Protein AF-0000000081321760 (afdb_homodimer)

Structure (mmCIF, N/CA/C/O backbone):
data_AF-0000000081321760-model_v1
#
loop_
_entity.id
_entity.type
_entity.pdbx_description
1 polymer 'Trimethyllysine dioxygenase, mitochondrial'
#
loop_
_atom_site.group_PDB
_atom_site.id
_atom_site.type_symbol
_atom_site.label_atom_id
_atom_site.label_alt_id
_atom_site.label_comp_id
_atom_site.label_asym_id
_atom_site.label_entity_id
_atom_site.label_seq_id
_atom_site.pdbx_PDB_ins_code
_atom_site.Cartn_x
_atom_site.Cartn_y
_atom_site.Cartn_z
_atom_site.occupancy
_atom_site.B_iso_or_equiv
_atom_site.auth_seq_id
_atom_site.auth_comp_id
_atom_site.auth_asym_id
_atom_site.auth_atom_id
_atom_site.pdbx_PDB_model_num
ATOM 1 N N . MET A 1 1 ? -25.984 -15.922 -29.984 1 32.25 1 MET A N 1
ATOM 2 C CA . MET A 1 1 ? -26.625 -14.82 -29.281 1 32.25 1 MET A CA 1
ATOM 3 C C . MET A 1 1 ? -25.766 -14.352 -28.109 1 32.25 1 MET A C 1
ATOM 5 O O . MET A 1 1 ? -25.422 -15.148 -27.234 1 32.25 1 MET A O 1
ATOM 9 N N . GLU A 1 2 ? -24.703 -13.617 -28.266 1 47.94 2 GLU A N 1
ATOM 10 C CA . GLU A 1 2 ? -24.047 -12.883 -27.188 1 47.94 2 GLU A CA 1
ATOM 11 C C . GLU A 1 2 ? -25.078 -12.336 -26.203 1 47.94 2 GLU A C 1
ATOM 13 O O . GLU A 1 2 ? -26.156 -11.898 -26.594 1 47.94 2 GLU A O 1
ATOM 18 N N . VAL A 1 3 ? -25.422 -12.977 -25.25 1 55.53 3 VAL A N 1
ATOM 19 C CA . VAL A 1 3 ? -26.328 -12.25 -24.359 1 55.53 3 VAL A CA 1
ATOM 20 C C . VAL A 1 3 ? -26.062 -10.75 -24.469 1 55.53 3 VAL A C 1
ATOM 22 O O . VAL A 1 3 ? -25.094 -10.242 -23.891 1 55.53 3 VAL A O 1
ATOM 25 N N . ASP A 1 4 ? -26.188 -10.195 -25.641 1 62.81 4 ASP A N 1
ATOM 26 C CA . ASP A 1 4 ? -25.812 -8.828 -26 1 62.81 4 ASP A CA 1
ATOM 27 C C . ASP A 1 4 ? -26.312 -7.828 -24.969 1 62.81 4 ASP A C 1
ATOM 29 O O . ASP A 1 4 ? -25.547 -6.988 -24.484 1 62.81 4 ASP A O 1
ATOM 33 N N . GLN A 1 5 ? -27.531 -7.879 -24.766 1 80.25 5 GLN A N 1
ATOM 34 C CA . GLN A 1 5 ? -28.062 -6.93 -23.797 1 80.25 5 GLN A CA 1
ATOM 35 C C . GLN A 1 5 ? -29.172 -7.57 -22.969 1 80.25 5 GLN A C 1
ATOM 37 O O . GLN A 1 5 ? -30.031 -8.273 -23.5 1 80.25 5 GLN A O 1
ATOM 42 N N . LEU A 1 6 ? -28.984 -7.711 -21.672 1 82.56 6 LEU A N 1
ATOM 43 C CA . LEU A 1 6 ? -29.984 -8.211 -20.719 1 82.56 6 LEU A CA 1
ATOM 44 C C . LEU A 1 6 ? -30.594 -7.062 -19.922 1 82.56 6 LEU A C 1
ATOM 46 O O . LEU A 1 6 ? -29.875 -6.223 -19.375 1 82.56 6 LEU A O 1
ATOM 50 N N . GLN A 1 7 ? -31.859 -6.984 -20 1 81.25 7 GLN A N 1
ATOM 51 C CA . GLN A 1 7 ? -32.531 -5.957 -19.203 1 81.25 7 GLN A CA 1
ATOM 52 C C . GLN A 1 7 ? -33.188 -6.559 -17.969 1 81.25 7 GLN A C 1
ATOM 54 O O . GLN A 1 7 ? -33.938 -7.547 -18.062 1 81.25 7 GLN A O 1
ATOM 59 N N . TYR A 1 8 ? -32.812 -6.059 -16.891 1 82.06 8 TYR A N 1
ATOM 60 C CA . TYR A 1 8 ? -33.406 -6.473 -15.617 1 82.06 8 TYR A CA 1
ATOM 61 C C . TYR A 1 8 ? -33.406 -5.328 -14.609 1 82.06 8 TYR A C 1
ATOM 63 O O . TYR A 1 8 ? -32.406 -4.645 -14.445 1 82.06 8 TYR A O 1
ATOM 71 N N . ALA A 1 9 ? -34.5 -5.078 -13.758 1 77.31 9 ALA A N 1
ATOM 72 C CA . ALA A 1 9 ? -34.625 -4.055 -12.727 1 77.31 9 ALA A CA 1
ATOM 73 C C . ALA A 1 9 ? -34.094 -2.707 -13.227 1 77.31 9 ALA A C 1
ATOM 75 O O . ALA A 1 9 ? -33.312 -2.055 -12.547 1 77.31 9 ALA A O 1
ATOM 76 N N . ASN A 1 10 ? -34.344 -2.314 -14.438 1 80.62 10 ASN A N 1
ATOM 77 C CA . ASN A 1 10 ? -34.031 -1.019 -15.039 1 80.62 10 ASN A CA 1
ATOM 78 C C . ASN A 1 10 ? -32.562 -0.912 -15.422 1 80.62 10 ASN A C 1
ATOM 80 O O . ASN A 1 10 ? -32.031 0.191 -15.547 1 80.62 10 ASN A O 1
ATOM 84 N N . THR A 1 11 ? -31.906 -2.076 -15.383 1 81.81 11 THR A N 1
ATOM 85 C CA . THR A 1 11 ? -30.5 -2.086 -15.766 1 81.81 11 THR A CA 1
ATOM 86 C C . THR A 1 11 ? -30.297 -2.91 -17.031 1 81.81 11 THR A C 1
ATOM 88 O O . THR A 1 11 ? -30.844 -4.004 -17.172 1 81.81 11 THR A O 1
ATOM 91 N N . VAL A 1 12 ? -29.656 -2.309 -17.906 1 84.88 12 VAL A N 1
ATOM 92 C CA . VAL A 1 12 ? -29.234 -3.029 -19.094 1 84.88 12 VAL A CA 1
ATOM 93 C C . VAL A 1 12 ? -27.797 -3.535 -18.906 1 84.88 12 VAL A C 1
ATOM 95 O O . VAL A 1 12 ? -26.891 -2.75 -18.656 1 84.88 12 VAL A O 1
ATOM 98 N N . MET A 1 13 ? -27.766 -4.812 -18.906 1 86.5 13 MET A N 1
ATOM 99 C CA . MET A 1 13 ? -26.469 -5.43 -18.625 1 86.5 13 MET A CA 1
ATOM 100 C C . MET A 1 13 ? -25.906 -6.102 -19.875 1 86.5 13 MET A C 1
ATOM 102 O O . MET A 1 13 ? -26.672 -6.602 -20.719 1 86.5 13 MET A O 1
ATOM 106 N N . ARG A 1 14 ? -24.656 -5.992 -20.094 1 88.94 14 ARG A N 1
ATOM 107 C CA . ARG A 1 14 ? -23.922 -6.727 -21.125 1 88.94 14 ARG A CA 1
ATOM 108 C C . ARG A 1 14 ? -22.781 -7.523 -20.516 1 88.94 14 ARG A C 1
ATOM 110 O O . ARG A 1 14 ? -21.969 -6.98 -19.75 1 88.94 14 ARG A O 1
ATOM 117 N N . PHE A 1 15 ? -22.734 -8.812 -20.797 1 93.06 15 PHE A N 1
ATOM 118 C CA . PHE A 1 15 ? -21.688 -9.648 -20.234 1 93.06 15 PHE A CA 1
ATOM 119 C C . PHE A 1 15 ? -20.938 -10.398 -21.344 1 93.06 15 PHE A C 1
ATOM 121 O O . PHE A 1 15 ? -21.562 -10.836 -22.328 1 93.06 15 PHE A O 1
ATOM 128 N N . ASP A 1 16 ? -19.703 -10.516 -21.219 1 95.19 16 ASP A N 1
ATOM 129 C CA . ASP A 1 16 ? -18.828 -11.328 -22.062 1 95.19 16 ASP A CA 1
ATOM 130 C C . ASP A 1 16 ? -18.969 -12.812 -21.734 1 95.19 16 ASP A C 1
ATOM 132 O O . ASP A 1 16 ? -19.047 -13.18 -20.562 1 95.19 16 ASP A O 1
ATOM 136 N N . TYR A 1 17 ? -19.016 -13.672 -22.75 1 96.44 17 TYR A N 1
ATOM 137 C CA . TYR A 1 17 ? -19.234 -15.094 -22.5 1 96.44 17 TYR A CA 1
ATOM 138 C C . TYR A 1 17 ? -18.062 -15.695 -21.75 1 96.44 17 TYR A C 1
ATOM 140 O O . TYR A 1 17 ? -18.25 -16.609 -20.922 1 96.44 17 TYR A O 1
ATOM 148 N N . VAL A 1 18 ? -16.859 -15.219 -22 1 97.56 18 VAL A N 1
ATOM 149 C CA . VAL A 1 18 ? -15.703 -15.688 -21.25 1 97.56 18 VAL A CA 1
ATOM 150 C C . VAL A 1 18 ? -15.875 -15.328 -19.781 1 97.56 18 VAL A C 1
ATOM 152 O O . VAL A 1 18 ? -15.602 -16.141 -18.891 1 97.56 18 VAL A O 1
ATOM 155 N N . TRP A 1 19 ? -16.375 -14.125 -19.562 1 97.75 19 TRP A N 1
ATOM 156 C CA . TRP A 1 19 ? -16.641 -13.648 -18.219 1 97.75 19 TRP A CA 1
ATOM 157 C C . TRP A 1 19 ? -17.656 -14.539 -17.516 1 97.75 19 TRP A C 1
ATOM 159 O O . TRP A 1 19 ? -17.453 -14.945 -16.359 1 97.75 19 TRP A O 1
ATOM 169 N N . LEU A 1 20 ? -18.703 -14.859 -18.234 1 97.25 20 LEU A N 1
ATOM 170 C CA . LEU A 1 20 ? -19.75 -15.68 -17.656 1 97.25 20 LEU A CA 1
ATOM 171 C C . LEU A 1 20 ? -19.234 -17.078 -17.328 1 97.25 20 LEU A C 1
ATOM 173 O O . LEU A 1 20 ? -19.609 -17.656 -16.297 1 97.25 20 LEU A O 1
ATOM 177 N N . ARG A 1 21 ? -18.406 -17.594 -18.156 1 97.69 21 ARG A N 1
ATOM 178 C CA . ARG A 1 21 ? -17.828 -18.906 -17.891 1 97.69 21 ARG A CA 1
ATOM 179 C C . ARG A 1 21 ? -16.828 -18.844 -16.734 1 97.69 21 ARG A C 1
ATOM 181 O O . ARG A 1 21 ? -16.844 -19.719 -15.852 1 97.69 21 ARG A O 1
ATOM 188 N N . ASP A 1 22 ? -16.047 -17.875 -16.719 1 97.75 22 ASP A N 1
ATOM 189 C CA . ASP A 1 22 ? -14.969 -17.719 -15.75 1 97.75 22 ASP A CA 1
ATOM 190 C C . ASP A 1 22 ? -15.523 -17.5 -14.344 1 97.75 22 ASP A C 1
ATOM 192 O O . ASP A 1 22 ? -14.883 -17.875 -13.359 1 97.75 22 ASP A O 1
ATOM 196 N N . HIS A 1 23 ? -16.719 -16.953 -14.219 1 97.62 23 HIS A N 1
ATOM 197 C CA . HIS A 1 23 ? -17.266 -16.609 -12.906 1 97.62 23 HIS A CA 1
ATOM 198 C C . HIS A 1 23 ? -18.297 -17.625 -12.453 1 97.62 23 HIS A C 1
ATOM 200 O O . HIS A 1 23 ? -19.094 -17.359 -11.555 1 97.62 23 HIS A O 1
ATOM 206 N N . CYS A 1 24 ? -18.266 -18.75 -13.141 1 97.5 24 CYS A N 1
ATOM 207 C CA . CYS A 1 24 ? -19.141 -19.844 -12.719 1 97.5 24 CYS A CA 1
ATOM 208 C C . CYS A 1 24 ? -18.844 -20.25 -11.273 1 97.5 24 CYS A C 1
ATOM 210 O O . CYS A 1 24 ? -17.688 -20.406 -10.891 1 97.5 24 CYS A O 1
ATOM 212 N N . HIS A 1 25 ? -19.844 -20.469 -10.5 1 95.5 25 HIS A N 1
ATOM 213 C CA . HIS A 1 25 ? -19.672 -20.828 -9.094 1 95.5 25 HIS A CA 1
ATOM 214 C C . HIS A 1 25 ? -20.141 -22.25 -8.836 1 95.5 25 HIS A C 1
ATOM 216 O O . HIS A 1 25 ? -20.484 -22.594 -7.695 1 95.5 25 HIS A O 1
ATOM 222 N N . SER A 1 26 ? -20.266 -23 -9.875 1 96.44 26 SER A N 1
ATOM 223 C CA . SER A 1 26 ? -20.547 -24.406 -9.648 1 96.44 26 SER A CA 1
ATOM 224 C C . SER A 1 26 ? -19.453 -25.047 -8.789 1 96.44 26 SER A C 1
ATOM 226 O O . SER A 1 26 ? -18.375 -24.484 -8.617 1 96.44 26 SER A O 1
ATOM 228 N N . ALA A 1 27 ? -19.625 -26.203 -8.289 1 95.06 27 ALA A N 1
ATOM 229 C CA . ALA A 1 27 ? -18.719 -26.891 -7.355 1 95.06 27 ALA A CA 1
ATOM 230 C C . ALA A 1 27 ? -17.359 -27.172 -8.008 1 95.06 27 ALA A C 1
ATOM 232 O O . ALA A 1 27 ? -16.328 -27.188 -7.332 1 95.06 27 ALA A O 1
ATOM 233 N N . SER A 1 28 ? -17.359 -27.312 -9.289 1 95.31 28 SER A N 1
ATOM 234 C CA . SER A 1 28 ? -16.109 -27.609 -9.984 1 95.31 28 SER A CA 1
ATOM 235 C C . SER A 1 28 ? -15.328 -26.328 -10.266 1 95.31 28 SER A C 1
ATOM 237 O O . SER A 1 28 ? -14.133 -26.391 -10.57 1 95.31 28 SER A O 1
ATOM 239 N N . CYS A 1 29 ? -16.062 -25.219 -10.164 1 96.81 29 CYS A N 1
ATOM 240 C CA . CYS A 1 29 ? -15.43 -23.969 -10.578 1 96.81 29 CYS A CA 1
ATOM 241 C C . CYS A 1 29 ? -15.102 -23.109 -9.375 1 96.81 29 CYS A C 1
ATOM 243 O O . CYS A 1 29 ? -14.312 -22.156 -9.477 1 96.81 29 CYS A O 1
ATOM 245 N N . TYR A 1 30 ? -15.68 -23.406 -8.281 1 95.88 30 TYR A N 1
ATOM 246 C CA . TYR A 1 30 ? -15.539 -22.562 -7.098 1 95.88 30 TYR A CA 1
ATOM 247 C C . TYR A 1 30 ? -15.617 -23.391 -5.828 1 95.88 30 TYR A C 1
ATOM 249 O O . TYR A 1 30 ? -16.516 -24.219 -5.672 1 95.88 30 TYR A O 1
ATOM 257 N N . ASN A 1 31 ? -14.609 -23.219 -4.973 1 93.69 31 ASN A N 1
ATOM 258 C CA . ASN A 1 31 ? -14.609 -23.875 -3.668 1 93.69 31 ASN A CA 1
ATOM 259 C C . ASN A 1 31 ? -15.328 -23.031 -2.619 1 93.69 31 ASN A C 1
ATOM 261 O O . ASN A 1 31 ? -14.789 -22.031 -2.137 1 93.69 31 ASN A O 1
ATOM 265 N N . SER A 1 32 ? -16.422 -23.391 -2.191 1 91.25 32 SER A N 1
ATOM 266 C CA . SER A 1 32 ? -17.25 -22.609 -1.277 1 91.25 32 SER A CA 1
ATOM 267 C C . SER A 1 32 ? -16.719 -22.688 0.151 1 91.25 32 SER A C 1
ATOM 269 O O . SER A 1 32 ? -17.062 -21.859 0.993 1 91.25 32 SER A O 1
ATOM 271 N N . LYS A 1 33 ? -15.938 -23.703 0.401 1 89.06 33 LYS A N 1
ATOM 272 C CA . LYS A 1 33 ? -15.367 -23.828 1.738 1 89.06 33 LYS A CA 1
ATOM 273 C C . LYS A 1 33 ? -14.266 -22.781 1.965 1 89.06 33 LYS A C 1
ATOM 275 O O . LYS A 1 33 ? -14.211 -22.156 3.023 1 89.06 33 LYS A O 1
ATOM 280 N N . THR A 1 34 ? -13.445 -22.609 0.957 1 90.44 34 THR A N 1
ATOM 281 C CA . THR A 1 34 ? -12.336 -21.672 1.082 1 90.44 34 THR A CA 1
ATOM 282 C C . THR A 1 34 ? -12.68 -20.328 0.433 1 90.44 34 THR A C 1
ATOM 284 O O . THR A 1 34 ? -11.945 -19.359 0.591 1 90.44 34 THR A O 1
ATOM 287 N N . HIS A 1 35 ? -13.82 -20.312 -0.316 1 93.75 35 HIS A N 1
ATOM 288 C CA . HIS A 1 35 ? -14.234 -19.141 -1.083 1 93.75 35 HIS A CA 1
ATOM 289 C C . HIS A 1 35 ? -13.164 -18.734 -2.096 1 93.75 35 HIS A C 1
ATOM 291 O O . HIS A 1 35 ? -12.828 -17.562 -2.213 1 93.75 35 HIS A O 1
ATOM 297 N N . GLN A 1 36 ? -12.594 -19.719 -2.723 1 95.56 36 GLN A N 1
ATOM 298 C CA . GLN A 1 36 ? -11.562 -19.5 -3.73 1 95.56 36 GLN A CA 1
ATOM 299 C C . GLN A 1 36 ? -11.961 -20.125 -5.062 1 95.56 36 GLN A C 1
ATOM 301 O O . GLN A 1 36 ? -12.711 -21.109 -5.098 1 95.56 36 GLN A O 1
ATOM 306 N N . ARG A 1 37 ? -11.406 -19.641 -6.109 1 96.38 37 ARG A N 1
ATOM 307 C CA . ARG A 1 37 ? -11.672 -20.156 -7.445 1 96.38 37 ARG A CA 1
ATOM 308 C C . ARG A 1 37 ? -10.953 -21.484 -7.676 1 96.38 37 ARG A C 1
ATOM 310 O O . ARG A 1 37 ? -9.812 -21.656 -7.246 1 96.38 37 ARG A O 1
ATOM 317 N N . SER A 1 38 ? -11.648 -22.359 -8.344 1 95.12 38 SER A N 1
ATOM 318 C CA . SER A 1 38 ? -11.07 -23.625 -8.766 1 95.12 38 SER A CA 1
ATOM 319 C C . SER A 1 38 ? -10.852 -23.656 -10.273 1 95.12 38 SER A C 1
ATOM 321 O O . SER A 1 38 ? -9.945 -24.328 -10.766 1 95.12 38 SER A O 1
ATOM 323 N N . LEU A 1 39 ? -11.68 -22.922 -10.953 1 96.38 39 LEU A N 1
ATOM 324 C CA . LEU A 1 39 ? -11.562 -22.859 -12.406 1 96.38 39 LEU A CA 1
ATOM 325 C C . LEU A 1 39 ? -10.305 -22.109 -12.812 1 96.38 39 LEU A C 1
ATOM 327 O O . LEU A 1 39 ? -10.008 -21.047 -12.273 1 96.38 39 LEU A O 1
ATOM 331 N N . ASP A 1 40 ? -9.586 -22.703 -13.695 1 96.12 40 ASP A N 1
ATOM 332 C CA . ASP A 1 40 ? -8.422 -22.047 -14.289 1 96.12 40 ASP A CA 1
ATOM 333 C C . ASP A 1 40 ? -8.844 -21.078 -15.398 1 96.12 40 ASP A C 1
ATOM 335 O O . ASP A 1 40 ? -9.195 -21.5 -16.5 1 96.12 40 ASP A O 1
ATOM 339 N N . THR A 1 41 ? -8.734 -19.859 -15.188 1 96.88 41 THR A N 1
ATOM 340 C CA . THR A 1 41 ? -9.133 -18.828 -16.141 1 96.88 41 THR A CA 1
ATOM 341 C C . THR A 1 41 ? -8.453 -19.047 -17.484 1 96.88 41 THR A C 1
ATOM 343 O O . THR A 1 41 ? -9.07 -18.844 -18.531 1 96.88 41 THR A O 1
ATOM 346 N N . ALA A 1 42 ? -7.266 -19.453 -17.438 1 94.62 42 ALA A N 1
ATOM 347 C CA . ALA A 1 42 ? -6.484 -19.594 -18.672 1 94.62 42 ALA A CA 1
ATOM 348 C C . ALA A 1 42 ? -6.957 -20.797 -19.484 1 94.62 42 ALA A C 1
ATOM 350 O O . ALA A 1 42 ? -6.586 -20.953 -20.641 1 94.62 42 ALA A O 1
ATOM 351 N N . SER A 1 43 ? -7.77 -21.594 -18.938 1 94.38 43 SER A N 1
ATOM 352 C CA . SER A 1 43 ? -8.266 -22.766 -19.656 1 94.38 43 SER A CA 1
ATOM 353 C C . SER A 1 43 ? -9.57 -22.453 -20.391 1 94.38 43 SER A C 1
ATOM 355 O O . SER A 1 43 ? -10.016 -23.234 -21.234 1 94.38 43 SER A O 1
ATOM 357 N N . VAL A 1 44 ? -10.141 -21.359 -20.125 1 96.88 44 VAL A N 1
ATOM 358 C CA . VAL A 1 44 ? -11.398 -20.969 -20.766 1 96.88 44 VAL A CA 1
ATOM 359 C C . VAL A 1 44 ? -11.125 -20.516 -22.203 1 96.88 44 VAL A C 1
ATOM 361 O O . VAL A 1 44 ? -10.297 -19.641 -22.438 1 96.88 44 VAL A O 1
ATOM 364 N N . ASP A 1 45 ? -11.852 -21.094 -23.078 1 97.31 45 ASP A N 1
ATOM 365 C CA . ASP A 1 45 ? -11.734 -20.688 -24.484 1 97.31 45 ASP A CA 1
ATOM 366 C C . ASP A 1 45 ? -12.164 -19.234 -24.672 1 97.31 45 ASP A C 1
ATOM 368 O O . ASP A 1 45 ? -13.289 -18.875 -24.344 1 97.31 45 ASP A O 1
ATOM 372 N N . LEU A 1 46 ? -11.305 -18.484 -25.297 1 97.38 46 LEU A N 1
ATOM 373 C CA . LEU A 1 46 ? -11.562 -17.062 -25.469 1 97.38 46 LEU A CA 1
ATOM 374 C C . LEU A 1 46 ? -12.711 -16.844 -26.453 1 97.38 46 LEU A C 1
ATOM 376 O O . LEU A 1 46 ? -13.289 -15.75 -26.5 1 97.38 46 LEU A O 1
ATOM 380 N N . CYS A 1 47 ? -13.047 -17.859 -27.234 1 96.94 47 CYS A N 1
ATOM 381 C CA . CYS A 1 47 ? -14.141 -17.75 -28.203 1 96.94 47 CYS A CA 1
ATOM 382 C C . CYS A 1 47 ? -15.344 -18.562 -27.766 1 96.94 47 CYS A C 1
ATOM 384 O O . CYS A 1 47 ? -16.188 -18.922 -28.578 1 96.94 47 CYS A O 1
ATOM 386 N N . ILE A 1 48 ? -15.445 -18.844 -26.547 1 97.12 48 ILE A N 1
ATOM 387 C CA . ILE A 1 48 ? -16.5 -19.719 -26.031 1 97.12 48 ILE A CA 1
ATOM 388 C C . ILE A 1 48 ? -17.859 -19.078 -26.25 1 97.12 48 ILE A C 1
ATOM 390 O O . ILE A 1 48 ? -18 -17.859 -26.141 1 97.12 48 ILE A O 1
ATOM 394 N N . GLN A 1 49 ? -18.828 -19.922 -26.578 1 96.12 49 GLN A N 1
ATOM 395 C CA . GLN A 1 49 ? -20.234 -19.547 -26.672 1 96.12 49 GLN A CA 1
ATOM 396 C C . GLN A 1 49 ? -21.125 -20.641 -26.078 1 96.12 49 GLN A C 1
ATOM 398 O O . GLN A 1 49 ? -20.859 -21.828 -26.266 1 96.12 49 GLN A O 1
ATOM 403 N N . PRO A 1 50 ? -22.109 -20.25 -25.391 1 96.44 50 PRO A N 1
ATOM 404 C CA . PRO A 1 50 ? -22.984 -21.297 -24.875 1 96.44 50 PRO A CA 1
ATOM 405 C C . PRO A 1 50 ? -23.766 -22 -25.969 1 96.44 50 PRO A C 1
ATOM 407 O O . PRO A 1 50 ? -24.094 -21.406 -27 1 96.44 50 PRO A O 1
ATOM 410 N N . LYS A 1 51 ? -24.031 -23.219 -25.734 1 96.69 51 LYS A N 1
ATOM 411 C CA . LYS A 1 51 ? -24.906 -23.984 -26.609 1 96.69 51 LYS A CA 1
ATOM 412 C C . LYS A 1 51 ? -26.359 -23.531 -26.453 1 96.69 51 LYS A C 1
ATOM 414 O O . LYS A 1 51 ? -27.094 -23.422 -27.438 1 96.69 51 LYS A O 1
ATOM 419 N N . THR A 1 52 ? -26.797 -23.328 -25.234 1 95.62 52 THR A N 1
ATOM 420 C CA . THR A 1 52 ? -28.141 -22.859 -24.938 1 95.62 52 THR A CA 1
ATOM 421 C C . THR A 1 52 ? -28.141 -21.875 -23.781 1 95.62 52 THR A C 1
ATOM 423 O O . THR A 1 52 ? -27.25 -21.922 -22.922 1 95.62 52 THR A O 1
ATOM 426 N N . ILE A 1 53 ? -29.031 -20.984 -23.797 1 94.19 53 ILE A N 1
ATOM 427 C CA . ILE A 1 53 ? -29.297 -20.031 -22.734 1 94.19 53 ILE A CA 1
ATOM 428 C C . ILE A 1 53 ? -30.781 -20.109 -22.344 1 94.19 53 ILE A C 1
ATOM 430 O O . ILE A 1 53 ? -31.656 -20.062 -23.203 1 94.19 53 ILE A O 1
ATOM 434 N N . ARG A 1 54 ? -31 -20.281 -21.109 1 94.19 54 ARG A N 1
ATOM 435 C CA . ARG A 1 54 ? -32.375 -20.359 -20.609 1 94.19 54 ARG A CA 1
ATOM 436 C C . ARG A 1 54 ? -32.594 -19.406 -19.453 1 94.19 54 ARG A C 1
ATOM 438 O O . ARG A 1 54 ? -31.719 -19.25 -18.594 1 94.19 54 ARG A O 1
ATOM 445 N N . LEU A 1 55 ? -33.719 -18.734 -19.422 1 90.81 55 LEU A N 1
ATOM 446 C CA . LEU A 1 55 ? -34.094 -17.859 -18.312 1 90.81 55 LEU A CA 1
ATOM 447 C C . LEU A 1 55 ? -35.312 -18.406 -17.578 1 90.81 55 LEU A C 1
ATOM 449 O O . LEU A 1 55 ? -36.312 -18.734 -18.188 1 90.81 55 LEU A O 1
ATOM 453 N N . ASP A 1 56 ? -35.062 -18.594 -16.344 1 90.69 56 ASP A N 1
ATOM 454 C CA . ASP A 1 56 ? -36.188 -18.969 -15.484 1 90.69 56 ASP A CA 1
ATOM 455 C C . ASP A 1 56 ? -36.5 -17.875 -14.469 1 90.69 56 ASP A C 1
ATOM 457 O O . ASP A 1 56 ? -35.844 -17.812 -13.406 1 90.69 56 ASP A O 1
ATOM 461 N N . GLU A 1 57 ? -37.594 -17.172 -14.539 1 88.31 57 GLU A N 1
ATOM 462 C CA . GLU A 1 57 ? -38.062 -16.109 -13.68 1 88.31 57 GLU A CA 1
ATOM 463 C C . GLU A 1 57 ? -36.938 -15.188 -13.227 1 88.31 57 GLU A C 1
ATOM 465 O O . GLU A 1 57 ? -36.844 -14.047 -13.672 1 88.31 57 GLU A O 1
ATOM 470 N N . THR A 1 58 ? -35.969 -15.781 -12.406 1 92.06 58 THR A N 1
ATOM 471 C CA . THR A 1 58 ? -34.938 -14.891 -11.867 1 92.06 58 THR A CA 1
ATOM 472 C C . THR A 1 58 ? -33.531 -15.5 -12.055 1 92.06 58 THR A C 1
ATOM 474 O O . THR A 1 58 ? -32.562 -14.992 -11.5 1 92.06 58 THR A O 1
ATOM 477 N N . THR A 1 59 ? -33.5 -16.609 -12.805 1 95.31 59 THR A N 1
ATOM 478 C CA . THR A 1 59 ? -32.219 -17.312 -12.93 1 95.31 59 THR A CA 1
ATOM 479 C C . THR A 1 59 ? -31.875 -17.531 -14.391 1 95.31 59 THR A C 1
ATOM 481 O O . THR A 1 59 ? -32.719 -17.938 -15.195 1 95.31 59 THR A O 1
ATOM 484 N N . LEU A 1 60 ? -30.688 -17.281 -14.75 1 95.12 60 LEU A N 1
ATOM 485 C CA . LEU A 1 60 ? -30.156 -17.516 -16.094 1 95.12 60 LEU A CA 1
ATOM 486 C C . LEU A 1 60 ? -29.25 -18.75 -16.109 1 95.12 60 LEU A C 1
ATOM 488 O O . LEU A 1 60 ? -28.406 -18.906 -15.234 1 95.12 60 LEU A O 1
ATOM 492 N N . PHE A 1 61 ? -29.531 -19.656 -17.062 1 96.06 61 PHE A N 1
ATOM 493 C CA . PHE A 1 61 ? -28.75 -20.875 -17.219 1 96.06 61 PHE A CA 1
ATOM 494 C C . PHE A 1 61 ? -27.984 -20.859 -18.531 1 96.06 61 PHE A C 1
ATOM 496 O O . PHE A 1 61 ? -28.547 -20.547 -19.578 1 96.06 61 PHE A O 1
ATOM 503 N N . PHE A 1 62 ? -26.719 -21.141 -18.469 1 96.69 62 PHE A N 1
ATOM 504 C CA . PHE A 1 62 ? -25.891 -21.312 -19.641 1 96.69 62 PHE A CA 1
ATOM 505 C C . PHE A 1 62 ? -25.391 -22.75 -19.75 1 96.69 62 PHE A C 1
ATOM 507 O O . PHE A 1 62 ? -24.734 -23.25 -18.844 1 96.69 62 PHE A O 1
ATOM 514 N N . THR A 1 63 ? -25.703 -23.375 -20.781 1 97.88 63 THR A N 1
ATOM 515 C CA . THR A 1 63 ? -25.078 -24.656 -21.078 1 97.88 63 THR A CA 1
ATOM 516 C C . THR A 1 63 ? -23.906 -24.484 -22.062 1 97.88 63 THR A C 1
ATOM 518 O O . THR A 1 63 ? -24.109 -24.016 -23.188 1 97.88 63 THR A O 1
ATOM 521 N N . TRP A 1 64 ? -22.797 -24.922 -21.609 1 97.5 64 TRP A N 1
ATOM 522 C CA . TRP A 1 64 ? -21.594 -24.672 -22.391 1 97.5 64 TRP A CA 1
ATOM 523 C C . TRP A 1 64 ? -21.312 -25.844 -23.344 1 97.5 64 TRP A C 1
ATOM 525 O O . TRP A 1 64 ? -21.953 -26.891 -23.25 1 97.5 64 TRP A O 1
ATOM 535 N N . PRO A 1 65 ? -20.328 -25.688 -24.297 1 96.69 65 PRO A N 1
ATOM 536 C CA . PRO A 1 65 ? -20.078 -26.719 -25.297 1 96.69 65 PRO A CA 1
ATOM 537 C C . PRO A 1 65 ? -19.656 -28.047 -24.688 1 96.69 65 PRO A C 1
ATOM 539 O O . PRO A 1 65 ? -19.938 -29.109 -25.25 1 96.69 65 PRO A O 1
ATOM 542 N N . ASP A 1 66 ? -19.047 -28.031 -23.547 1 95 66 ASP A N 1
ATOM 543 C CA . ASP A 1 66 ? -18.594 -29.25 -22.906 1 95 66 ASP A CA 1
ATOM 544 C C . ASP A 1 66 ? -19.688 -29.875 -22.047 1 95 66 ASP A C 1
ATOM 546 O O . ASP A 1 66 ? -19.453 -30.859 -21.344 1 95 66 ASP A O 1
ATOM 550 N N . GLY A 1 67 ? -20.797 -29.25 -21.984 1 96.25 67 GLY A N 1
ATOM 551 C CA . GLY A 1 67 ? -21.922 -29.766 -21.234 1 96.25 67 GLY A CA 1
ATOM 552 C C . GLY A 1 67 ? -22.062 -29.141 -19.859 1 96.25 67 GLY A C 1
ATOM 553 O O . GLY A 1 67 ? -23.094 -29.312 -19.188 1 96.25 67 GLY A O 1
ATOM 554 N N . HIS A 1 68 ? -21.125 -28.469 -19.406 1 96.94 68 HIS A N 1
ATOM 555 C CA . HIS A 1 68 ? -21.172 -27.797 -18.109 1 96.94 68 HIS A CA 1
ATOM 556 C C . HIS A 1 68 ? -22.281 -26.75 -18.078 1 96.94 68 HIS A C 1
ATOM 558 O O . HIS A 1 68 ? -22.516 -26.062 -19.062 1 96.94 68 HIS A O 1
ATOM 564 N N . VAL A 1 69 ? -22.891 -26.594 -16.922 1 97.62 69 VAL A N 1
ATOM 565 C CA . VAL A 1 69 ? -23.969 -25.625 -16.766 1 97.62 69 VAL A CA 1
ATOM 566 C C . VAL A 1 69 ? -23.594 -24.594 -15.703 1 97.62 69 VAL A C 1
ATOM 568 O O . VAL A 1 69 ? -23.172 -24.953 -14.602 1 97.62 69 VAL A O 1
ATOM 571 N N . THR A 1 70 ? -23.703 -23.375 -16.094 1 97.5 70 THR A N 1
ATOM 572 C CA . THR A 1 70 ? -23.531 -22.25 -15.164 1 97.5 70 THR A CA 1
ATOM 573 C C . THR A 1 70 ? -24.875 -21.609 -14.859 1 97.5 70 THR A C 1
ATOM 575 O O . THR A 1 70 ? -25.703 -21.406 -15.758 1 97.5 70 THR A O 1
ATOM 578 N N . ARG A 1 71 ? -25.047 -21.297 -13.594 1 96.88 71 ARG A N 1
ATOM 579 C CA . ARG A 1 71 ? -26.266 -20.641 -13.133 1 96.88 71 ARG A CA 1
ATOM 580 C C . ARG A 1 71 ? -25.953 -19.297 -12.492 1 96.88 71 ARG A C 1
ATOM 582 O O . ARG A 1 71 ? -25.047 -19.188 -11.672 1 96.88 71 ARG A O 1
ATOM 589 N N . TYR A 1 72 ? -26.781 -18.266 -12.914 1 96.5 72 TYR A N 1
ATOM 590 C CA . TYR A 1 72 ? -26.656 -16.953 -12.297 1 96.5 72 TYR A CA 1
ATOM 591 C C . TYR A 1 72 ? -28.031 -16.438 -11.844 1 96.5 72 TYR A C 1
ATOM 593 O O . TYR A 1 72 ? -29 -16.484 -12.609 1 96.5 72 TYR A O 1
ATOM 601 N N . ASP A 1 73 ? -28.062 -15.977 -10.625 1 95.81 73 ASP A N 1
ATOM 602 C CA . ASP A 1 73 ? -29.203 -15.141 -10.227 1 95.81 73 ASP A CA 1
ATOM 603 C C . ASP A 1 73 ? -29.125 -13.766 -10.898 1 95.81 73 ASP A C 1
ATOM 605 O O . ASP A 1 73 ? -28.062 -13.148 -10.93 1 95.81 73 ASP A O 1
ATOM 609 N N . LEU A 1 74 ? -30.266 -13.305 -11.43 1 93.69 74 LEU A N 1
ATOM 610 C CA . LEU A 1 74 ? -30.266 -12.016 -12.117 1 93.69 74 LEU A CA 1
ATOM 611 C C . LEU A 1 74 ? -29.828 -10.891 -11.18 1 93.69 74 LEU A C 1
ATOM 613 O O . LEU A 1 74 ? -29.141 -9.961 -11.602 1 93.69 74 LEU A O 1
ATOM 617 N N . ASP A 1 75 ? -30.156 -11 -9.914 1 93.25 75 ASP A N 1
ATOM 618 C CA . ASP A 1 75 ? -29.719 -10.008 -8.938 1 93.25 75 ASP A CA 1
ATOM 619 C C . ASP A 1 75 ? -28.203 -9.977 -8.812 1 93.25 75 ASP A C 1
ATOM 621 O O . ASP A 1 75 ? -27.609 -8.898 -8.672 1 93.25 75 ASP A O 1
ATOM 625 N N . TRP A 1 76 ? -27.625 -11.117 -8.82 1 94.38 76 TRP A N 1
ATOM 626 C CA . TRP A 1 76 ? -26.172 -11.203 -8.75 1 94.38 76 TRP A CA 1
ATOM 627 C C . TRP A 1 76 ? -25.531 -10.547 -9.969 1 94.38 76 TRP A C 1
ATOM 629 O O . TRP A 1 76 ? -24.531 -9.836 -9.844 1 94.38 76 TRP A O 1
ATOM 639 N N . LEU A 1 77 ? -26.109 -10.805 -11.148 1 93.81 77 LEU A N 1
ATOM 640 C CA . LEU A 1 77 ? -25.578 -10.219 -12.375 1 93.81 77 LEU A CA 1
ATOM 641 C C . LEU A 1 77 ? -25.703 -8.695 -12.344 1 93.81 77 LEU A C 1
ATOM 643 O O . LEU A 1 77 ? -24.781 -7.992 -12.758 1 93.81 77 LEU A O 1
ATOM 647 N N . VAL A 1 78 ? -26.797 -8.203 -11.797 1 91.69 78 VAL A N 1
ATOM 648 C CA . VAL A 1 78 ? -26.984 -6.762 -11.68 1 91.69 78 VAL A CA 1
ATOM 649 C C . VAL A 1 78 ? -25.922 -6.184 -10.75 1 91.69 78 VAL A C 1
ATOM 651 O O . VAL A 1 78 ? -25.25 -5.199 -11.086 1 91.69 78 VAL A O 1
ATOM 654 N N . LYS A 1 79 ? -25.703 -6.836 -9.664 1 90.81 79 LYS A N 1
ATOM 655 C CA . LYS A 1 79 ? -24.766 -6.371 -8.648 1 90.81 79 LYS A CA 1
ATOM 656 C C . LYS A 1 79 ? -23.344 -6.395 -9.18 1 90.81 79 LYS A C 1
ATOM 658 O O . LYS A 1 79 ? -22.516 -5.57 -8.773 1 90.81 79 LYS A O 1
ATOM 663 N N . ASN A 1 80 ? -23.094 -7.289 -10.07 1 93.38 80 ASN A N 1
ATOM 664 C CA . ASN A 1 80 ? -21.719 -7.473 -10.516 1 93.38 80 ASN A CA 1
ATOM 665 C C . ASN A 1 80 ? -21.516 -6.961 -11.938 1 93.38 80 ASN A C 1
ATOM 667 O O . ASN A 1 80 ? -20.516 -7.281 -12.586 1 93.38 80 ASN A O 1
ATOM 671 N N . SER A 1 81 ? -22.531 -6.176 -12.445 1 92.12 81 SER A N 1
ATOM 672 C CA . SER A 1 81 ? -22.359 -5.488 -13.719 1 92.12 81 SER A CA 1
ATOM 673 C C . SER A 1 81 ? -21.547 -4.207 -13.555 1 92.12 81 SER A C 1
ATOM 675 O O . SER A 1 81 ? -21.5 -3.637 -12.461 1 92.12 81 SER A O 1
ATOM 677 N N . TYR A 1 82 ? -20.859 -3.852 -14.586 1 91.25 82 TYR A N 1
ATOM 678 C CA . TYR A 1 82 ? -20.109 -2.604 -14.547 1 91.25 82 TYR A CA 1
ATOM 679 C C . TYR A 1 82 ? -21.031 -1.412 -14.336 1 91.25 82 TYR A C 1
ATOM 681 O O . TYR A 1 82 ? -20.703 -0.488 -13.586 1 91.25 82 TYR A O 1
ATOM 689 N N . GLU A 1 83 ? -22.141 -1.44 -14.914 1 85.62 83 GLU A N 1
ATOM 690 C CA . GLU A 1 83 ? -23.125 -0.368 -14.812 1 85.62 83 GLU A CA 1
ATOM 691 C C . GLU A 1 83 ? -23.578 -0.164 -13.367 1 85.62 83 GLU A C 1
ATOM 693 O O . GLU A 1 83 ? -23.797 0.969 -12.938 1 85.62 83 GLU A O 1
ATOM 698 N N . GLY A 1 84 ? -23.656 -1.196 -12.68 1 81 84 GLY A N 1
ATOM 699 C CA . GLY A 1 84 ? -24 -1.11 -11.266 1 81 84 GLY A CA 1
ATOM 700 C C . GLY A 1 84 ? -22.859 -0.582 -10.406 1 81 84 GLY A C 1
ATOM 701 O O . GLY A 1 84 ? -23.109 0.09 -9.398 1 81 84 GLY A O 1
ATOM 702 N N . GLN A 1 85 ? -21.672 -0.834 -10.828 1 84.94 85 GLN A N 1
ATOM 703 C CA . GLN A 1 85 ? -20.5 -0.483 -10.031 1 84.94 85 GLN A CA 1
ATOM 704 C C . GLN A 1 85 ? -20.141 0.988 -10.203 1 84.94 85 GLN A C 1
ATOM 706 O O . GLN A 1 85 ? -19.641 1.629 -9.273 1 84.94 85 GLN A O 1
ATOM 711 N N . LYS A 1 86 ? -20.375 1.472 -11.352 1 84.06 86 LYS A N 1
ATOM 712 C CA . LYS A 1 86 ? -19.984 2.846 -11.672 1 84.06 86 LYS A CA 1
ATOM 713 C C . LYS A 1 86 ? -20.656 3.836 -10.719 1 84.06 86 LYS A C 1
ATOM 715 O O . LYS A 1 86 ? -20.094 4.891 -10.414 1 84.06 86 LYS A O 1
ATOM 720 N N . GLN A 1 87 ? -21.719 3.486 -10.141 1 81.94 87 GLN A N 1
ATOM 721 C CA . GLN A 1 87 ? -22.469 4.414 -9.305 1 81.94 87 GLN A CA 1
ATOM 722 C C . GLN A 1 87 ? -22.422 3.994 -7.84 1 81.94 87 GLN A C 1
ATOM 724 O O . GLN A 1 87 ? -22.891 4.723 -6.965 1 81.94 87 GLN A O 1
ATOM 729 N N . LYS A 1 88 ? -21.797 2.957 -7.625 1 88.69 88 LYS A N 1
ATOM 730 C CA . LYS A 1 88 ? -21.812 2.42 -6.27 1 88.69 88 LYS A CA 1
ATOM 731 C C . LYS A 1 88 ? -20.672 2.992 -5.434 1 88.69 88 LYS A C 1
ATOM 733 O O . LYS A 1 88 ? -19.531 3.041 -5.891 1 88.69 88 LYS A O 1
ATOM 738 N N . VAL A 1 89 ? -21.031 3.43 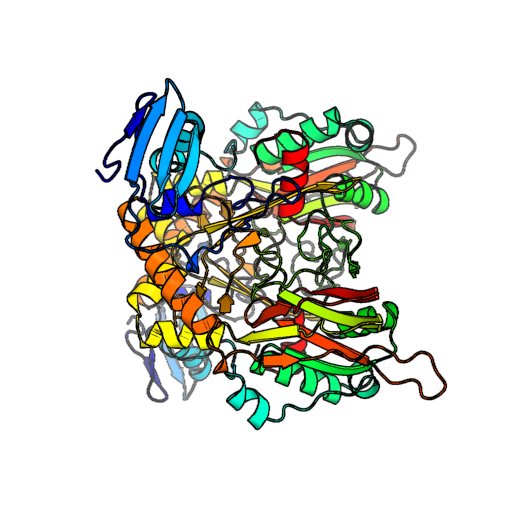-4.262 1 92.25 89 VAL A N 1
ATOM 739 C CA . VAL A 1 89 ? -20.031 3.92 -3.312 1 92.25 89 VAL A CA 1
ATOM 740 C C . VAL A 1 89 ? -19.344 2.738 -2.635 1 92.25 89 VAL A C 1
ATOM 742 O O . VAL A 1 89 ? -20 1.812 -2.16 1 92.25 89 VAL A O 1
ATOM 745 N N . ILE A 1 90 ? -18.062 2.744 -2.613 1 92.81 90 ILE A N 1
ATOM 746 C CA . ILE A 1 90 ? -17.281 1.662 -2.02 1 92.81 90 ILE A CA 1
ATOM 747 C C . ILE A 1 90 ? -17.297 1.796 -0.499 1 92.81 90 ILE A C 1
ATOM 749 O O . ILE A 1 90 ? -17.594 0.838 0.214 1 92.81 90 ILE A O 1
ATOM 753 N N . GLN A 1 91 ? -17.031 2.947 -0.019 1 94.75 91 GLN A N 1
ATOM 754 C CA . GLN A 1 91 ? -17.016 3.236 1.411 1 94.75 91 GLN A CA 1
ATOM 755 C C . GLN A 1 91 ? -17.828 4.496 1.721 1 94.75 91 GLN A C 1
ATOM 757 O O . GLN A 1 91 ? -17.359 5.609 1.473 1 94.75 91 GLN A O 1
ATOM 762 N N . PRO A 1 92 ? -18.969 4.309 2.318 1 95.25 92 PRO A N 1
ATOM 763 C CA . PRO A 1 92 ? -19.766 5.488 2.676 1 95.25 92 PRO A CA 1
ATOM 764 C C . PRO A 1 92 ? -19.047 6.402 3.664 1 95.25 92 PRO A C 1
ATOM 766 O O . PRO A 1 92 ? -18.438 5.922 4.621 1 95.25 92 PRO A O 1
ATOM 769 N N . ARG A 1 93 ? -19.062 7.648 3.363 1 97.31 93 ARG A N 1
ATOM 770 C CA . ARG A 1 93 ? -18.438 8.656 4.211 1 97.31 93 ARG A CA 1
ATOM 771 C C . ARG A 1 93 ? -19.312 9.906 4.312 1 97.31 93 ARG A C 1
ATOM 773 O O . ARG A 1 93 ? -20.172 10.141 3.455 1 97.31 93 ARG A O 1
ATOM 780 N N . ILE A 1 94 ? -19.125 10.617 5.355 1 98.38 94 ILE A N 1
ATOM 781 C CA . ILE A 1 94 ? -19.656 11.969 5.492 1 98.38 94 ILE A CA 1
ATOM 782 C C . ILE A 1 94 ? -18.5 12.977 5.473 1 98.38 94 ILE A C 1
ATOM 784 O O . ILE A 1 94 ? -17.672 13 6.383 1 98.38 94 ILE A O 1
ATOM 788 N N . LEU A 1 95 ? -18.469 13.711 4.371 1 98.62 95 LEU A N 1
ATOM 789 C CA . LEU A 1 95 ? -17.469 14.758 4.27 1 98.62 95 LEU A CA 1
ATOM 790 C C . LEU A 1 95 ? -17.797 15.938 5.18 1 98.62 95 LEU A C 1
ATOM 792 O O . LEU A 1 95 ? -18.969 16.312 5.301 1 98.62 95 LEU A O 1
ATOM 796 N N . TRP A 1 96 ? -16.766 16.531 5.797 1 98.81 96 TRP A N 1
ATOM 797 C CA . TRP A 1 96 ? -17.141 17.516 6.809 1 98.81 96 TRP A CA 1
ATOM 798 C C . TRP A 1 96 ? -16.109 18.641 6.891 1 98.81 96 TRP A C 1
ATOM 800 O O . TRP A 1 96 ? -14.93 18.422 6.598 1 98.81 96 TRP A O 1
ATOM 810 N N . ASN A 1 97 ? -16.531 19.797 7.105 1 98.38 97 ASN A N 1
ATOM 811 C CA . ASN A 1 97 ? -15.766 20.875 7.727 1 98.38 97 ASN A CA 1
ATOM 812 C C . ASN A 1 97 ? -16.078 20.984 9.219 1 98.38 97 ASN A C 1
ATOM 814 O O . ASN A 1 97 ? -16.766 20.141 9.781 1 98.38 97 ASN A O 1
ATOM 818 N N . ALA A 1 98 ? -15.57 22 9.867 1 97.5 98 ALA A N 1
ATOM 819 C CA . ALA A 1 98 ? -15.703 22.125 11.312 1 97.5 98 ALA A CA 1
ATOM 820 C C . ALA A 1 98 ? -17.172 22.219 11.719 1 97.5 98 ALA A C 1
ATOM 822 O O . ALA A 1 98 ? -17.609 21.547 12.664 1 97.5 98 ALA A O 1
ATOM 823 N N . GLU A 1 99 ? -17.969 22.938 11.008 1 97.62 99 GLU A N 1
ATOM 824 C CA . GLU A 1 99 ? -19.375 23.141 11.32 1 97.62 99 GLU A CA 1
ATOM 825 C C . GLU A 1 99 ? -20.172 21.844 11.156 1 97.62 99 GLU A C 1
ATOM 827 O O . GLU A 1 99 ? -20.969 21.484 12.031 1 97.62 99 GLU A O 1
ATOM 832 N N . ILE A 1 100 ? -19.953 21.188 10.078 1 97.94 100 ILE A N 1
ATOM 833 C CA . ILE A 1 100 ? -20.672 19.938 9.797 1 97.94 100 ILE A CA 1
ATOM 834 C C . ILE A 1 100 ? -20.359 18.906 10.875 1 97.94 100 ILE A C 1
ATOM 836 O O . ILE A 1 100 ? -21.266 18.25 11.391 1 97.94 100 ILE A O 1
ATOM 840 N N . TYR A 1 101 ? -19.125 18.781 11.234 1 97.56 101 TYR A N 1
ATOM 841 C CA . TYR A 1 101 ? -18.75 17.797 12.25 1 97.56 101 TYR A CA 1
ATOM 842 C C . TYR A 1 101 ? -19.344 18.156 13.602 1 97.56 101 TYR A C 1
ATOM 844 O O . TYR A 1 101 ? -19.875 17.281 14.312 1 97.56 101 TYR A O 1
ATOM 852 N N . GLN A 1 102 ? -19.25 19.422 13.992 1 95.56 102 GLN A N 1
ATOM 853 C CA . GLN A 1 102 ? -19.781 19.875 15.273 1 95.56 102 GLN A CA 1
ATOM 854 C C . GLN A 1 102 ? -21.281 19.656 15.352 1 95.56 102 GLN A C 1
ATOM 856 O O . GLN A 1 102 ? -21.797 19.203 16.375 1 95.56 102 GLN A O 1
ATOM 861 N N . GLN A 1 103 ? -21.938 19.891 14.273 1 96.88 103 GLN A N 1
ATOM 862 C CA . GLN A 1 103 ? -23.391 19.75 14.234 1 96.88 103 GLN A CA 1
ATOM 863 C C . GLN A 1 103 ? -23.812 18.281 14.297 1 96.88 103 GLN A C 1
ATOM 865 O O . GLN A 1 103 ? -24.891 17.953 14.766 1 96.88 103 GLN A O 1
ATOM 870 N N . ALA A 1 104 ? -22.938 17.453 13.82 1 96.12 104 ALA A N 1
ATOM 871 C CA . ALA A 1 104 ? -23.25 16.031 13.82 1 96.12 104 ALA A CA 1
ATOM 872 C C . ALA A 1 104 ? -23.25 15.461 15.234 1 96.12 104 ALA A C 1
ATOM 874 O O . ALA A 1 104 ? -23.906 14.453 15.508 1 96.12 104 ALA A O 1
ATOM 875 N N . GLN A 1 105 ? -22.531 16.094 16.172 1 94.19 105 GLN A N 1
ATOM 876 C CA . GLN A 1 105 ? -22.453 15.641 17.562 1 94.19 105 GLN A CA 1
ATOM 877 C C . GLN A 1 105 ? -22.172 14.141 17.625 1 94.19 105 GLN A C 1
ATOM 879 O O . GLN A 1 105 ? -22.891 13.398 18.297 1 94.19 105 GLN A O 1
ATOM 884 N N . VAL A 1 106 ? -21.141 13.758 16.984 1 93.56 106 VAL A N 1
ATOM 885 C CA . VAL A 1 106 ? -20.75 12.352 16.922 1 93.56 106 VAL A CA 1
ATOM 886 C C . VAL A 1 106 ? -20.422 11.836 18.312 1 93.56 106 VAL A C 1
ATOM 888 O O . VAL A 1 106 ? -19.547 12.383 19 1 93.56 106 VAL A O 1
ATOM 891 N N . PRO A 1 107 ? -21.094 10.875 18.781 1 91.44 107 PRO A N 1
ATOM 892 C CA . PRO A 1 107 ? -20.875 10.383 20.141 1 91.44 107 PRO A CA 1
ATOM 893 C C . PRO A 1 107 ? -19.531 9.672 20.281 1 91.44 107 PRO A C 1
ATOM 895 O O . PRO A 1 107 ? -19.094 8.953 19.375 1 91.44 107 PRO A O 1
ATOM 898 N N . SER A 1 108 ? -18.906 9.945 21.359 1 90.25 108 SER A N 1
ATOM 899 C CA . SER A 1 108 ? -17.75 9.133 21.75 1 90.25 108 SER A CA 1
ATOM 900 C C . SER A 1 108 ? -18.203 7.824 22.406 1 90.25 108 SER A C 1
ATOM 902 O O . SER A 1 108 ? -19.359 7.684 22.797 1 90.25 108 SER A O 1
ATOM 904 N N . VAL A 1 109 ? -17.297 6.879 22.375 1 95.88 109 VAL A N 1
ATOM 905 C CA . VAL A 1 109 ? -17.609 5.602 23.016 1 95.88 109 VAL A CA 1
ATOM 906 C C . VAL A 1 109 ? -16.812 5.461 24.312 1 95.88 109 VAL A C 1
ATOM 908 O O . VAL A 1 109 ? -15.641 5.848 24.375 1 95.88 109 VAL A O 1
ATOM 911 N N . ASP A 1 110 ? -17.469 4.891 25.266 1 95.75 110 ASP A N 1
ATOM 912 C CA . ASP A 1 110 ? -16.828 4.676 26.562 1 95.75 110 ASP A CA 1
ATOM 913 C C . ASP A 1 110 ? -15.836 3.516 26.484 1 95.75 110 ASP A C 1
ATOM 915 O O . ASP A 1 110 ? -16.094 2.518 25.812 1 95.75 110 ASP A O 1
ATOM 919 N N . PHE A 1 111 ? -14.836 3.633 27.281 1 95.81 111 PHE A N 1
ATOM 920 C CA . PHE A 1 111 ? -13.734 2.678 27.328 1 95.81 111 PHE A CA 1
ATOM 921 C C . PHE A 1 111 ? -14.25 1.264 27.562 1 95.81 111 PHE A C 1
ATOM 923 O O . PHE A 1 111 ? -13.906 0.344 26.812 1 95.81 111 PHE A O 1
ATOM 930 N N . GLN A 1 112 ? -15.078 1.066 28.516 1 96.12 112 GLN A N 1
ATOM 931 C CA . GLN A 1 112 ? -15.586 -0.258 28.844 1 96.12 112 GLN A CA 1
ATOM 932 C C . GLN A 1 112 ? -16.516 -0.789 27.75 1 96.12 112 GLN A C 1
ATOM 934 O O . GLN A 1 112 ? -16.422 -1.957 27.375 1 96.12 112 GLN A O 1
ATOM 939 N N . SER A 1 113 ? -17.359 0.085 27.312 1 96.62 113 SER A N 1
ATOM 940 C CA . SER A 1 113 ? -18.25 -0.313 26.234 1 96.62 113 SER A CA 1
ATOM 941 C C . SER A 1 113 ? -17.469 -0.714 24.984 1 96.62 113 SER A C 1
ATOM 943 O O . SER A 1 113 ? -17.828 -1.687 24.312 1 96.62 113 SER A O 1
ATOM 945 N N . PHE A 1 114 ? -16.453 0.016 24.703 1 97.44 114 PHE A N 1
ATOM 946 C CA . PHE A 1 114 ? -15.609 -0.25 23.547 1 97.44 114 PHE A CA 1
ATOM 947 C C . PHE A 1 114 ? -14.953 -1.622 23.672 1 97.44 114 PHE A C 1
ATOM 949 O O . PHE A 1 114 ? -14.961 -2.398 22.703 1 97.44 114 PHE A O 1
ATOM 956 N N . LEU A 1 115 ? -14.461 -1.988 24.797 1 97.62 115 LEU A N 1
ATOM 957 C CA . LEU A 1 115 ? -13.656 -3.193 24.969 1 97.62 115 LEU A CA 1
ATOM 958 C C . LEU A 1 115 ? -14.539 -4.41 25.203 1 97.62 115 LEU A C 1
ATOM 960 O O . LEU A 1 115 ? -14.203 -5.523 24.797 1 97.62 115 LEU A O 1
ATOM 964 N N . GLU A 1 116 ? -15.719 -4.203 25.75 1 97.06 116 GLU A N 1
ATOM 965 C CA . GLU A 1 116 ? -16.406 -5.363 26.312 1 97.06 116 GLU A CA 1
ATOM 966 C C . GLU A 1 116 ? -17.688 -5.68 25.531 1 97.06 116 GLU A C 1
ATOM 968 O O . GLU A 1 116 ? -18.297 -6.723 25.75 1 97.06 116 GLU A O 1
ATOM 973 N N . THR A 1 117 ? -18.062 -4.785 24.625 1 97.31 117 THR A N 1
ATOM 974 C CA . THR A 1 117 ? -19.328 -5.047 23.938 1 97.31 117 THR A CA 1
ATOM 975 C C . THR A 1 117 ? -19.156 -4.945 22.422 1 97.31 117 THR A C 1
ATOM 977 O O . THR A 1 117 ? -18.375 -4.137 21.938 1 97.31 117 THR A O 1
ATOM 980 N N . LYS A 1 118 ? -19.938 -5.758 21.719 1 96.69 118 LYS A N 1
ATOM 981 C CA . LYS A 1 118 ? -19.984 -5.672 20.25 1 96.69 118 LYS A CA 1
ATOM 982 C C . LYS A 1 118 ? -20.641 -4.371 19.797 1 96.69 118 LYS A C 1
ATOM 984 O O . LYS A 1 118 ? -20.219 -3.766 18.812 1 96.69 118 LYS A O 1
ATOM 989 N N . GLU A 1 119 ? -21.594 -3.963 20.516 1 97.12 119 GLU A N 1
ATOM 990 C CA . GLU A 1 119 ? -22.328 -2.74 20.188 1 97.12 119 GLU A CA 1
ATOM 991 C C . GLU A 1 119 ? -21.422 -1.516 20.281 1 97.12 119 GLU A C 1
ATOM 993 O O . GLU A 1 119 ? -21.422 -0.649 19.406 1 97.12 119 GLU A O 1
ATOM 998 N N . GLY A 1 120 ? -20.719 -1.459 21.391 1 97.69 120 GLY A N 1
ATOM 999 C CA . GLY A 1 120 ? -19.766 -0.363 21.562 1 97.69 120 GLY A CA 1
ATOM 1000 C C . GLY A 1 120 ? -18.719 -0.309 20.469 1 97.69 120 GLY A C 1
ATOM 1001 O O . GLY A 1 120 ? -18.422 0.764 19.938 1 97.69 120 GLY A O 1
ATOM 1002 N N . LEU A 1 121 ? -18.234 -1.461 20.109 1 98.12 121 LEU A N 1
ATOM 1003 C CA . LEU A 1 121 ? -17.234 -1.549 19.047 1 98.12 121 LEU A CA 1
ATOM 1004 C C . LEU A 1 121 ? -17.828 -1.158 17.703 1 98.12 121 LEU A C 1
ATOM 1006 O O . LEU A 1 121 ? -17.219 -0.406 16.938 1 98.12 121 LEU A O 1
ATOM 1010 N N . LYS A 1 122 ? -19 -1.661 17.406 1 98.12 122 LYS A N 1
ATOM 1011 C CA . LYS A 1 122 ? -19.688 -1.36 16.141 1 98.12 122 LYS A CA 1
ATOM 1012 C C . LYS A 1 122 ? -19.984 0.131 16.016 1 98.12 122 LYS A C 1
ATOM 1014 O O . LYS A 1 122 ? -19.781 0.724 14.961 1 98.12 122 LYS A O 1
ATOM 1019 N N . ASN A 1 123 ? -20.438 0.727 17.125 1 97.62 123 ASN A N 1
ATOM 1020 C CA . ASN A 1 123 ? -20.703 2.16 17.125 1 97.62 123 ASN A CA 1
ATOM 1021 C C . ASN A 1 123 ? -19.453 2.973 16.859 1 97.62 123 ASN A C 1
ATOM 1023 O O . ASN A 1 123 ? -19.469 3.932 16.094 1 97.62 123 ASN A O 1
ATOM 1027 N N . PHE A 1 124 ? -18.422 2.619 17.5 1 98.19 124 PHE A N 1
ATOM 1028 C CA . PHE A 1 124 ? -17.141 3.283 17.281 1 98.19 124 PHE A CA 1
ATOM 1029 C C . PHE A 1 124 ? -16.719 3.207 15.82 1 98.19 124 PHE A C 1
ATOM 1031 O O . PHE A 1 124 ? -16.391 4.227 15.211 1 98.19 124 PHE A O 1
ATOM 1038 N N . LEU A 1 125 ? -16.719 1.966 15.227 1 98.56 125 LEU A N 1
ATOM 1039 C CA . LEU A 1 125 ? -16.234 1.747 13.867 1 98.56 125 LEU A CA 1
ATOM 1040 C C . LEU A 1 125 ? -17.141 2.43 12.844 1 98.56 125 LEU A C 1
ATOM 1042 O O . LEU A 1 125 ? -16.672 2.922 11.82 1 98.56 125 LEU A O 1
ATOM 1046 N N . GLN A 1 126 ? -18.406 2.412 13.117 1 97.94 126 GLN A N 1
ATOM 1047 C CA . GLN A 1 126 ? -19.328 3.102 12.227 1 97.94 126 GLN A CA 1
ATOM 1048 C C . GLN A 1 126 ? -19 4.586 12.125 1 97.94 126 GLN A C 1
ATOM 1050 O O . GLN A 1 126 ? -18.891 5.129 11.023 1 97.94 126 GLN A O 1
ATOM 1055 N N . ASN A 1 127 ? -18.797 5.188 13.297 1 97.69 127 ASN A N 1
ATOM 1056 C CA . ASN A 1 127 ? -18.438 6.602 13.312 1 97.69 127 ASN A CA 1
ATOM 1057 C C . ASN A 1 127 ? -17.078 6.848 12.688 1 97.69 127 ASN A C 1
ATOM 1059 O O . ASN A 1 127 ? -16.891 7.801 11.922 1 97.69 127 ASN A O 1
ATOM 1063 N N . PHE A 1 128 ? -16.188 5.992 13.016 1 98.5 128 PHE A N 1
ATOM 1064 C CA . PHE A 1 128 ? -14.844 6.125 12.477 1 98.5 128 PHE A CA 1
ATOM 1065 C C . PHE A 1 128 ? -14.859 6.055 10.953 1 98.5 128 PHE A C 1
ATOM 1067 O O . PHE A 1 128 ? -14.219 6.863 10.281 1 98.5 128 PHE A O 1
ATOM 1074 N N . LEU A 1 129 ? -15.641 5.121 10.383 1 98.31 129 LEU A N 1
ATOM 1075 C CA . LEU A 1 129 ? -15.711 4.941 8.938 1 98.31 129 LEU A CA 1
ATOM 1076 C C . LEU A 1 129 ? -16.406 6.121 8.273 1 98.31 129 LEU A C 1
ATOM 1078 O O . LEU A 1 129 ? -16.031 6.543 7.18 1 98.31 129 LEU A O 1
ATOM 1082 N N . LEU A 1 130 ? -17.375 6.672 8.906 1 98.38 130 LEU A N 1
ATOM 1083 C CA . LEU A 1 130 ? -18.156 7.758 8.328 1 98.38 130 LEU A CA 1
ATOM 1084 C C . LEU A 1 130 ? -17.375 9.062 8.359 1 98.38 130 LEU A C 1
ATOM 1086 O O . LEU A 1 130 ? -17.391 9.828 7.387 1 98.38 130 LEU A O 1
ATOM 1090 N N . TYR A 1 131 ? -16.578 9.297 9.453 1 98.56 131 TYR A N 1
ATOM 1091 C CA . TYR A 1 131 ? -16.047 10.641 9.641 1 98.56 131 TYR A CA 1
ATOM 1092 C C . TYR A 1 131 ? -14.523 10.641 9.57 1 98.56 131 TYR A C 1
ATOM 1094 O O . TYR A 1 131 ? -13.906 11.695 9.438 1 98.56 131 TYR A O 1
ATOM 1102 N N . GLY A 1 132 ? -13.898 9.508 9.68 1 98.62 132 GLY A N 1
ATOM 1103 C CA . GLY A 1 132 ? -12.453 9.414 9.586 1 98.62 132 GLY A CA 1
ATOM 1104 C C . GLY A 1 132 ? -11.758 9.68 10.914 1 98.62 132 GLY A C 1
ATOM 1105 O O . GLY A 1 132 ? -10.523 9.609 11 1 98.62 132 GLY A O 1
ATOM 1106 N N . ILE A 1 133 ? -12.539 10.023 11.984 1 98.44 133 ILE A N 1
ATOM 1107 C CA . ILE A 1 133 ? -12.039 10.156 13.344 1 98.44 133 ILE A CA 1
ATOM 1108 C C . ILE A 1 133 ? -13.055 9.586 14.328 1 98.44 133 ILE A C 1
ATOM 1110 O O . ILE A 1 133 ? -14.25 9.531 14.031 1 98.44 133 ILE A O 1
ATOM 1114 N N . ALA A 1 134 ? -12.578 9.156 15.422 1 97.5 134 ALA A N 1
ATOM 1115 C CA . ALA A 1 134 ? -13.422 8.695 16.516 1 97.5 134 ALA A CA 1
ATOM 1116 C C . ALA A 1 134 ? -12.664 8.734 17.844 1 97.5 134 ALA A C 1
ATOM 1118 O O . ALA A 1 134 ? -11.438 8.664 17.875 1 97.5 134 ALA A O 1
ATOM 1119 N N . PHE A 1 135 ? -13.422 8.852 18.953 1 95.94 135 PHE A N 1
ATOM 1120 C CA . PHE A 1 135 ? -12.844 9.016 20.281 1 95.94 135 PHE A CA 1
ATOM 1121 C C . PHE A 1 135 ? -13.312 7.91 21.219 1 95.94 135 PHE A C 1
ATOM 1123 O O . PHE A 1 135 ? -14.477 7.504 21.172 1 95.94 135 PHE A O 1
ATOM 1130 N N . VAL A 1 136 ? -12.43 7.422 21.953 1 96.75 136 VAL A N 1
ATOM 1131 C CA . VAL A 1 136 ? -12.766 6.609 23.125 1 96.75 136 VAL A CA 1
ATOM 1132 C C . VAL A 1 136 ? -12.492 7.406 24.391 1 96.75 136 VAL A C 1
ATOM 1134 O O . VAL A 1 136 ? -11.406 7.965 24.562 1 96.75 136 VAL A O 1
ATOM 1137 N N . GLU A 1 137 ? -13.477 7.387 25.312 1 93.56 137 GLU A N 1
ATOM 1138 C CA . GLU A 1 137 ? -13.398 8.211 26.516 1 93.56 137 GLU A CA 1
ATOM 1139 C C . GLU A 1 137 ? -13.125 7.359 27.75 1 93.56 137 GLU A C 1
ATOM 1141 O O . GLU A 1 137 ? -13.328 6.145 27.734 1 93.56 137 GLU A O 1
ATOM 1146 N N . ASN A 1 138 ? -12.617 8.078 28.797 1 92.88 138 ASN A N 1
ATOM 1147 C CA . ASN A 1 138 ? -12.398 7.484 30.109 1 92.88 138 ASN A CA 1
ATOM 1148 C C . ASN A 1 138 ? -11.352 6.375 30.047 1 92.88 138 ASN A C 1
ATOM 1150 O O . ASN A 1 138 ? -11.516 5.332 30.688 1 92.88 138 ASN A O 1
ATOM 1154 N N . VAL A 1 139 ? -10.32 6.629 29.312 1 95 139 VAL A N 1
ATOM 1155 C CA . VAL A 1 139 ? -9.25 5.648 29.172 1 95 139 VAL A CA 1
ATOM 1156 C C . VAL A 1 139 ? -8.148 5.938 30.188 1 95 139 VAL A C 1
ATOM 1158 O O . VAL A 1 139 ? -7.684 7.074 30.297 1 95 139 VAL A O 1
ATOM 1161 N N . PRO A 1 140 ? -7.75 4.895 30.953 1 93.5 140 PRO A N 1
ATOM 1162 C CA . PRO A 1 140 ? -6.586 5.125 31.812 1 93.5 140 PRO A CA 1
ATOM 1163 C C . PRO A 1 140 ? -5.367 5.621 31.047 1 93.5 140 PRO A C 1
ATOM 1165 O O . PRO A 1 140 ? -5.113 5.164 29.922 1 93.5 140 PRO A O 1
ATOM 1168 N N . PRO A 1 141 ? -4.633 6.562 31.562 1 91.81 141 PRO A N 1
ATOM 1169 C CA . PRO A 1 141 ? -3.541 7.215 30.844 1 91.81 141 PRO A CA 1
ATOM 1170 C C . PRO A 1 141 ? -2.268 6.371 30.812 1 91.81 141 PRO A C 1
ATOM 1172 O O . PRO A 1 141 ? -1.217 6.816 31.281 1 91.81 141 PRO A O 1
ATOM 1175 N N . THR A 1 142 ? -2.318 5.223 30.203 1 93.06 142 THR A N 1
ATOM 1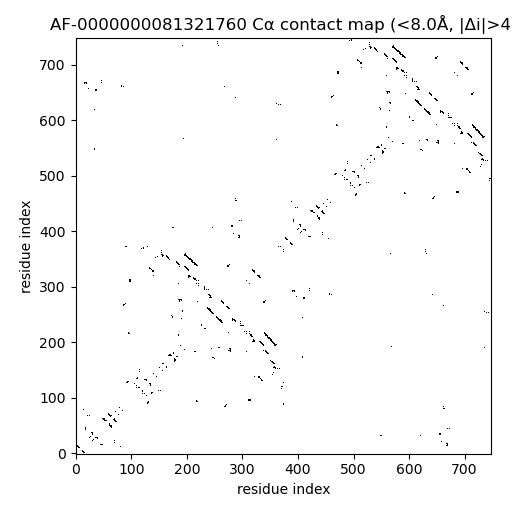176 C CA . THR A 1 142 ? -1.162 4.344 30.078 1 93.06 142 THR A CA 1
ATOM 1177 C C . THR A 1 142 ? -1.061 3.779 28.672 1 93.06 142 THR A C 1
ATOM 1179 O O . THR A 1 142 ? -2.07 3.65 27.969 1 93.06 142 THR A O 1
ATOM 1182 N N . GLN A 1 143 ? 0.085 3.436 28.312 1 94.56 143 GLN A N 1
ATOM 1183 C CA . GLN A 1 143 ? 0.335 2.852 26.984 1 94.56 143 GLN A CA 1
ATOM 1184 C C . GLN A 1 143 ? -0.38 1.513 26.844 1 94.56 143 GLN A C 1
ATOM 1186 O O . GLN A 1 143 ? -0.865 1.183 25.75 1 94.56 143 GLN A O 1
ATOM 1191 N N . GLU A 1 144 ? -0.421 0.766 27.906 1 96.06 144 GLU A N 1
ATOM 1192 C CA . GLU A 1 144 ? -1.048 -0.553 27.891 1 96.06 144 GLU A CA 1
ATOM 1193 C C . GLU A 1 144 ? -2.514 -0.461 27.469 1 96.06 144 GLU A C 1
ATOM 1195 O O . GLU A 1 144 ? -3 -1.287 26.703 1 96.06 144 GLU A O 1
ATOM 1200 N N . HIS A 1 145 ? -3.154 0.491 28.047 1 95.69 145 HIS A N 1
ATOM 1201 C CA . HIS A 1 145 ? -4.57 0.637 27.719 1 95.69 145 HIS A CA 1
ATOM 1202 C C . HIS A 1 145 ? -4.758 1.116 26.281 1 95.69 145 HIS A C 1
ATOM 1204 O O . HIS A 1 145 ? -5.723 0.731 25.609 1 95.69 145 HIS A O 1
ATOM 1210 N N . THR A 1 146 ? -3.857 1.991 25.766 1 96.75 146 THR A N 1
ATOM 1211 C CA . THR A 1 146 ? -3.889 2.395 24.359 1 96.75 146 THR A CA 1
ATOM 1212 C C . THR A 1 146 ? -3.727 1.186 23.453 1 96.75 146 THR A C 1
ATOM 1214 O O . THR A 1 146 ? -4.445 1.05 22.453 1 96.75 146 THR A O 1
ATOM 1217 N N . GLU A 1 147 ? -2.799 0.341 23.828 1 98 147 GLU A N 1
ATOM 1218 C CA . GLU A 1 147 ? -2.521 -0.868 23.062 1 98 147 GLU A CA 1
ATOM 1219 C C . GLU A 1 147 ? -3.746 -1.779 23 1 98 147 GLU A C 1
ATOM 1221 O O . GLU A 1 147 ? -4.066 -2.334 21.953 1 98 147 GLU A O 1
ATOM 1226 N N . LYS A 1 148 ? -4.375 -1.938 24.078 1 97.75 148 LYS A N 1
ATOM 1227 C CA . LYS A 1 148 ? -5.562 -2.781 24.141 1 97.75 148 LYS A CA 1
ATOM 1228 C C . LYS A 1 148 ? -6.668 -2.252 23.234 1 97.75 148 LYS A C 1
ATOM 1230 O O . LYS A 1 148 ? -7.336 -3.025 22.547 1 97.75 148 LYS A O 1
ATOM 1235 N N . LEU A 1 149 ? -6.844 -0.948 23.297 1 97.94 149 LEU A N 1
ATOM 1236 C CA . LEU A 1 149 ? -7.844 -0.336 22.438 1 97.94 149 LEU A CA 1
ATOM 1237 C C . LEU A 1 149 ? -7.508 -0.57 20.969 1 97.94 149 LEU A C 1
ATOM 1239 O O . LEU A 1 149 ? -8.375 -0.961 20.172 1 97.94 149 LEU A O 1
ATOM 1243 N N . ALA A 1 150 ? -6.254 -0.326 20.609 1 98.5 150 ALA A N 1
ATOM 1244 C CA . ALA A 1 150 ? -5.793 -0.467 19.234 1 98.5 150 ALA A CA 1
ATOM 1245 C C . ALA A 1 150 ? -5.988 -1.896 18.734 1 98.5 150 ALA A C 1
ATOM 1247 O O . ALA A 1 150 ? -6.496 -2.111 17.625 1 98.5 150 ALA A O 1
ATOM 1248 N N . GLU A 1 151 ? -5.695 -2.855 19.562 1 97.94 151 GLU A N 1
ATOM 1249 C CA . GLU A 1 151 ? -5.719 -4.262 19.172 1 97.94 151 GLU A CA 1
ATOM 1250 C C . GLU A 1 151 ? -7.152 -4.773 19.047 1 97.94 151 GLU A C 1
ATOM 1252 O O . GLU A 1 151 ? -7.387 -5.82 18.438 1 97.94 151 GLU A O 1
ATOM 1257 N N . ARG A 1 152 ? -8.078 -4.051 19.578 1 98.06 152 ARG A N 1
ATOM 1258 C CA . ARG A 1 152 ? -9.469 -4.473 19.484 1 98.06 152 ARG A CA 1
ATOM 1259 C C . ARG A 1 152 ? -10.008 -4.277 18.062 1 98.06 152 ARG A C 1
ATOM 1261 O O . ARG A 1 152 ? -10.906 -5 17.625 1 98.06 152 ARG A O 1
ATOM 1268 N N . ILE A 1 153 ? -9.398 -3.344 17.344 1 97.12 153 ILE A N 1
ATOM 1269 C CA . ILE A 1 153 ? -10.047 -3.031 16.062 1 97.12 153 ILE A CA 1
ATOM 1270 C C . ILE A 1 153 ? -9.125 -3.42 14.914 1 97.12 153 ILE A C 1
ATOM 1272 O O . ILE A 1 153 ? -9.555 -3.471 13.758 1 97.12 153 ILE A O 1
ATOM 1276 N N . SER A 1 154 ? -7.84 -3.693 15.227 1 97.69 154 SER A N 1
ATOM 1277 C CA . SER A 1 154 ? -6.902 -3.965 14.141 1 97.69 154 SER A CA 1
ATOM 1278 C C . SER A 1 154 ? -5.602 -4.559 14.664 1 97.69 154 SER A C 1
ATOM 1280 O O . SER A 1 154 ? -5.48 -4.836 15.859 1 97.69 154 SER A O 1
ATOM 1282 N N . LEU A 1 155 ? -4.688 -4.84 13.781 1 97.75 155 LEU A N 1
ATOM 1283 C CA . LEU A 1 155 ? -3.299 -5.137 14.117 1 97.75 155 LEU A CA 1
ATOM 1284 C C . LEU A 1 155 ? -2.488 -3.852 14.266 1 97.75 155 LEU A C 1
ATOM 1286 O O . LEU A 1 155 ? -2.674 -2.906 13.492 1 97.75 155 LEU A O 1
ATOM 1290 N N . ILE A 1 156 ? -1.667 -3.805 15.266 1 98.25 156 ILE A N 1
ATOM 1291 C CA . ILE A 1 156 ? -0.718 -2.703 15.375 1 98.25 156 ILE A CA 1
ATOM 1292 C C . ILE A 1 156 ? 0.389 -2.871 14.336 1 98.25 156 ILE A C 1
ATOM 1294 O O . ILE A 1 156 ? 1.066 -3.9 14.305 1 98.25 156 ILE A O 1
ATOM 1298 N N . ARG A 1 157 ? 0.519 -1.945 13.477 1 97.94 157 ARG A N 1
ATOM 1299 C CA . ARG A 1 157 ? 1.54 -1.984 12.438 1 97.94 157 ARG A CA 1
ATOM 1300 C C . ARG A 1 157 ? 2.896 -1.555 12.984 1 97.94 157 ARG A C 1
ATOM 1302 O O . ARG A 1 157 ? 3.111 -0.375 13.266 1 97.94 157 ARG A O 1
ATOM 1309 N N . GLU A 1 158 ? 3.729 -2.488 13.062 1 97.56 158 GLU A N 1
ATOM 1310 C CA . GLU A 1 158 ? 5.098 -2.15 13.453 1 97.56 158 GLU A CA 1
ATOM 1311 C C . GLU A 1 158 ? 5.805 -1.364 12.352 1 97.56 158 GLU A C 1
ATOM 1313 O O . GLU A 1 158 ? 5.699 -1.705 11.172 1 97.56 158 GLU A O 1
ATOM 1318 N N . THR A 1 159 ? 6.473 -0.295 12.695 1 97 159 THR A N 1
ATOM 1319 C CA . THR A 1 159 ? 7.23 0.546 11.773 1 97 159 THR A CA 1
ATOM 1320 C C . THR A 1 159 ? 8.633 0.812 12.32 1 97 159 THR A C 1
ATOM 1322 O O . THR A 1 159 ? 9.062 0.175 13.281 1 97 159 THR A O 1
ATOM 1325 N N . ILE A 1 160 ? 9.297 1.695 11.672 1 94.94 160 ILE A N 1
ATOM 1326 C CA . ILE A 1 160 ? 10.625 2.088 12.117 1 94.94 160 ILE A CA 1
ATOM 1327 C C . ILE A 1 160 ? 10.531 2.756 13.492 1 94.94 160 ILE A C 1
ATOM 1329 O O . ILE A 1 160 ? 11.539 2.898 14.188 1 94.94 160 ILE A O 1
ATOM 1333 N N . TYR A 1 161 ? 9.336 3.096 13.93 1 93.88 161 TYR A N 1
ATOM 1334 C CA . TYR A 1 161 ? 9.117 3.729 15.227 1 93.88 161 TYR A CA 1
ATOM 1335 C C . TYR A 1 161 ? 8.758 2.691 16.281 1 93.88 161 TYR A C 1
ATOM 1337 O O . TYR A 1 161 ? 8.594 3.029 17.453 1 93.88 161 TYR A O 1
ATOM 1345 N N . GLY A 1 162 ? 8.641 1.464 15.867 1 94.31 162 GLY A N 1
ATOM 1346 C CA . GLY A 1 162 ? 8.211 0.405 16.766 1 94.31 162 GLY A CA 1
ATOM 1347 C C . GLY A 1 162 ? 6.719 0.131 16.688 1 94.31 162 GLY A C 1
ATOM 1348 O O . GLY A 1 162 ? 6.035 0.627 15.789 1 94.31 162 GLY A O 1
ATOM 1349 N N . ARG A 1 163 ? 6.262 -0.712 17.562 1 96 163 ARG A N 1
ATOM 1350 C CA . ARG A 1 163 ? 4.848 -1.065 17.609 1 96 163 ARG A CA 1
ATOM 1351 C C . ARG A 1 163 ? 4.035 0.028 18.297 1 96 163 ARG A C 1
ATOM 1353 O O . ARG A 1 163 ? 3.059 0.528 17.734 1 96 163 ARG A O 1
ATOM 1360 N N . MET A 1 164 ? 4.52 0.323 19.531 1 96.25 164 MET A N 1
ATOM 1361 C CA . MET A 1 164 ? 4.02 1.46 20.297 1 96.25 164 MET A CA 1
ATOM 1362 C C . MET A 1 164 ? 5.102 2.518 20.469 1 96.25 164 MET A C 1
ATOM 1364 O O . MET A 1 164 ? 6.285 2.191 20.562 1 96.25 164 MET A O 1
ATOM 1368 N N . TRP A 1 165 ? 4.695 3.756 20.5 1 91.06 165 TRP A N 1
ATOM 1369 C CA . TRP A 1 165 ? 5.711 4.785 20.688 1 91.06 165 TRP A CA 1
ATOM 1370 C C . TRP A 1 165 ? 5.223 5.859 21.656 1 91.06 165 TRP A C 1
ATOM 1372 O O . TRP A 1 165 ? 4.02 6.008 21.875 1 91.06 165 TRP A O 1
ATOM 1382 N N . TYR A 1 166 ? 6.184 6.438 22.266 1 86.88 166 TYR A N 1
ATOM 1383 C CA . TYR A 1 166 ? 5.992 7.668 23.031 1 86.88 166 TYR A CA 1
ATOM 1384 C C . TYR A 1 166 ? 6.574 8.859 22.281 1 86.88 166 TYR A C 1
ATOM 1386 O O . TYR A 1 166 ? 7.594 8.742 21.594 1 86.88 166 TYR A O 1
ATOM 1394 N N . PHE A 1 167 ? 5.891 9.898 22.375 1 82.88 167 PHE A N 1
ATOM 1395 C CA . PHE A 1 167 ? 6.41 11.148 21.844 1 82.88 167 PHE A CA 1
ATOM 1396 C C . PHE A 1 167 ? 6.59 12.18 22.938 1 82.88 167 PHE A C 1
ATOM 1398 O O . PHE A 1 167 ? 5.688 12.383 23.75 1 82.88 167 PHE A O 1
ATOM 1405 N N . THR A 1 168 ? 7.82 12.57 23.031 1 81.75 168 THR A N 1
ATOM 1406 C CA . THR A 1 168 ? 8.141 13.75 23.828 1 81.75 168 THR A CA 1
ATOM 1407 C C . THR A 1 168 ? 9.109 14.664 23.078 1 81.75 168 THR A C 1
ATOM 1409 O O . THR A 1 168 ? 9.758 14.234 22.125 1 81.75 168 THR A O 1
ATOM 1412 N N . SER A 1 169 ? 9.094 15.93 23.344 1 79.81 169 SER A N 1
ATOM 1413 C CA . SER A 1 169 ? 9.969 16.891 22.672 1 79.81 169 SER A CA 1
ATOM 1414 C C . SER A 1 169 ? 11.406 16.75 23.156 1 79.81 169 SER A C 1
ATOM 1416 O O . SER A 1 169 ? 11.922 17.641 23.828 1 79.81 169 SER A O 1
ATOM 1418 N N . ASP A 1 170 ? 12.094 15.695 22.75 1 78.81 170 ASP A N 1
ATOM 1419 C CA . ASP A 1 170 ? 13.445 15.438 23.234 1 78.81 170 ASP A CA 1
ATOM 1420 C C . ASP A 1 170 ? 14.406 15.211 22.062 1 78.81 170 ASP A C 1
ATOM 1422 O O . ASP A 1 170 ? 15.539 14.773 22.266 1 78.81 170 ASP A O 1
ATOM 1426 N N . PHE A 1 171 ? 13.945 15.438 20.797 1 74.75 171 PHE A N 1
ATOM 1427 C CA . PHE A 1 171 ? 14.758 15.344 19.594 1 74.75 171 PHE A CA 1
ATOM 1428 C C . PHE A 1 171 ? 15.352 13.945 19.438 1 74.75 171 PHE A C 1
ATOM 1430 O O . PHE A 1 171 ? 16.422 13.781 18.875 1 74.75 171 PHE A O 1
ATOM 1437 N N . SER A 1 172 ? 14.664 13.008 19.984 1 79.44 172 SER A N 1
ATOM 1438 C CA . SER A 1 172 ? 15.172 11.641 19.984 1 79.44 172 SER A CA 1
ATOM 1439 C C . SER A 1 172 ? 15.094 11.031 18.578 1 79.44 172 SER A C 1
ATOM 1441 O O . SER A 1 172 ? 15.734 10.016 18.297 1 79.44 172 SER A O 1
ATOM 1443 N N . ARG A 1 173 ? 14.344 11.625 17.734 1 83.5 173 ARG A N 1
ATOM 1444 C CA . ARG A 1 173 ? 14.188 11.172 16.359 1 83.5 173 ARG A CA 1
ATOM 1445 C C . ARG A 1 173 ? 14.391 12.328 15.375 1 83.5 173 ARG A C 1
ATOM 1447 O O . ARG A 1 173 ? 14.25 13.492 15.75 1 83.5 173 ARG A O 1
ATOM 1454 N N . GLY A 1 174 ? 14.773 12.039 14.195 1 78.56 174 GLY A N 1
ATOM 1455 C CA . GLY A 1 174 ? 14.992 13.039 13.164 1 78.56 174 GLY A CA 1
ATOM 1456 C C . GLY A 1 174 ? 13.703 13.508 12.508 1 78.56 174 GLY A C 1
ATOM 1457 O O . GLY A 1 174 ? 13.602 13.516 11.281 1 78.56 174 GLY A O 1
ATOM 1458 N N . ASP A 1 175 ? 12.82 13.898 13.328 1 84.62 175 ASP A N 1
ATOM 1459 C CA . ASP A 1 175 ? 11.5 14.305 12.867 1 84.62 175 ASP A CA 1
ATOM 1460 C C . ASP A 1 175 ? 11 15.531 13.625 1 84.62 175 ASP A C 1
ATOM 1462 O O . ASP A 1 175 ? 11.148 15.609 14.844 1 84.62 175 ASP A O 1
ATOM 1466 N N . THR A 1 176 ? 10.391 16.391 12.938 1 81.5 176 THR A N 1
ATOM 1467 C CA . THR A 1 176 ? 9.93 17.656 13.508 1 81.5 176 THR A CA 1
ATOM 1468 C C . THR A 1 176 ? 8.867 17.422 14.578 1 81.5 176 THR A C 1
ATOM 1470 O O . THR A 1 176 ? 8.664 18.25 15.453 1 81.5 176 THR A O 1
ATOM 1473 N N . ALA A 1 177 ? 8.289 16.281 14.523 1 79.44 177 ALA A N 1
ATOM 1474 C CA . ALA A 1 177 ? 7.258 15.953 15.5 1 79.44 177 ALA A CA 1
ATOM 1475 C C . ALA A 1 177 ? 7.848 15.875 16.906 1 79.44 177 ALA A C 1
ATOM 1477 O O . ALA A 1 177 ? 7.117 15.945 17.906 1 79.44 177 ALA A O 1
ATOM 1478 N N . TYR A 1 178 ? 9.055 15.812 17.047 1 81.5 178 TYR A N 1
ATOM 1479 C CA . TYR A 1 178 ? 9.703 15.664 18.344 1 81.5 178 TYR A CA 1
ATOM 1480 C C . TYR A 1 178 ? 10.227 17 18.844 1 81.5 178 TYR A C 1
ATOM 1482 O O . TYR A 1 178 ? 11.141 17.047 19.672 1 81.5 178 TYR A O 1
ATOM 1490 N N . THR A 1 179 ? 9.695 18.047 18.297 1 83.5 179 THR A N 1
ATOM 1491 C CA . THR A 1 179 ? 9.945 19.406 18.766 1 83.5 179 THR A CA 1
ATOM 1492 C C . THR A 1 179 ? 8.68 20 19.375 1 83.5 179 THR A C 1
ATOM 1494 O O . THR A 1 179 ? 7.629 19.359 19.391 1 83.5 179 THR A O 1
ATOM 1497 N N . LYS A 1 180 ? 8.758 21.266 19.797 1 87.12 180 LYS A N 1
ATOM 1498 C CA . LYS A 1 180 ? 7.605 21.953 20.359 1 87.12 180 LYS A CA 1
ATOM 1499 C C . LYS A 1 180 ? 6.926 22.859 19.328 1 87.12 180 LYS A C 1
ATOM 1501 O O . LYS A 1 180 ? 5.906 23.484 19.625 1 87.12 180 LYS A O 1
ATOM 1506 N N . LEU A 1 181 ? 7.441 22.766 18.109 1 86.88 181 LEU A N 1
ATOM 1507 C CA . LEU A 1 181 ? 6.965 23.656 17.047 1 86.88 181 LEU A CA 1
ATOM 1508 C C . LEU A 1 181 ? 5.594 23.219 16.547 1 86.88 181 LEU A C 1
ATOM 1510 O O . LEU A 1 181 ? 5.219 22.047 16.688 1 86.88 181 LEU A O 1
ATOM 1514 N N . ALA A 1 182 ? 4.898 24.156 15.992 1 92.56 182 ALA A N 1
ATOM 1515 C CA . ALA A 1 182 ? 3.631 23.844 15.336 1 92.56 182 ALA A CA 1
ATOM 1516 C C . ALA A 1 182 ? 3.855 23 14.086 1 92.56 182 ALA A C 1
ATOM 1518 O O . ALA A 1 182 ? 4.879 23.125 13.414 1 92.56 182 ALA A O 1
ATOM 1519 N N . LEU A 1 183 ? 2.979 22.172 13.844 1 92.94 183 LEU A N 1
ATOM 1520 C CA . LEU A 1 183 ? 2.967 21.359 12.625 1 92.94 183 LEU A CA 1
ATOM 1521 C C . LEU A 1 183 ? 1.731 21.672 11.789 1 92.94 183 LEU A C 1
ATOM 1523 O O . LEU A 1 183 ? 0.615 21.703 12.312 1 92.94 183 LEU A O 1
ATOM 1527 N N . ASP A 1 184 ? 1.965 21.906 10.539 1 95.75 184 ASP A N 1
ATOM 1528 C CA . ASP A 1 184 ? 0.856 22.125 9.617 1 95.75 184 ASP A CA 1
ATOM 1529 C C . ASP A 1 184 ? 0.138 20.797 9.32 1 95.75 184 ASP A C 1
ATOM 1531 O O . ASP A 1 184 ? 0.652 19.734 9.625 1 95.75 184 ASP A O 1
ATOM 1535 N N . ARG A 1 185 ? -1.088 20.922 8.82 1 97.88 185 ARG A N 1
ATOM 1536 C CA . ARG A 1 185 ? -1.873 19.734 8.5 1 97.88 185 ARG A CA 1
ATOM 1537 C C . ARG A 1 185 ? -1.116 18.812 7.543 1 97.88 185 ARG A C 1
ATOM 1539 O O . ARG A 1 185 ? -0.532 19.281 6.562 1 97.88 185 ARG A O 1
ATOM 1546 N N . HIS A 1 186 ? -1.023 17.562 7.805 1 98.56 186 HIS A N 1
ATOM 1547 C CA . HIS A 1 186 ? -0.315 16.562 7.016 1 98.56 186 HIS A CA 1
ATOM 1548 C C . HIS A 1 186 ? -0.845 15.156 7.305 1 98.56 186 HIS A C 1
ATOM 1550 O O . HIS A 1 186 ? -1.641 14.961 8.227 1 98.56 186 HIS A O 1
ATOM 1556 N N . THR A 1 187 ? -0.554 14.188 6.5 1 98.69 187 THR A N 1
ATOM 1557 C CA . THR A 1 187 ? -0.706 12.766 6.793 1 98.69 187 THR A CA 1
ATOM 1558 C C . THR A 1 187 ? 0.646 12.133 7.102 1 98.69 187 THR A C 1
ATOM 1560 O O . THR A 1 187 ? 1.686 12.625 6.66 1 98.69 187 THR A O 1
ATOM 1563 N N . ASP A 1 188 ? 0.606 11.102 7.867 1 98.06 188 ASP A N 1
ATOM 1564 C CA . ASP A 1 188 ? 1.849 10.5 8.344 1 98.06 188 ASP A CA 1
ATOM 1565 C C . ASP A 1 188 ? 2.33 9.406 7.387 1 98.06 188 ASP A C 1
ATOM 1567 O O . ASP A 1 188 ? 1.531 8.82 6.652 1 98.06 188 ASP A O 1
ATOM 1571 N N . THR A 1 189 ? 3.586 9.164 7.383 1 98.31 189 THR A N 1
ATOM 1572 C CA . THR A 1 189 ? 4.285 8.039 6.77 1 98.31 189 THR A CA 1
ATOM 1573 C C . THR A 1 189 ? 4.07 8.031 5.258 1 98.31 189 THR A C 1
ATOM 1575 O O . THR A 1 189 ? 3.887 6.969 4.66 1 98.31 189 THR A O 1
ATOM 1578 N N . THR A 1 190 ? 4.043 9.211 4.684 1 98.38 190 THR A N 1
ATOM 1579 C CA . THR A 1 190 ? 3.898 9.352 3.238 1 98.38 190 THR A CA 1
ATOM 1580 C C . THR A 1 190 ? 5.066 8.688 2.514 1 98.38 190 THR A C 1
ATOM 1582 O O . THR A 1 190 ? 4.98 8.406 1.316 1 98.38 190 THR A O 1
ATOM 1585 N N . TYR A 1 191 ? 6.176 8.43 3.273 1 98.19 191 TYR A N 1
ATOM 1586 C CA . TYR A 1 191 ? 7.398 7.867 2.715 1 98.19 191 TYR A CA 1
ATOM 1587 C C . TYR A 1 191 ? 7.352 6.344 2.732 1 98.19 191 TYR A C 1
ATOM 1589 O O . TYR A 1 191 ? 8.336 5.684 2.391 1 98.19 191 TYR A O 1
ATOM 1597 N N . PHE A 1 192 ? 6.227 5.758 3.1 1 98.12 192 PHE A N 1
ATOM 1598 C CA . PHE A 1 192 ? 5.984 4.332 2.912 1 98.12 192 PHE A CA 1
ATOM 1599 C C . PHE A 1 192 ? 5.273 4.074 1.59 1 98.12 192 PHE A C 1
ATOM 1601 O O . PHE A 1 192 ? 4.539 4.934 1.096 1 98.12 192 PHE A O 1
ATOM 1608 N N . GLN A 1 193 ? 5.52 2.885 1.052 1 96.5 193 GLN A N 1
ATOM 1609 C CA . GLN A 1 193 ? 4.762 2.51 -0.137 1 96.5 193 GLN A CA 1
ATOM 1610 C C . GLN A 1 193 ? 3.26 2.564 0.127 1 96.5 193 GLN A C 1
ATOM 1612 O O . GLN A 1 193 ? 2.512 3.17 -0.643 1 96.5 193 GLN A O 1
ATOM 1617 N N . GLU A 1 194 ? 2.842 1.958 1.16 1 96.38 194 GLU A N 1
ATOM 1618 C CA . GLU A 1 194 ? 1.51 2.166 1.721 1 96.38 194 GLU A CA 1
ATOM 1619 C C . GLU A 1 194 ? 1.583 2.885 3.064 1 96.38 194 GLU A C 1
ATOM 1621 O O . GLU A 1 194 ? 2.006 2.303 4.066 1 96.38 194 GLU A O 1
ATOM 1626 N N . PRO A 1 195 ? 1.139 4.113 3.094 1 98.25 195 PRO A N 1
ATOM 1627 C CA . PRO A 1 195 ? 1.112 4.789 4.395 1 98.25 195 PRO A CA 1
ATOM 1628 C C . PRO A 1 195 ? 0.305 4.023 5.441 1 98.25 195 PRO A C 1
ATOM 1630 O O . PRO A 1 195 ? -0.591 3.25 5.09 1 98.25 195 PRO A O 1
ATOM 1633 N N . CYS A 1 196 ? 0.67 4.215 6.688 1 98.31 196 CYS A N 1
ATOM 1634 C CA . CYS A 1 196 ? -0.096 3.584 7.754 1 98.31 196 CYS A CA 1
ATOM 1635 C C . CYS A 1 196 ? -1.562 3.996 7.691 1 98.31 196 CYS A C 1
ATOM 1637 O O . CYS A 1 196 ? -1.877 5.133 7.336 1 98.31 196 CYS A O 1
ATOM 1639 N N . GLY A 1 197 ? -2.41 3.105 8.047 1 98.38 197 GLY A N 1
ATOM 1640 C CA . GLY A 1 197 ? -3.834 3.316 7.832 1 98.38 197 GLY A CA 1
ATOM 1641 C C . GLY A 1 197 ? -4.465 4.211 8.883 1 98.38 197 GLY A C 1
ATOM 1642 O O . GLY A 1 197 ? -5.219 5.129 8.547 1 98.38 197 GLY A O 1
ATOM 1643 N N . ILE A 1 198 ? -4.109 3.934 10.156 1 98.75 198 ILE A N 1
ATOM 1644 C CA . ILE A 1 198 ? -4.707 4.66 11.273 1 98.75 198 ILE A CA 1
ATOM 1645 C C . ILE A 1 198 ? -3.605 5.191 12.188 1 98.75 198 ILE A C 1
ATOM 1647 O O . ILE A 1 198 ? -2.604 4.516 12.422 1 98.75 198 ILE A O 1
ATOM 1651 N N . GLN A 1 199 ? -3.83 6.336 12.641 1 98.19 199 GLN A N 1
ATOM 1652 C CA . GLN A 1 199 ? -2.988 6.938 13.672 1 98.19 199 GLN A CA 1
ATOM 1653 C C . GLN A 1 199 ? -3.75 7.09 14.984 1 98.19 199 GLN A C 1
ATOM 1655 O O . GLN A 1 199 ? -4.871 7.605 15 1 98.19 199 GLN A O 1
ATOM 1660 N N . VAL A 1 200 ? -3.135 6.625 16.062 1 98.44 200 VAL A N 1
ATOM 1661 C CA . VAL A 1 200 ? -3.766 6.691 17.375 1 98.44 200 VAL A CA 1
ATOM 1662 C C . VAL A 1 200 ? -2.986 7.648 18.281 1 98.44 200 VAL A C 1
ATOM 1664 O O . VAL A 1 200 ? -1.765 7.543 18.391 1 98.44 200 VAL A O 1
ATOM 1667 N N . PHE A 1 201 ? -3.715 8.586 18.906 1 96.62 201 PHE A N 1
ATOM 1668 C CA . PHE A 1 201 ? -3.115 9.508 19.859 1 96.62 201 PHE A CA 1
ATOM 1669 C C . PHE A 1 201 ? -3.732 9.344 21.234 1 96.62 201 PHE A C 1
ATOM 1671 O O . PHE A 1 201 ? -4.957 9.266 21.375 1 96.62 201 PHE A O 1
ATOM 1678 N N . HIS A 1 202 ? -2.926 9.266 22.203 1 95.88 202 HIS A N 1
ATOM 1679 C CA . HIS A 1 202 ? -3.305 9.242 23.625 1 95.88 202 HIS A CA 1
ATOM 1680 C C . HIS A 1 202 ? -2.408 10.156 24.438 1 95.88 202 HIS A C 1
ATOM 1682 O O . HIS A 1 202 ? -1.229 9.859 24.656 1 95.88 202 HIS A O 1
ATOM 1688 N N . CYS A 1 203 ? -2.949 11.266 24.875 1 93.44 203 CYS A N 1
ATOM 1689 C CA . CYS A 1 203 ? -2.178 12.18 25.719 1 93.44 203 CYS A CA 1
ATOM 1690 C C . CYS A 1 203 ? -2.131 11.695 27.156 1 93.44 203 CYS A C 1
ATOM 1692 O O . CYS A 1 203 ? -3.152 11.688 27.844 1 93.44 203 CYS A O 1
ATOM 1694 N N . LEU A 1 204 ? -0.994 11.383 27.562 1 92.06 204 LEU A N 1
ATOM 1695 C CA . LEU A 1 204 ? -0.836 10.82 28.906 1 92.06 204 LEU A CA 1
ATOM 1696 C C . LEU A 1 204 ? -0.605 11.93 29.938 1 92.06 204 LEU A C 1
ATOM 1698 O O . LEU A 1 204 ? -1.064 11.82 31.062 1 92.06 204 LEU A O 1
ATOM 1702 N N . LYS A 1 205 ? 0.154 12.883 29.484 1 90.31 205 LYS A N 1
ATOM 1703 C CA . LYS A 1 205 ? 0.5 13.984 30.375 1 90.31 205 LYS A CA 1
ATOM 1704 C C . LYS A 1 205 ? 0.8 15.258 29.594 1 90.31 205 LYS A C 1
ATOM 1706 O O . LYS A 1 205 ? 1.417 15.211 28.531 1 90.31 205 LYS A O 1
ATOM 1711 N N . HIS A 1 206 ? 0.309 16.391 30.141 1 89.25 206 HIS A N 1
ATOM 1712 C CA . HIS A 1 206 ? 0.696 17.703 29.609 1 89.25 206 HIS A CA 1
ATOM 1713 C C . HIS A 1 206 ? 0.683 18.766 30.703 1 89.25 206 HIS A C 1
ATOM 1715 O O . HIS A 1 206 ? -0.362 19.031 31.297 1 89.25 206 HIS A O 1
ATOM 1721 N N . GLU A 1 207 ? 1.81 19.234 30.969 1 90.69 207 GLU A N 1
ATOM 1722 C CA . GLU A 1 207 ? 1.992 20.328 31.906 1 90.69 207 GLU A CA 1
ATOM 1723 C C . GLU A 1 207 ? 2.459 21.594 31.172 1 90.69 207 GLU A C 1
ATOM 1725 O O . GLU A 1 207 ? 3.656 21.891 31.141 1 90.69 207 GLU A O 1
ATOM 1730 N N . GLY A 1 208 ? 1.561 22.328 30.703 1 89.88 208 GLY A N 1
ATOM 1731 C CA . GLY A 1 208 ? 1.835 23.516 29.906 1 89.88 208 GLY A CA 1
ATOM 1732 C C . GLY A 1 208 ? 0.621 24.016 29.141 1 89.88 208 GLY A C 1
ATOM 1733 O O . GLY A 1 208 ? -0.516 23.703 29.516 1 89.88 208 GLY A O 1
ATOM 1734 N N . THR A 1 209 ? 0.837 24.859 28.172 1 91.31 209 THR A N 1
ATOM 1735 C CA . THR A 1 209 ? -0.23 25.438 27.375 1 91.31 209 THR A CA 1
ATOM 1736 C C . THR A 1 209 ? -0.086 25.031 25.906 1 91.31 209 THR A C 1
ATOM 1738 O O . THR A 1 209 ? 0.952 24.5 25.5 1 91.31 209 THR A O 1
ATOM 1741 N N . GLY A 1 210 ? -1.255 25.234 25.172 1 92.12 210 GLY A N 1
ATOM 1742 C CA . GLY A 1 210 ? -1.194 24.891 23.75 1 92.12 210 GLY A CA 1
ATOM 1743 C C . GLY A 1 210 ? -1.321 23.391 23.5 1 92.12 210 GLY A C 1
ATOM 1744 O O . GLY A 1 210 ? -2.055 22.703 24.203 1 92.12 210 GLY A O 1
ATOM 1745 N N . GLY A 1 211 ? -0.806 22.938 22.406 1 90.69 211 GLY A N 1
ATOM 1746 C CA . GLY A 1 211 ? -0.734 21.516 22.094 1 90.69 211 GLY A CA 1
ATOM 1747 C C . GLY A 1 211 ? -2.051 20.938 21.609 1 90.69 211 GLY A C 1
ATOM 1748 O O . GLY A 1 211 ? -2.293 19.734 21.719 1 90.69 211 GLY A O 1
ATOM 1749 N N . ARG A 1 212 ? -2.863 21.828 21.094 1 94.38 212 ARG A N 1
ATOM 1750 C CA . ARG A 1 212 ? -4.086 21.297 20.484 1 94.38 212 ARG A CA 1
ATOM 1751 C C . ARG A 1 212 ? -3.777 20.531 19.203 1 94.38 212 ARG A C 1
ATOM 1753 O O . ARG A 1 212 ? -2.768 20.781 18.547 1 94.38 212 ARG A O 1
ATOM 1760 N N . THR A 1 213 ? -4.652 19.594 18.938 1 95.38 213 THR A N 1
ATOM 1761 C CA . THR A 1 213 ? -4.555 18.812 17.719 1 95.38 213 THR A CA 1
ATOM 1762 C C . THR A 1 213 ? -5.465 19.391 16.641 1 95.38 213 THR A C 1
ATOM 1764 O O . THR A 1 213 ? -6.641 19.656 16.891 1 95.38 213 THR A O 1
ATOM 1767 N N . LEU A 1 214 ? -4.891 19.641 15.539 1 98 214 LEU A N 1
ATOM 1768 C CA . LEU A 1 214 ? -5.641 20.078 14.367 1 98 214 LEU A CA 1
ATOM 1769 C C . LEU A 1 214 ? -6.102 18.875 13.539 1 98 214 LEU A C 1
ATOM 1771 O O . LEU A 1 214 ? -5.316 17.969 13.281 1 98 214 LEU A O 1
ATOM 1775 N N . LEU A 1 215 ? -7.379 18.844 13.188 1 98.56 215 LEU A N 1
ATOM 1776 C CA . LEU A 1 215 ? -7.934 17.844 12.297 1 98.56 215 LEU A CA 1
ATOM 1777 C C . LEU A 1 215 ? -8.625 18.484 11.102 1 98.56 215 LEU A C 1
ATOM 1779 O O . LEU A 1 215 ? -9.406 19.422 11.266 1 98.56 215 LEU A O 1
ATOM 1783 N N . VAL A 1 216 ? -8.305 18.016 9.914 1 98.88 216 VAL A N 1
ATOM 1784 C CA . VAL A 1 216 ? -8.891 18.531 8.68 1 98.88 216 VAL A CA 1
ATOM 1785 C C . VAL A 1 216 ? -9.305 17.359 7.781 1 98.88 216 VAL A C 1
ATOM 1787 O O . VAL A 1 216 ? -8.492 16.5 7.445 1 98.88 216 VAL A O 1
ATOM 1790 N N . ASP A 1 217 ? -10.578 17.297 7.371 1 98.88 217 ASP A N 1
ATOM 1791 C CA . ASP A 1 217 ? -11.023 16.281 6.422 1 98.88 217 ASP A CA 1
ATOM 1792 C C . ASP A 1 217 ? -10.477 16.562 5.023 1 98.88 217 ASP A C 1
ATOM 1794 O O . ASP A 1 217 ? -11.016 17.391 4.297 1 98.88 217 ASP A O 1
ATOM 1798 N N . GLY A 1 218 ? -9.484 15.859 4.664 1 98.94 218 GLY A N 1
ATOM 1799 C CA . GLY A 1 218 ? -8.852 16.031 3.365 1 98.94 218 GLY A CA 1
ATOM 1800 C C . GLY A 1 218 ? -9.773 15.727 2.203 1 98.94 218 GLY A C 1
ATOM 1801 O O . GLY A 1 218 ? -9.656 16.328 1.135 1 98.94 218 GLY A O 1
ATOM 1802 N N . PHE A 1 219 ? -10.711 14.805 2.385 1 98.88 219 PHE A N 1
ATOM 1803 C CA . PHE A 1 219 ? -11.641 14.438 1.328 1 98.88 219 PHE A CA 1
ATOM 1804 C C . PHE A 1 219 ? -12.641 15.562 1.072 1 98.88 219 PHE A C 1
ATOM 1806 O O . PHE A 1 219 ? -13.039 15.797 -0.069 1 98.88 219 PHE A O 1
ATOM 1813 N N . TYR A 1 220 ? -13.023 16.219 2.119 1 98.81 220 TYR A N 1
ATOM 1814 C CA . TYR A 1 220 ? -13.875 17.391 1.95 1 98.81 220 TYR A CA 1
ATOM 1815 C C . TYR A 1 220 ? -13.188 18.453 1.101 1 98.81 220 TYR A C 1
ATOM 1817 O O . TYR A 1 220 ? -13.773 18.969 0.151 1 98.81 220 TYR A O 1
ATOM 1825 N N . ALA A 1 221 ? -11.969 18.734 1.443 1 98.81 221 ALA A N 1
ATOM 1826 C CA . ALA A 1 221 ? -11.188 19.719 0.696 1 98.81 221 ALA A CA 1
ATOM 1827 C C . ALA A 1 221 ? -11 19.281 -0.755 1 98.81 221 ALA A C 1
ATOM 1829 O O . ALA A 1 221 ? -11.164 20.094 -1.676 1 98.81 221 ALA A O 1
ATOM 1830 N N . ALA A 1 222 ? -10.68 18.047 -0.965 1 98.81 222 ALA A N 1
ATOM 1831 C CA . ALA A 1 222 ? -10.477 17.516 -2.311 1 98.81 222 ALA A CA 1
ATOM 1832 C C . ALA A 1 222 ? -11.75 17.609 -3.139 1 98.81 222 ALA A C 1
ATOM 1834 O O . ALA A 1 222 ? -11.703 17.891 -4.344 1 98.81 222 ALA A O 1
ATOM 1835 N N . GLU A 1 223 ? -12.859 17.375 -2.469 1 98.19 223 GLU A N 1
ATOM 1836 C CA . GLU A 1 223 ? -14.141 17.484 -3.16 1 98.19 223 GLU A CA 1
ATOM 1837 C C . GLU A 1 223 ? -14.391 18.922 -3.641 1 98.19 223 GLU A C 1
ATOM 1839 O O . GLU A 1 223 ? -14.938 19.125 -4.727 1 98.19 223 GLU A O 1
ATOM 1844 N N . GLN A 1 224 ? -13.992 19.859 -2.861 1 98.31 224 GLN A N 1
ATOM 1845 C CA . GLN A 1 224 ? -14.109 21.25 -3.297 1 98.31 224 GLN A CA 1
ATOM 1846 C C . GLN A 1 224 ? -13.281 21.5 -4.555 1 98.31 224 GLN A C 1
ATOM 1848 O O . GLN A 1 224 ? -13.734 22.188 -5.473 1 98.31 224 GLN A O 1
ATOM 1853 N N . VAL A 1 225 ? -12.086 20.969 -4.617 1 98.5 225 VAL A N 1
ATOM 1854 C CA . VAL A 1 225 ? -11.219 21.125 -5.777 1 98.5 225 VAL A CA 1
ATOM 1855 C C . VAL A 1 225 ? -11.859 20.453 -6.992 1 98.5 225 VAL A C 1
ATOM 1857 O O . VAL A 1 225 ? -11.859 21.016 -8.094 1 98.5 225 VAL A O 1
ATOM 1860 N N . LEU A 1 226 ? -12.422 19.25 -6.75 1 97.88 226 LEU A N 1
ATOM 1861 C CA . LEU A 1 226 ? -13.062 18.516 -7.836 1 97.88 226 LEU A CA 1
ATOM 1862 C C . LEU A 1 226 ? -14.195 19.344 -8.445 1 97.88 226 LEU A C 1
ATOM 1864 O O . LEU A 1 226 ? -14.328 19.406 -9.672 1 97.88 226 LEU A O 1
ATOM 1868 N N . GLN A 1 227 ? -14.945 20.031 -7.684 1 97.31 227 GLN A N 1
ATOM 1869 C CA . GLN A 1 227 ? -16.094 20.797 -8.141 1 97.31 227 GLN A CA 1
ATOM 1870 C C . GLN A 1 227 ? -15.648 22.078 -8.828 1 97.31 227 GLN A C 1
ATOM 1872 O O . GLN A 1 227 ? -16.203 22.469 -9.867 1 97.31 227 GLN A O 1
ATOM 1877 N N . LYS A 1 228 ? -14.602 22.703 -8.352 1 97.62 228 LYS A N 1
ATOM 1878 C CA . LYS A 1 228 ? -14.211 24.031 -8.805 1 97.62 228 LYS A CA 1
ATOM 1879 C C . LYS A 1 228 ? -13.164 23.953 -9.906 1 97.62 228 LYS A C 1
ATOM 1881 O O . LYS A 1 228 ? -13.109 24.812 -10.789 1 97.62 228 LYS A O 1
ATOM 1886 N N . ALA A 1 229 ? -12.281 22.938 -9.789 1 98.06 229 ALA A N 1
ATOM 1887 C CA . ALA A 1 229 ? -11.164 22.797 -10.711 1 98.06 229 ALA A CA 1
ATOM 1888 C C . ALA A 1 229 ? -10.883 21.328 -11.039 1 98.06 229 ALA A C 1
ATOM 1890 O O . ALA A 1 229 ? -9.82 20.812 -10.711 1 98.06 229 ALA A O 1
ATOM 1891 N N . PRO A 1 230 ? -11.75 20.703 -11.812 1 97.62 230 PRO A N 1
ATOM 1892 C CA . PRO A 1 230 ? -11.648 19.266 -12.078 1 97.62 230 PRO A CA 1
ATOM 1893 C C . PRO A 1 230 ? -10.336 18.891 -12.75 1 97.62 230 PRO A C 1
ATOM 1895 O O . PRO A 1 230 ? -9.812 17.797 -12.508 1 97.62 230 PRO A O 1
ATOM 1898 N N . GLU A 1 231 ? -9.781 19.766 -13.555 1 98.06 231 GLU A N 1
ATOM 1899 C CA . GLU A 1 231 ? -8.516 19.453 -14.211 1 98.06 231 GLU A CA 1
ATOM 1900 C C . GLU A 1 231 ? -7.371 19.406 -13.203 1 98.06 231 GLU A C 1
ATOM 1902 O O . GLU A 1 231 ? -6.469 18.562 -13.328 1 98.06 231 GLU A O 1
ATOM 1907 N N . GLU A 1 232 ? -7.41 20.266 -12.234 1 98.5 232 GLU A N 1
ATOM 1908 C CA . GLU A 1 232 ? -6.402 20.266 -11.18 1 98.5 232 GLU A CA 1
ATOM 1909 C C . GLU A 1 232 ? -6.527 19.031 -10.305 1 98.5 232 GLU A C 1
ATOM 1911 O O . GLU A 1 232 ? -5.523 18.422 -9.914 1 98.5 232 GLU A O 1
ATOM 1916 N N . PHE A 1 233 ? -7.824 18.688 -10.094 1 98.31 233 PHE A N 1
ATOM 1917 C CA . PHE A 1 233 ? -8.07 17.453 -9.352 1 98.31 233 PHE A CA 1
ATOM 1918 C C . PHE A 1 233 ? -7.461 16.266 -10.07 1 98.31 233 PHE A C 1
ATOM 1920 O O . PHE A 1 233 ? -6.793 15.43 -9.445 1 98.31 233 PHE A O 1
ATOM 1927 N N . GLU A 1 234 ? -7.613 16.234 -11.297 1 97.62 234 GLU A N 1
ATOM 1928 C CA . GLU A 1 234 ? -7.074 15.133 -12.102 1 97.62 234 GLU A CA 1
ATOM 1929 C C . GLU A 1 234 ? -5.547 15.109 -12.039 1 97.62 234 GLU A C 1
ATOM 1931 O O . GLU A 1 234 ? -4.945 14.039 -11.914 1 97.62 234 GLU A O 1
ATOM 1936 N N . LEU A 1 235 ? -4.984 16.234 -12.102 1 98 235 LEU A N 1
ATOM 1937 C CA . LEU A 1 235 ? -3.529 16.328 -12.039 1 98 235 LEU A CA 1
ATOM 1938 C C . LEU A 1 235 ? -3.01 15.828 -10.695 1 98 235 LEU A C 1
ATOM 1940 O O . LEU A 1 235 ? -2.014 15.102 -10.641 1 98 235 LEU A O 1
ATOM 1944 N N . LEU A 1 236 ? -3.699 16.141 -9.609 1 98.56 236 LEU A N 1
ATOM 1945 C CA . LEU A 1 236 ? -3.309 15.734 -8.266 1 98.56 236 LEU A CA 1
ATOM 1946 C C . LEU A 1 236 ? -3.463 14.227 -8.086 1 98.56 236 LEU A C 1
ATOM 1948 O O . LEU A 1 236 ? -2.852 13.641 -7.188 1 98.56 236 LEU A O 1
ATOM 1952 N N . SER A 1 237 ? -4.273 13.602 -8.953 1 97.88 237 SER A N 1
ATOM 1953 C CA . SER A 1 237 ? -4.523 12.172 -8.836 1 97.88 237 SER A CA 1
ATOM 1954 C C . SER A 1 237 ? -3.609 11.375 -9.766 1 97.88 237 SER A C 1
ATOM 1956 O O . SER A 1 237 ? -3.596 10.141 -9.727 1 97.88 237 SER A O 1
ATOM 1958 N N . LYS A 1 238 ? -2.768 12.039 -10.547 1 96.19 238 LYS A N 1
ATOM 1959 C CA . LYS A 1 238 ? -2.014 11.32 -11.57 1 96.19 238 LYS A CA 1
ATOM 1960 C C . LYS A 1 238 ? -0.511 11.484 -11.367 1 96.19 238 LYS A C 1
ATOM 1962 O O . LYS A 1 238 ? 0.268 10.578 -11.664 1 96.19 238 LYS A O 1
ATOM 1967 N N . VAL A 1 239 ? -0.088 12.609 -10.852 1 96.81 239 VAL A N 1
ATOM 1968 C CA . VAL A 1 239 ? 1.333 12.922 -10.75 1 96.81 239 VAL A CA 1
ATOM 1969 C C . VAL A 1 239 ? 1.954 12.141 -9.594 1 96.81 239 VAL A C 1
ATOM 1971 O O . VAL A 1 239 ? 1.546 12.289 -8.445 1 96.81 239 VAL A O 1
ATOM 1974 N N . PRO A 1 240 ? 2.898 11.328 -9.914 1 95.94 240 PRO A N 1
ATOM 1975 C CA . PRO A 1 240 ? 3.586 10.602 -8.844 1 95.94 240 PRO A CA 1
ATOM 1976 C C . PRO A 1 240 ? 4.59 11.469 -8.086 1 95.94 240 PRO A C 1
ATOM 1978 O O . PRO A 1 240 ? 5.48 12.062 -8.703 1 95.94 240 PRO A O 1
ATOM 1981 N N . LEU A 1 241 ? 4.426 11.57 -6.805 1 96.56 241 LEU A N 1
ATOM 1982 C CA . LEU A 1 241 ? 5.348 12.32 -5.961 1 96.56 241 LEU A CA 1
ATOM 1983 C C . LEU A 1 241 ? 6.168 11.383 -5.082 1 96.56 241 LEU A C 1
ATOM 1985 O O . LEU A 1 241 ? 5.641 10.406 -4.543 1 96.56 241 LEU A O 1
ATOM 1989 N N . LYS A 1 242 ? 7.41 11.68 -5.035 1 96.5 242 LYS A N 1
ATOM 1990 C CA . LYS A 1 242 ? 8.281 10.961 -4.109 1 96.5 242 LYS A CA 1
ATOM 1991 C C . LYS A 1 242 ? 8.297 11.625 -2.736 1 96.5 242 LYS A C 1
ATOM 1993 O O . LYS A 1 242 ? 8.32 12.852 -2.633 1 96.5 242 LYS A O 1
ATOM 1998 N N . HIS A 1 243 ? 8.172 10.836 -1.736 1 98 243 HIS A N 1
ATOM 1999 C CA . HIS A 1 243 ? 8.406 11.227 -0.351 1 98 243 HIS A CA 1
ATOM 2000 C C . HIS A 1 243 ? 9.555 10.43 0.259 1 98 243 HIS A C 1
ATOM 2002 O O . HIS A 1 243 ? 9.805 9.297 -0.137 1 98 243 HIS A O 1
ATOM 2008 N N . GLU A 1 244 ? 10.242 11.094 1.18 1 96.75 244 GLU A N 1
ATOM 2009 C CA . GLU A 1 244 ? 11.43 10.445 1.736 1 96.75 244 GLU A CA 1
ATOM 2010 C C . GLU A 1 244 ? 11.594 10.789 3.215 1 96.75 244 GLU A C 1
ATOM 2012 O O . GLU A 1 244 ? 11.188 11.859 3.662 1 96.75 244 GLU A O 1
ATOM 2017 N N . TYR A 1 245 ? 12.086 9.859 3.971 1 97.19 245 TYR A N 1
ATOM 2018 C CA . TYR A 1 245 ? 12.484 10.039 5.363 1 97.19 245 TYR A CA 1
ATOM 2019 C C . TYR A 1 245 ? 13.891 9.508 5.598 1 97.19 245 TYR A C 1
ATOM 2021 O O . TYR A 1 245 ? 14.133 8.305 5.48 1 97.19 245 TYR A O 1
ATOM 2029 N N . ILE A 1 246 ? 14.773 10.359 5.812 1 96.12 246 ILE A N 1
ATOM 2030 C CA . ILE A 1 246 ? 16.172 10.031 6.105 1 96.12 246 ILE A CA 1
ATOM 2031 C C . ILE A 1 246 ? 16.484 10.367 7.562 1 96.12 246 ILE A C 1
ATOM 2033 O O . ILE A 1 246 ? 16.297 11.508 8 1 96.12 246 ILE A O 1
ATOM 2037 N N . GLU A 1 247 ? 16.891 9.414 8.281 1 95.06 247 GLU A N 1
ATOM 2038 C CA . GLU A 1 247 ? 17.188 9.578 9.703 1 95.06 247 GLU A CA 1
ATOM 2039 C C . GLU A 1 247 ? 18.531 8.961 10.07 1 95.06 247 GLU A C 1
ATOM 2041 O O . GLU A 1 247 ? 18.812 7.812 9.727 1 95.06 247 GLU A O 1
ATOM 2046 N N . ASN A 1 248 ? 19.406 9.727 10.625 1 92.38 248 ASN A N 1
ATOM 2047 C CA . ASN A 1 248 ? 20.656 9.289 11.211 1 92.38 248 ASN A CA 1
ATOM 2048 C C . ASN A 1 248 ? 20.875 9.891 12.602 1 92.38 248 ASN A C 1
ATOM 2050 O O . ASN A 1 248 ? 21.719 10.758 12.781 1 92.38 248 ASN A O 1
ATOM 2054 N N . VAL A 1 249 ? 20.172 9.391 13.531 1 90.19 249 VAL A N 1
ATOM 2055 C CA . VAL A 1 249 ? 20.188 9.914 14.891 1 90.19 249 VAL A CA 1
ATOM 2056 C C . VAL A 1 249 ? 20.391 8.773 15.883 1 90.19 249 VAL A C 1
ATOM 2058 O O . VAL A 1 249 ? 19.578 7.848 15.953 1 90.19 249 VAL A O 1
ATOM 2061 N N . GLY A 1 250 ? 21.438 8.859 16.578 1 89.19 250 GLY A N 1
ATOM 2062 C CA . GLY A 1 250 ? 21.719 7.793 17.531 1 89.19 250 GLY A CA 1
ATOM 2063 C C . GLY A 1 250 ? 21.781 6.422 16.875 1 89.19 250 GLY A C 1
ATOM 2064 O O . GLY A 1 250 ? 22.516 6.215 15.914 1 89.19 250 GLY A O 1
ATOM 2065 N N . GLU A 1 251 ? 20.812 5.613 17.344 1 89.69 251 GLU A N 1
ATOM 2066 C CA . GLU A 1 251 ? 20.797 4.246 16.828 1 89.69 251 GLU A CA 1
ATOM 2067 C C . GLU A 1 251 ? 19.766 4.094 15.703 1 89.69 251 GLU A C 1
ATOM 2069 O O . GLU A 1 251 ? 19.641 3.014 15.125 1 89.69 251 GLU A O 1
ATOM 2074 N N . CYS A 1 252 ? 19.172 5.168 15.406 1 90.31 252 CYS A N 1
ATOM 2075 C CA . CYS A 1 252 ? 18.125 5.121 14.391 1 90.31 252 CYS A CA 1
ATOM 2076 C C . CYS A 1 252 ? 18.672 5.562 13.031 1 90.31 252 CYS A C 1
ATOM 2078 O O . CYS A 1 252 ? 19.047 6.719 12.859 1 90.31 252 CYS A O 1
ATOM 2080 N N . HIS A 1 253 ? 18.766 4.688 12.125 1 94.62 253 HIS A N 1
ATOM 2081 C CA . HIS A 1 253 ? 19.172 4.941 10.75 1 94.62 253 HIS A CA 1
ATOM 2082 C C . HIS A 1 253 ? 18.141 4.414 9.758 1 94.62 253 HIS A C 1
ATOM 2084 O O . HIS A 1 253 ? 17.875 3.209 9.695 1 94.62 253 HIS A O 1
ATOM 2090 N N . ASN A 1 254 ? 17.578 5.332 9.016 1 96.75 254 ASN A N 1
ATOM 2091 C CA . ASN A 1 254 ? 16.516 4.953 8.086 1 96.75 254 ASN A CA 1
ATOM 2092 C C . ASN A 1 254 ? 16.578 5.77 6.797 1 96.75 254 ASN A C 1
ATOM 2094 O O . ASN A 1 254 ? 17 6.93 6.812 1 96.75 254 ASN A O 1
ATOM 2098 N N . HIS A 1 255 ? 16.266 5.234 5.75 1 97.25 255 HIS A N 1
ATOM 2099 C CA . HIS A 1 255 ? 16.031 5.879 4.465 1 97.25 255 HIS A CA 1
ATOM 2100 C C . HIS A 1 255 ? 14.836 5.258 3.75 1 97.25 255 HIS A C 1
ATOM 2102 O O . HIS A 1 255 ? 15 4.371 2.908 1 97.25 255 HIS A O 1
ATOM 2108 N N . MET A 1 256 ? 13.688 5.777 4.055 1 97.88 256 MET A N 1
ATOM 2109 C CA . MET A 1 256 ? 12.43 5.277 3.506 1 97.88 256 MET A CA 1
ATOM 2110 C C . MET A 1 256 ? 11.992 6.117 2.309 1 97.88 256 MET A C 1
ATOM 2112 O O . MET A 1 256 ? 12.133 7.34 2.316 1 97.88 256 MET A O 1
ATOM 2116 N N . ILE A 1 257 ? 11.492 5.504 1.308 1 97.25 257 ILE A N 1
ATOM 2117 C CA . ILE A 1 257 ? 11 6.195 0.119 1 97.25 257 ILE A CA 1
ATOM 2118 C C . ILE A 1 257 ? 9.625 5.656 -0.261 1 97.25 257 ILE A C 1
ATOM 2120 O O . ILE A 1 257 ? 9.414 4.441 -0.284 1 97.25 257 ILE A O 1
ATOM 2124 N N . GLY A 1 258 ? 8.734 6.465 -0.43 1 96.75 258 GLY A N 1
ATOM 2125 C CA . GLY A 1 258 ? 7.41 6.145 -0.948 1 96.75 258 GLY A CA 1
ATOM 2126 C C . GLY A 1 258 ? 6.996 7.027 -2.109 1 96.75 258 GLY A C 1
ATOM 2127 O O . GLY A 1 258 ? 7.379 8.195 -2.176 1 96.75 258 GLY A O 1
ATOM 2128 N N . VAL A 1 259 ? 6.254 6.477 -3.045 1 96.81 259 VAL A N 1
ATOM 2129 C CA . VAL A 1 259 ? 5.832 7.211 -4.234 1 96.81 259 VAL A CA 1
ATOM 2130 C C . VAL A 1 259 ? 4.324 7.07 -4.418 1 96.81 259 VAL A C 1
ATOM 2132 O O . VAL A 1 259 ? 3.775 5.973 -4.297 1 96.81 259 VAL A O 1
ATOM 2135 N N . GLY A 1 260 ? 3.666 8.125 -4.703 1 96.81 260 GLY A N 1
ATOM 2136 C CA . GLY A 1 260 ? 2.246 8.133 -5.02 1 96.81 260 GLY A CA 1
ATOM 2137 C C . GLY A 1 260 ? 1.685 9.531 -5.203 1 96.81 260 GLY A C 1
ATOM 2138 O O . GLY A 1 260 ? 2.309 10.508 -4.801 1 96.81 260 GLY A O 1
ATOM 2139 N N . PRO A 1 261 ? 0.592 9.641 -5.816 1 97.94 261 PRO A N 1
ATOM 2140 C CA . PRO A 1 261 ? -0.025 10.961 -5.977 1 97.94 261 PRO A CA 1
ATOM 2141 C C . PRO A 1 261 ? -0.609 11.5 -4.672 1 97.94 261 PRO A C 1
ATOM 2143 O O . PRO A 1 261 ? -0.688 10.773 -3.68 1 97.94 261 PRO A O 1
ATOM 2146 N N . VAL A 1 262 ? -0.936 12.719 -4.73 1 98.62 262 VAL A N 1
ATOM 2147 C CA . VAL A 1 262 ? -1.534 13.367 -3.566 1 98.62 262 VAL A CA 1
ATOM 2148 C C . VAL A 1 262 ? -2.912 12.766 -3.297 1 98.62 262 VAL A C 1
ATOM 2150 O O . VAL A 1 262 ? -3.27 12.508 -2.146 1 98.62 262 VAL A O 1
ATOM 2153 N N . LEU A 1 263 ? -3.662 12.586 -4.406 1 98.81 263 LEU A N 1
ATOM 2154 C CA . LEU A 1 263 ? -5.012 12.039 -4.309 1 98.81 263 LEU A CA 1
ATOM 2155 C C . LEU A 1 263 ? -5.105 10.688 -5.012 1 98.81 263 LEU A C 1
ATOM 2157 O O . LEU A 1 263 ? -4.719 10.562 -6.176 1 98.81 263 LEU A O 1
ATOM 2161 N N . ASN A 1 264 ? -5.582 9.719 -4.297 1 98.19 264 ASN A N 1
ATOM 2162 C CA . ASN A 1 264 ? -5.809 8.391 -4.863 1 98.19 264 ASN A CA 1
ATOM 2163 C C . ASN A 1 264 ? -7.297 8.109 -5.043 1 98.19 264 ASN A C 1
ATOM 2165 O O . ASN A 1 264 ? -8.078 8.258 -4.102 1 98.19 264 ASN A O 1
ATOM 2169 N N . ILE A 1 265 ? -7.641 7.684 -6.234 1 96.75 265 ILE A N 1
ATOM 2170 C CA . ILE A 1 265 ? -9.039 7.449 -6.57 1 96.75 265 ILE A CA 1
ATOM 2171 C C . ILE A 1 265 ? -9.195 6.066 -7.195 1 96.75 265 ILE A C 1
ATOM 2173 O O . ILE A 1 265 ? -8.242 5.512 -7.738 1 96.75 265 ILE A O 1
ATOM 2177 N N . TYR A 1 266 ? -10.367 5.52 -7.008 1 94.5 266 TYR A N 1
ATOM 2178 C CA . TYR A 1 266 ? -10.695 4.348 -7.805 1 94.5 266 TYR A CA 1
ATOM 2179 C C . TYR A 1 266 ? -10.961 4.734 -9.258 1 94.5 266 TYR A C 1
ATOM 2181 O O . TYR A 1 266 ? -11.75 5.645 -9.531 1 94.5 266 TYR A O 1
ATOM 2189 N N . PRO A 1 267 ? -10.422 4.078 -10.141 1 90.62 267 PRO A N 1
ATOM 2190 C CA . PRO A 1 267 ? -10.484 4.531 -11.531 1 90.62 267 PRO A CA 1
ATOM 2191 C C . PRO A 1 267 ? -11.883 4.402 -12.133 1 90.62 267 PRO A C 1
ATOM 2193 O O . PRO A 1 267 ? -12.227 5.109 -13.078 1 90.62 267 PRO A O 1
ATOM 2196 N N . TRP A 1 268 ? -12.773 3.561 -11.586 1 91.75 268 TRP A N 1
ATOM 2197 C CA . TRP A 1 268 ? -14.039 3.281 -12.258 1 91.75 268 TRP A CA 1
ATOM 2198 C C . TRP A 1 268 ? -15.133 4.227 -11.766 1 91.75 268 TRP A C 1
ATOM 2200 O O . TRP A 1 268 ? -16.125 4.445 -12.461 1 91.75 268 TRP A O 1
ATOM 2210 N N . ASN A 1 269 ? -14.961 4.801 -10.609 1 91.12 269 ASN A N 1
ATOM 2211 C CA . ASN A 1 269 ? -16.016 5.688 -10.133 1 91.12 269 ASN A CA 1
ATOM 2212 C C . ASN A 1 269 ? -15.453 6.992 -9.578 1 91.12 269 ASN A C 1
ATOM 2214 O O . ASN A 1 269 ? -16.188 7.82 -9.047 1 91.12 269 ASN A O 1
ATOM 2218 N N . LYS A 1 270 ? -14.086 7.148 -9.5 1 90.38 270 LYS A N 1
ATOM 2219 C CA . LYS A 1 270 ? -13.359 8.359 -9.125 1 90.38 270 LYS A CA 1
ATOM 2220 C C . LYS A 1 270 ? -13.531 8.656 -7.637 1 90.38 270 LYS A C 1
ATOM 2222 O O . LYS A 1 270 ? -13.32 9.789 -7.199 1 90.38 270 LYS A O 1
ATOM 2227 N N . GLU A 1 271 ? -13.961 7.621 -6.949 1 95.19 271 GLU A N 1
ATOM 2228 C CA . GLU A 1 271 ? -14.078 7.781 -5.504 1 95.19 271 GLU A CA 1
ATOM 2229 C C . GLU A 1 271 ? -12.703 7.906 -4.848 1 95.19 271 GLU A C 1
ATOM 2231 O O . GLU A 1 271 ? -11.805 7.109 -5.129 1 95.19 271 GLU A O 1
ATOM 2236 N N . LEU A 1 272 ? -12.555 8.922 -3.982 1 97.31 272 LEU A N 1
ATOM 2237 C CA . LEU A 1 272 ? -11.328 9.117 -3.217 1 97.31 272 LEU A CA 1
ATOM 2238 C C . LEU A 1 272 ? -11.188 8.047 -2.139 1 97.31 272 LEU A C 1
ATOM 2240 O O . LEU A 1 272 ? -12.148 7.738 -1.435 1 97.31 272 LEU A O 1
ATOM 2244 N N . TYR A 1 273 ? -9.938 7.496 -2.049 1 97.38 273 TYR A N 1
ATOM 2245 C CA . TYR A 1 273 ? -9.773 6.547 -0.955 1 97.38 273 TYR A CA 1
ATOM 2246 C C . TYR A 1 273 ? -8.531 6.875 -0.132 1 97.38 273 TYR A C 1
ATOM 2248 O O . TYR A 1 273 ? -8.352 6.348 0.969 1 97.38 273 TYR A O 1
ATOM 2256 N N . MET A 1 274 ? -7.711 7.828 -0.655 1 98.44 274 MET A N 1
ATOM 2257 C CA . MET A 1 274 ? -6.527 8.188 0.121 1 98.44 274 MET A CA 1
ATOM 2258 C C . MET A 1 274 ? -6.012 9.562 -0.278 1 98.44 274 MET A C 1
ATOM 2260 O O . MET A 1 274 ? -6.012 9.914 -1.46 1 98.44 274 MET A O 1
ATOM 2264 N N . ILE A 1 275 ? -5.625 10.344 0.651 1 98.81 275 ILE A N 1
ATOM 2265 C CA . ILE A 1 275 ? -4.871 11.578 0.437 1 98.81 275 ILE A CA 1
ATOM 2266 C C . ILE A 1 275 ? -3.49 11.453 1.075 1 98.81 275 ILE A C 1
ATOM 2268 O O . ILE A 1 275 ? -3.365 11 2.217 1 98.81 275 ILE A O 1
ATOM 2272 N N . ARG A 1 276 ? -2.49 11.656 0.363 1 98.5 276 ARG A N 1
ATOM 2273 C CA . ARG A 1 276 ? -1.089 11.656 0.772 1 98.5 276 ARG A CA 1
ATOM 2274 C C . ARG A 1 276 ? -0.5 13.062 0.707 1 98.5 276 ARG A C 1
ATOM 2276 O O . ARG A 1 276 ? -0.046 13.5 -0.351 1 98.5 276 ARG A O 1
ATOM 2283 N N . TYR A 1 277 ? -0.513 13.75 1.832 1 98.69 277 TYR A N 1
ATOM 2284 C CA . TYR A 1 277 ? -0.173 15.164 1.863 1 98.69 277 TYR A CA 1
ATOM 2285 C C . TYR A 1 277 ? 0.739 15.484 3.043 1 98.69 277 TYR A C 1
ATOM 2287 O O . TYR A 1 277 ? 0.302 15.461 4.195 1 98.69 277 TYR A O 1
ATOM 2295 N N . ASN A 1 278 ? 1.992 15.719 2.785 1 98.31 278 ASN A N 1
ATOM 2296 C CA . ASN A 1 278 ? 2.998 16.078 3.779 1 98.31 278 ASN A CA 1
ATOM 2297 C C . ASN A 1 278 ? 4.137 16.875 3.154 1 98.31 278 ASN A C 1
ATOM 2299 O O . ASN A 1 278 ? 4.98 16.312 2.453 1 98.31 278 ASN A O 1
ATOM 2303 N N . ASN A 1 279 ? 4.176 18.109 3.375 1 96.75 279 ASN A N 1
ATOM 2304 C CA . ASN A 1 279 ? 5.199 18.984 2.799 1 96.75 279 ASN A CA 1
ATOM 2305 C C . ASN A 1 279 ? 6.582 18.656 3.355 1 96.75 279 ASN A C 1
ATOM 2307 O O . ASN A 1 279 ? 7.582 18.766 2.643 1 96.75 279 ASN A O 1
ATOM 2311 N N . TYR A 1 280 ? 6.656 18.25 4.562 1 96 280 TYR A N 1
ATOM 2312 C CA . TYR A 1 280 ? 7.934 18.031 5.234 1 96 280 TYR A CA 1
ATOM 2313 C C . TYR A 1 280 ? 8.711 16.891 4.59 1 96 280 TYR A C 1
ATOM 2315 O O . TYR A 1 280 ? 9.93 16.969 4.434 1 96 280 TYR A O 1
ATOM 2323 N N . ASP A 1 281 ? 7.945 15.914 4.18 1 96.69 281 ASP A N 1
ATOM 2324 C CA . ASP A 1 281 ? 8.578 14.68 3.715 1 96.69 281 ASP A CA 1
ATOM 2325 C C . ASP A 1 281 ? 8.648 14.641 2.189 1 96.69 281 ASP A C 1
ATOM 2327 O O . ASP A 1 281 ? 9.156 13.68 1.613 1 96.69 281 ASP A O 1
ATOM 2331 N N . ARG A 1 282 ? 8.172 15.609 1.511 1 97.5 282 ARG A N 1
ATOM 2332 C CA . ARG A 1 282 ? 8.141 15.586 0.052 1 97.5 282 ARG A CA 1
ATOM 2333 C C . ARG A 1 282 ? 9.547 15.688 -0.528 1 97.5 282 ARG A C 1
ATOM 2335 O O . ARG A 1 282 ? 10.305 16.578 -0.17 1 97.5 282 ARG A O 1
ATOM 2342 N N . ALA A 1 283 ? 9.859 14.789 -1.405 1 96.69 283 ALA A N 1
ATOM 2343 C CA . ALA A 1 283 ? 11.164 14.773 -2.068 1 96.69 283 ALA A CA 1
ATOM 2344 C C . ALA A 1 283 ? 11.141 15.609 -3.342 1 96.69 283 ALA A C 1
ATOM 2346 O O . ALA A 1 283 ? 10.219 16.406 -3.557 1 96.69 283 ALA A O 1
ATOM 2347 N N . VAL A 1 284 ? 12.188 15.578 -4.074 1 96.38 284 VAL A N 1
ATOM 2348 C CA . VAL A 1 284 ? 12.344 16.359 -5.293 1 96.38 284 VAL A CA 1
ATOM 2349 C C . VAL A 1 284 ? 11.336 15.898 -6.344 1 96.38 284 VAL A C 1
ATOM 2351 O O . VAL A 1 284 ? 11.133 14.695 -6.523 1 96.38 284 VAL A O 1
ATOM 2354 N N . ILE A 1 285 ? 10.695 16.797 -6.961 1 96.62 285 ILE A N 1
ATOM 2355 C CA . ILE A 1 285 ? 9.766 16.484 -8.047 1 96.62 285 ILE A CA 1
ATOM 2356 C C . ILE A 1 285 ? 10.531 16.359 -9.359 1 96.62 285 ILE A C 1
ATOM 2358 O O . ILE A 1 285 ? 10.93 17.375 -9.953 1 96.62 285 ILE A O 1
ATOM 2362 N N . ASN A 1 286 ? 10.734 15.203 -9.773 1 95.31 286 ASN A N 1
ATOM 2363 C CA . ASN A 1 286 ? 11.531 15 -10.977 1 95.31 286 ASN A CA 1
ATOM 2364 C C . ASN A 1 286 ? 10.992 13.852 -11.82 1 95.31 286 ASN A C 1
ATOM 2366 O O . ASN A 1 286 ? 11.711 13.297 -12.656 1 95.31 286 ASN A O 1
ATOM 2370 N N . THR A 1 287 ? 9.711 13.5 -11.562 1 94.25 287 THR A N 1
ATOM 2371 C CA . THR A 1 287 ? 9.148 12.336 -12.234 1 94.25 287 THR A CA 1
ATOM 2372 C C . THR A 1 287 ? 8.094 12.766 -13.258 1 94.25 287 THR A C 1
ATOM 2374 O O . THR A 1 287 ? 7.289 11.945 -13.695 1 94.25 287 THR A O 1
ATOM 2377 N N . VAL A 1 288 ? 8.055 14.039 -13.578 1 95.06 288 VAL A N 1
ATOM 2378 C CA . VAL A 1 288 ? 7.094 14.531 -14.562 1 95.06 288 VAL A CA 1
ATOM 2379 C C . VAL A 1 288 ? 7.773 15.523 -15.5 1 95.06 288 VAL A C 1
ATOM 2381 O O . VAL A 1 288 ? 8.742 16.188 -15.117 1 95.06 288 VAL A O 1
ATOM 2384 N N . PRO A 1 289 ? 7.23 15.672 -16.688 1 93.44 289 PRO A N 1
ATOM 2385 C CA . PRO A 1 289 ? 7.836 16.594 -17.656 1 93.44 289 PRO A CA 1
ATOM 2386 C C . PRO A 1 289 ? 7.641 18.062 -17.266 1 93.44 289 PRO A C 1
ATOM 2388 O O . PRO A 1 289 ? 6.777 18.375 -16.438 1 93.44 289 PRO A O 1
ATOM 2391 N N . TYR A 1 290 ? 8.383 18.875 -17.875 1 92.81 290 TYR A N 1
ATOM 2392 C CA . TYR A 1 290 ? 8.453 20.297 -17.594 1 92.81 290 TYR A CA 1
ATOM 2393 C C . TYR A 1 290 ? 7.074 20.938 -17.672 1 92.81 290 TYR A C 1
ATOM 2395 O O . TYR A 1 290 ? 6.707 21.75 -16.812 1 92.81 290 TYR A O 1
ATOM 2403 N N . ASP A 1 291 ? 6.297 20.562 -18.609 1 93.69 291 ASP A N 1
ATOM 2404 C CA . ASP A 1 291 ? 5.031 21.25 -18.875 1 93.69 291 ASP A CA 1
ATOM 2405 C C . ASP A 1 291 ? 3.982 20.875 -17.828 1 93.69 291 ASP A C 1
ATOM 2407 O O . ASP A 1 291 ? 2.947 21.531 -17.719 1 93.69 291 ASP A O 1
ATOM 2411 N N . VAL A 1 292 ? 4.301 19.859 -17.016 1 96.44 292 VAL A N 1
ATOM 2412 C CA . VAL A 1 292 ? 3.355 19.406 -15.992 1 96.44 292 VAL A CA 1
ATOM 2413 C C . VAL A 1 292 ? 3.686 20.047 -14.656 1 96.44 292 VAL A C 1
ATOM 2415 O O . VAL A 1 292 ? 2.801 20.25 -13.82 1 96.44 292 VAL A O 1
ATOM 2418 N N . VAL A 1 293 ? 4.891 20.469 -14.445 1 96.62 293 VAL A N 1
ATOM 2419 C CA . VAL A 1 293 ? 5.406 20.891 -13.148 1 96.62 293 VAL A CA 1
ATOM 2420 C C . VAL A 1 293 ? 4.629 22.109 -12.648 1 96.62 293 VAL A C 1
ATOM 2422 O O . VAL A 1 293 ? 4.066 22.078 -11.555 1 96.62 293 VAL A O 1
ATOM 2425 N N . HIS A 1 294 ? 4.543 23.094 -13.5 1 97.31 294 HIS A N 1
ATOM 2426 C CA . HIS A 1 294 ? 3.873 24.328 -13.07 1 97.31 294 HIS A CA 1
ATOM 2427 C C . HIS A 1 294 ? 2.389 24.078 -12.82 1 97.31 294 HIS A C 1
ATOM 2429 O O . HIS A 1 294 ? 1.817 24.625 -11.867 1 97.31 294 HIS A O 1
ATOM 2435 N N . ARG A 1 295 ? 1.82 23.297 -13.664 1 98 295 ARG A N 1
ATOM 2436 C CA . ARG A 1 295 ? 0.41 22.969 -13.492 1 98 295 ARG A CA 1
ATOM 2437 C C . ARG A 1 295 ? 0.179 22.219 -12.18 1 98 295 ARG A C 1
ATOM 2439 O O . ARG A 1 295 ? -0.839 22.422 -11.516 1 98 295 ARG A O 1
ATOM 2446 N N . TRP A 1 296 ? 1.095 21.406 -11.836 1 98 296 TRP A N 1
ATOM 2447 C CA . TRP A 1 296 ? 0.958 20.672 -10.586 1 98 296 TRP A CA 1
ATOM 2448 C C . TRP A 1 296 ? 1.015 21.625 -9.391 1 98 296 TRP A C 1
ATOM 2450 O O . TRP A 1 296 ? 0.224 21.5 -8.453 1 98 296 TRP A O 1
ATOM 2460 N N . TYR A 1 297 ? 1.95 22.578 -9.406 1 98.31 297 TYR A N 1
ATOM 2461 C CA . TYR A 1 297 ? 2.045 23.547 -8.32 1 98.31 297 TYR A CA 1
ATOM 2462 C C . TYR A 1 297 ? 0.747 24.344 -8.172 1 98.31 297 TYR A C 1
ATOM 2464 O O . TYR A 1 297 ? 0.314 24.625 -7.059 1 98.31 297 TYR A O 1
ATOM 2472 N N . THR A 1 298 ? 0.185 24.641 -9.297 1 98.44 298 THR A N 1
ATOM 2473 C CA . THR A 1 298 ? -1.088 25.344 -9.273 1 98.44 298 THR A CA 1
ATOM 2474 C C . THR A 1 298 ? -2.17 24.5 -8.609 1 98.44 298 THR A C 1
ATOM 2476 O O . THR A 1 298 ? -2.9 24.984 -7.746 1 98.44 298 THR A O 1
ATOM 2479 N N . ALA A 1 299 ? -2.234 23.25 -9.023 1 98.69 299 ALA A N 1
ATOM 2480 C CA . ALA A 1 299 ? -3.209 22.328 -8.453 1 98.69 299 ALA A CA 1
ATOM 2481 C C . ALA A 1 299 ? -2.963 22.125 -6.957 1 98.69 299 ALA A C 1
ATOM 2483 O O . ALA A 1 299 ? -3.904 22.125 -6.16 1 98.69 299 ALA A O 1
ATOM 2484 N N . HIS A 1 300 ? -1.689 21.984 -6.648 1 98.5 300 HIS A N 1
ATOM 2485 C CA . HIS A 1 300 ? -1.302 21.797 -5.254 1 98.5 300 HIS A CA 1
ATOM 2486 C C . HIS A 1 300 ? -1.714 23.016 -4.414 1 98.5 300 HIS A C 1
ATOM 2488 O O . HIS A 1 300 ? -2.203 22.844 -3.291 1 98.5 300 HIS A O 1
ATOM 2494 N N . ARG A 1 301 ? -1.55 24.188 -4.93 1 98.31 301 ARG A N 1
ATOM 2495 C CA . ARG A 1 301 ? -1.944 25.422 -4.258 1 98.31 301 ARG A CA 1
ATOM 2496 C C . ARG A 1 301 ? -3.451 25.469 -4.035 1 98.31 301 ARG A C 1
ATOM 2498 O O . ARG A 1 301 ? -3.914 25.844 -2.957 1 98.31 301 ARG A O 1
ATOM 2505 N N . THR A 1 302 ? -4.16 25.094 -5.031 1 98.62 302 THR A N 1
ATOM 2506 C CA . THR A 1 302 ? -5.613 25.078 -4.926 1 98.62 302 THR A CA 1
ATOM 2507 C C . THR A 1 302 ? -6.07 24.156 -3.799 1 98.62 302 THR A C 1
ATOM 2509 O O . THR A 1 302 ? -6.918 24.531 -2.988 1 98.62 302 THR A O 1
ATOM 2512 N N . LEU A 1 303 ? -5.512 23 -3.705 1 98.81 303 LEU A N 1
ATOM 2513 C CA . LEU A 1 303 ? -5.859 22.062 -2.641 1 98.81 303 LEU A CA 1
ATOM 2514 C C . LEU A 1 303 ? -5.438 22.609 -1.28 1 98.81 303 LEU A C 1
ATOM 2516 O O . LEU A 1 303 ? -6.207 22.547 -0.319 1 98.81 303 LEU A O 1
ATOM 2520 N N . THR A 1 304 ? -4.23 23.141 -1.204 1 98.69 304 THR A N 1
ATOM 2521 C CA . THR A 1 304 ? -3.703 23.656 0.055 1 98.69 304 THR A CA 1
ATOM 2522 C C . THR A 1 304 ? -4.57 24.797 0.584 1 98.69 304 THR A C 1
ATOM 2524 O O . THR A 1 304 ? -4.82 24.875 1.787 1 98.69 304 THR A O 1
ATOM 2527 N N . ILE A 1 305 ? -5 25.609 -0.304 1 98.25 305 ILE A N 1
ATOM 2528 C CA . ILE A 1 305 ? -5.887 26.703 0.087 1 98.25 305 ILE A CA 1
ATOM 2529 C C . ILE A 1 305 ? -7.145 26.125 0.738 1 98.25 305 ILE A C 1
ATOM 2531 O O . ILE A 1 305 ? -7.57 26.594 1.799 1 98.25 305 ILE A O 1
ATOM 2535 N N . GLU A 1 306 ? -7.715 25.094 0.138 1 98.5 306 GLU A N 1
ATOM 2536 C CA . GLU A 1 306 ? -8.906 24.469 0.709 1 98.5 306 GLU A CA 1
ATOM 2537 C C . GLU A 1 306 ? -8.602 23.844 2.068 1 98.5 306 GLU A C 1
ATOM 2539 O O . GLU A 1 306 ? -9.375 24 3.014 1 98.5 306 GLU A O 1
ATOM 2544 N N . LEU A 1 307 ? -7.508 23.219 2.168 1 98.75 307 LEU A N 1
ATOM 2545 C CA . LEU A 1 307 ? -7.129 22.531 3.396 1 98.75 307 LEU A CA 1
ATOM 2546 C C . LEU A 1 307 ? -6.918 23.531 4.531 1 98.75 307 LEU A C 1
ATOM 2548 O O . LEU A 1 307 ? -7.125 23.188 5.703 1 98.75 307 LEU A O 1
ATOM 2552 N N . ARG A 1 308 ? -6.551 24.719 4.164 1 98.44 308 ARG A N 1
ATOM 2553 C CA . ARG A 1 308 ? -6.137 25.688 5.184 1 98.44 308 ARG A CA 1
ATOM 2554 C C . ARG A 1 308 ? -7.25 26.688 5.477 1 98.44 308 ARG A C 1
ATOM 2556 O O . ARG A 1 308 ? -7.062 27.609 6.266 1 98.44 308 ARG A O 1
ATOM 2563 N N . LYS A 1 309 ? -8.367 26.531 4.816 1 98.38 309 LYS A N 1
ATOM 2564 C CA . LYS A 1 309 ? -9.492 27.391 5.18 1 98.38 309 LYS A CA 1
ATOM 2565 C C . LYS A 1 309 ? -9.828 27.266 6.664 1 98.38 309 LYS A C 1
ATOM 2567 O O . LYS A 1 309 ? -9.953 26.156 7.18 1 98.38 309 LYS A O 1
ATOM 2572 N N . PRO A 1 310 ? -9.984 28.344 7.32 1 98.12 310 PRO A N 1
ATOM 2573 C CA . PRO A 1 310 ? -10.289 28.281 8.75 1 98.12 310 PRO A CA 1
ATOM 2574 C C . PRO A 1 310 ? -11.547 27.469 9.062 1 98.12 310 PRO A C 1
ATOM 2576 O O . PRO A 1 310 ? -11.594 26.766 10.07 1 98.12 310 PRO A O 1
ATOM 2579 N N . GLU A 1 311 ? -12.508 27.484 8.219 1 98.25 311 GLU A N 1
ATOM 2580 C CA . GLU A 1 311 ? -13.758 26.766 8.438 1 98.25 311 GLU A CA 1
ATOM 2581 C C . GLU A 1 311 ? -13.562 25.25 8.359 1 98.25 311 GLU A C 1
ATOM 2583 O O . GLU A 1 311 ? -14.422 24.484 8.797 1 98.25 311 GLU A O 1
ATOM 2588 N N . ASN A 1 312 ? -12.422 24.828 7.754 1 98.5 312 ASN A N 1
ATOM 2589 C CA . ASN A 1 312 ? -12.156 23.406 7.617 1 98.5 312 ASN A CA 1
ATOM 2590 C C . ASN A 1 312 ? -11.289 22.875 8.766 1 98.5 312 ASN A C 1
ATOM 2592 O O . ASN A 1 312 ? -11.039 21.672 8.859 1 98.5 312 ASN A O 1
ATOM 2596 N N . GLU A 1 313 ? -10.867 23.766 9.656 1 98.25 313 GLU A N 1
ATOM 2597 C CA . GLU A 1 313 ? -10.008 23.375 10.766 1 98.25 313 GLU A CA 1
ATOM 2598 C C . GLU A 1 313 ? -10.828 22.969 11.984 1 98.25 313 GLU A C 1
ATOM 2600 O O . GLU A 1 313 ? -11.609 23.766 12.508 1 98.25 313 GLU A O 1
ATOM 2605 N N . PHE A 1 314 ? -10.688 21.797 12.406 1 97.81 314 PHE A N 1
ATOM 2606 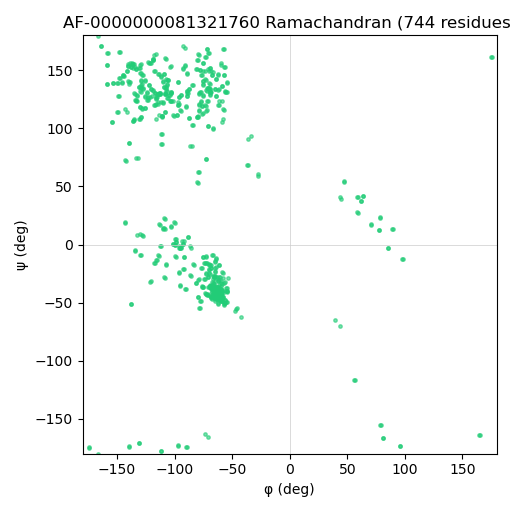C CA . PHE A 1 314 ? -11.281 21.312 13.648 1 97.81 314 PHE A CA 1
ATOM 2607 C C . PHE A 1 314 ? -10.211 21.094 14.711 1 97.81 314 PHE A C 1
ATOM 2609 O O . PHE A 1 314 ? -9.352 20.219 14.57 1 97.81 314 PHE A O 1
ATOM 2616 N N . TRP A 1 315 ? -10.234 21.875 15.789 1 95.94 315 TRP A N 1
ATOM 2617 C CA . TRP A 1 315 ? -9.211 21.844 16.828 1 95.94 315 TRP A CA 1
ATOM 2618 C C . TRP A 1 315 ? -9.719 21.094 18.062 1 95.94 315 TRP A C 1
ATOM 2620 O O . TRP A 1 315 ? -10.82 21.359 18.547 1 95.94 315 TRP A O 1
ATOM 2630 N N . VAL A 1 316 ? -8.867 20.172 18.531 1 93.5 316 VAL A N 1
ATOM 2631 C CA . VAL A 1 316 ? -9.219 19.375 19.719 1 93.5 316 VAL A CA 1
ATOM 2632 C C . VAL A 1 316 ? -8.055 19.391 20.703 1 93.5 316 VAL A C 1
ATOM 2634 O O . VAL A 1 316 ? -6.895 19.297 20.312 1 93.5 316 VAL A O 1
ATOM 2637 N N . LYS A 1 317 ? -8.414 19.594 21.938 1 91.31 317 LYS A N 1
ATOM 2638 C CA . LYS A 1 317 ? -7.43 19.391 23 1 91.31 317 LYS A CA 1
ATOM 2639 C C . LYS A 1 317 ? -7.633 18.047 23.688 1 91.31 317 LYS A C 1
ATOM 2641 O O . LYS A 1 317 ? -8.625 17.859 24.406 1 91.31 317 LYS A O 1
ATOM 2646 N N . LEU A 1 318 ? -6.684 17.172 23.453 1 88.38 318 LEU A N 1
ATOM 2647 C CA . LEU A 1 318 ? -6.762 15.875 24.141 1 88.38 318 LEU A CA 1
ATOM 2648 C C . LEU A 1 318 ? -6.461 16.031 25.625 1 88.38 318 LEU A C 1
ATOM 2650 O O . LEU A 1 318 ? -5.422 16.578 26 1 88.38 318 LEU A O 1
ATOM 2654 N N . LYS A 1 319 ? -7.344 15.617 26.469 1 80.69 319 LYS A N 1
ATOM 2655 C CA . LYS A 1 319 ? -7.25 15.805 27.906 1 80.69 319 LYS A CA 1
ATOM 2656 C C . LYS A 1 319 ? -6.293 14.789 28.531 1 80.69 319 LYS A C 1
ATOM 2658 O O . LYS A 1 319 ? -6.48 13.578 28.391 1 80.69 319 LYS A O 1
ATOM 2663 N N . PRO A 1 320 ? -5.27 15.414 29.172 1 74.5 320 PRO A N 1
ATOM 2664 C CA . PRO A 1 320 ? -4.328 14.508 29.844 1 74.5 320 PRO A CA 1
ATOM 2665 C C . PRO A 1 320 ? -4.926 13.852 31.078 1 74.5 320 PRO A C 1
ATOM 2667 O O . PRO A 1 320 ? -5.941 14.32 31.609 1 74.5 320 PRO A O 1
ATOM 2670 N N . GLY A 1 321 ? -4.414 12.609 31.375 1 55.62 321 GLY A N 1
ATOM 2671 C CA . GLY A 1 321 ? -4.793 12.008 32.656 1 55.62 321 GLY A CA 1
ATOM 2672 C C . GLY A 1 321 ? -4.422 12.859 33.844 1 55.62 321 GLY A C 1
ATOM 2673 O O . GLY A 1 321 ? -3.441 13.602 33.812 1 55.62 321 GLY A O 1
ATOM 2674 N N . ARG A 1 322 ? -5.34 13.383 34.688 1 49.5 322 ARG A N 1
ATOM 2675 C CA . ARG A 1 322 ? -4.977 14.07 35.906 1 49.5 322 ARG A CA 1
ATOM 2676 C C . ARG A 1 322 ? -4.559 13.07 37 1 49.5 322 ARG A C 1
ATOM 2678 O O . ARG A 1 322 ? -5.184 12.023 37.156 1 49.5 322 ARG A O 1
ATOM 2685 N N . VAL A 1 323 ? -3.277 13.008 37.438 1 40.97 323 VAL A N 1
ATOM 2686 C CA . VAL A 1 323 ? -2.684 12.141 38.469 1 40.97 323 VAL A CA 1
ATOM 2687 C C . VAL A 1 323 ? -3.455 12.266 39.781 1 40.97 323 VAL A C 1
ATOM 2689 O O . VAL A 1 323 ? -3.229 11.5 40.719 1 40.97 323 VAL A O 1
ATOM 2692 N N . GLY A 1 324 ? -4.125 13.328 40.219 1 39.44 324 GLY A N 1
ATOM 2693 C CA . GLY A 1 324 ? -4.656 13.406 41.562 1 39.44 324 GLY A CA 1
ATOM 2694 C C . GLY A 1 324 ? -5.883 12.539 41.781 1 39.44 324 GLY A C 1
ATOM 2695 O O . GLY A 1 324 ? -6.191 11.68 40.938 1 39.44 324 GLY A O 1
ATOM 2696 N N . ALA A 1 325 ? -6.805 12.844 43.062 1 42.62 325 ALA A N 1
ATOM 2697 C CA . ALA A 1 325 ? -7.906 12.047 43.594 1 42.62 325 ALA A CA 1
ATOM 2698 C C . ALA A 1 325 ? -8.867 11.625 42.5 1 42.62 325 ALA A C 1
ATOM 2700 O O . ALA A 1 325 ? -9.727 10.773 42.688 1 42.62 325 ALA A O 1
ATOM 2701 N N . LYS A 1 326 ? -9.453 12.453 41.75 1 43.84 326 LYS A N 1
ATOM 2702 C CA . LYS A 1 326 ? -10.461 12.102 40.75 1 43.84 326 LYS A CA 1
ATOM 2703 C C . LYS A 1 326 ? -9.82 11.688 39.438 1 43.84 326 LYS A C 1
ATOM 2705 O O . LYS A 1 326 ? -9.133 12.484 38.781 1 43.84 326 LYS A O 1
ATOM 2710 N N . LEU A 1 327 ? -9.422 10.469 39.25 1 45.97 327 LEU A N 1
ATOM 2711 C CA . LEU A 1 327 ? -8.836 9.805 38.094 1 45.97 327 LEU A CA 1
ATOM 2712 C C . LEU A 1 327 ? -9.453 10.32 36.781 1 45.97 327 LEU A C 1
ATOM 2714 O O . LEU A 1 327 ? -10.609 10.016 36.5 1 45.97 327 LEU A O 1
ATOM 2718 N N . LYS A 1 328 ? -9.211 11.586 36.375 1 53.25 328 LYS A N 1
ATOM 2719 C CA . LYS A 1 328 ? -9.789 12.117 35.125 1 53.25 328 LYS A CA 1
ATOM 2720 C C . LYS A 1 328 ? -9.375 11.281 33.938 1 53.25 328 LYS A C 1
ATOM 2722 O O . LYS A 1 328 ? -8.203 10.938 33.781 1 53.25 328 LYS A O 1
ATOM 2727 N N . ARG A 1 329 ? -10.117 10.523 33.312 1 62.88 329 ARG A N 1
ATOM 2728 C CA . ARG A 1 329 ? -10.156 9.656 32.156 1 62.88 329 ARG A CA 1
ATOM 2729 C C . ARG A 1 329 ? -9.898 10.445 30.875 1 62.88 329 ARG A C 1
ATOM 2731 O O . ARG A 1 329 ? -10.266 11.617 30.781 1 62.88 329 ARG A O 1
ATOM 2738 N N . CYS A 1 330 ? -8.859 9.93 30.203 1 79.19 330 CYS A N 1
ATOM 2739 C CA . CYS A 1 330 ? -8.305 10.492 28.969 1 79.19 330 CYS A CA 1
ATOM 2740 C C . CYS A 1 330 ? -9.141 10.102 27.766 1 79.19 330 CYS A C 1
ATOM 2742 O O . CYS A 1 330 ? -10.055 9.281 27.875 1 79.19 330 CYS A O 1
ATOM 2744 N N . GLN A 1 331 ? -8.836 10.852 26.844 1 89.81 331 GLN A N 1
ATOM 2745 C CA . GLN A 1 331 ? -9.406 10.562 25.531 1 89.81 331 GLN A CA 1
ATOM 2746 C C . GLN A 1 331 ? -8.352 10 24.594 1 89.81 331 GLN A C 1
ATOM 2748 O O . GLN A 1 331 ? -7.203 10.438 24.594 1 89.81 331 GLN A O 1
ATOM 2753 N N . VAL A 1 332 ? -8.758 8.945 23.891 1 96.44 332 VAL A N 1
ATOM 2754 C CA . VAL A 1 332 ? -7.922 8.422 22.812 1 96.44 332 VAL A CA 1
ATOM 2755 C C . VAL A 1 332 ? -8.547 8.742 21.469 1 96.44 332 VAL A C 1
ATOM 2757 O O . VAL A 1 332 ? -9.75 8.539 21.266 1 96.44 332 VAL A O 1
ATOM 2760 N N . LEU A 1 333 ? -7.723 9.297 20.625 1 97.31 333 LEU A N 1
ATOM 2761 C CA . LEU A 1 333 ? -8.164 9.711 19.297 1 97.31 333 LEU A CA 1
ATOM 2762 C C . LEU A 1 333 ? -7.641 8.766 18.234 1 97.31 333 LEU A C 1
ATOM 2764 O O . LEU A 1 333 ? -6.445 8.461 18.188 1 97.31 333 LEU A O 1
ATOM 2768 N N . PHE A 1 334 ? -8.57 8.227 17.406 1 98.56 334 PHE A N 1
ATOM 2769 C CA . PHE A 1 334 ? -8.227 7.473 16.203 1 98.56 334 PHE A CA 1
ATOM 2770 C C . PHE A 1 334 ? -8.438 8.312 14.953 1 98.56 334 PHE A C 1
ATOM 2772 O O . PHE A 1 334 ? -9.484 8.938 14.781 1 98.56 334 PHE A O 1
ATOM 2779 N N . ILE A 1 335 ? -7.434 8.352 14.094 1 98.81 335 ILE A N 1
ATOM 2780 C CA . ILE A 1 335 ? -7.477 9.148 12.875 1 98.81 335 ILE A CA 1
ATOM 2781 C C . ILE A 1 335 ? -7.246 8.258 11.656 1 98.81 335 ILE A C 1
ATOM 2783 O O . ILE A 1 335 ? -6.262 7.523 11.594 1 98.81 335 ILE A O 1
ATOM 2787 N N . ASP A 1 336 ? -8.164 8.266 10.703 1 98.81 336 ASP A N 1
ATOM 2788 C CA . ASP A 1 336 ? -7.895 7.676 9.391 1 98.81 336 ASP A CA 1
ATOM 2789 C C . ASP A 1 336 ? -6.82 8.469 8.648 1 98.81 336 ASP A C 1
ATOM 2791 O O . ASP A 1 336 ? -7.125 9.461 7.98 1 98.81 336 ASP A O 1
ATOM 2795 N N . ASN A 1 337 ? -5.637 7.977 8.695 1 98.81 337 ASN A N 1
ATOM 2796 C CA . ASN A 1 337 ? -4.457 8.656 8.164 1 98.81 337 ASN A CA 1
ATOM 2797 C C . ASN A 1 337 ? -4.516 8.773 6.641 1 98.81 337 ASN A C 1
ATOM 2799 O O . ASN A 1 337 ? -3.729 9.5 6.039 1 98.81 337 ASN A O 1
ATOM 2803 N N . TRP A 1 338 ? -5.516 8.078 6.031 1 98.75 338 TRP A N 1
ATOM 2804 C CA . TRP A 1 338 ? -5.68 8.141 4.582 1 98.75 338 TRP A CA 1
ATOM 2805 C C . TRP A 1 338 ? -6.668 9.234 4.191 1 98.75 338 TRP A C 1
ATOM 2807 O O . TRP A 1 338 ? -6.879 9.492 3.006 1 98.75 338 TRP A O 1
ATOM 2817 N N . ARG A 1 339 ? -7.16 9.891 5.168 1 98.81 339 ARG A N 1
ATOM 2818 C CA . ARG A 1 339 ? -8.234 10.828 4.848 1 98.81 339 ARG A CA 1
ATOM 2819 C C . ARG A 1 339 ? -8.062 12.133 5.613 1 98.81 339 ARG A C 1
ATOM 2821 O O . ARG A 1 339 ? -8.062 13.211 5.012 1 98.81 339 ARG A O 1
ATOM 2828 N N . VAL A 1 340 ? -7.895 11.984 6.906 1 98.94 340 VAL A N 1
ATOM 2829 C CA . VAL A 1 340 ? -7.926 13.164 7.762 1 98.94 340 VAL A CA 1
ATOM 2830 C C . VAL A 1 340 ? -6.5 13.633 8.047 1 98.94 340 VAL A C 1
ATOM 2832 O O . VAL A 1 340 ? -5.688 12.875 8.57 1 98.94 340 VAL A O 1
ATOM 2835 N N . LEU A 1 341 ? -6.23 14.812 7.668 1 98.94 341 LEU A N 1
ATOM 2836 C CA . LEU A 1 341 ? -4.945 15.414 8.008 1 98.94 341 LEU A CA 1
ATOM 2837 C C . LEU A 1 341 ? -4.941 15.898 9.453 1 98.94 341 LEU A C 1
ATOM 2839 O O . LEU A 1 341 ? -5.992 16.25 10 1 98.94 341 LEU A O 1
ATOM 2843 N N . HIS A 1 342 ? -3.779 15.867 9.992 1 98.5 342 HIS A N 1
ATOM 2844 C CA . HIS A 1 342 ? -3.646 16.359 11.359 1 98.5 342 HIS A CA 1
ATOM 2845 C C . HIS A 1 342 ? -2.447 17.297 11.492 1 98.5 342 HIS A C 1
ATOM 2847 O O . HIS A 1 342 ? -1.537 17.266 10.656 1 98.5 342 HIS A O 1
ATOM 2853 N N . GLY A 1 343 ? -2.531 18.203 12.391 1 97.12 343 GLY A N 1
ATOM 2854 C CA . GLY A 1 343 ? -1.476 19.109 12.789 1 97.12 343 GLY A CA 1
ATOM 2855 C C . GLY A 1 343 ? -1.419 19.328 14.289 1 97.12 343 GLY A C 1
ATOM 2856 O O . GLY A 1 343 ? -2.049 18.594 15.055 1 97.12 343 GLY A O 1
ATOM 2857 N N . ARG A 1 344 ? -0.557 20.25 14.656 1 94.44 344 ARG A N 1
ATOM 2858 C CA . ARG A 1 344 ? -0.377 20.5 16.078 1 94.44 344 ARG A CA 1
ATOM 2859 C C . ARG A 1 344 ? -0.092 21.969 16.344 1 94.44 344 ARG A C 1
ATOM 2861 O O . ARG A 1 344 ? 0.689 22.594 15.633 1 94.44 344 ARG A O 1
ATOM 2868 N N . GLU A 1 345 ? -0.673 22.406 17.328 1 93.88 345 GLU A N 1
ATOM 2869 C CA . GLU A 1 345 ? -0.322 23.719 17.859 1 93.88 345 GLU A CA 1
ATOM 2870 C C . GLU A 1 345 ? 0.991 23.672 18.641 1 93.88 345 GLU A C 1
ATOM 2872 O O . GLU A 1 345 ? 1.299 22.656 19.281 1 93.88 345 GLU A O 1
ATOM 2877 N N . SER A 1 346 ? 1.696 24.766 18.531 1 93.38 346 SER A N 1
ATOM 2878 C CA . SER A 1 346 ? 2.871 24.844 19.391 1 93.38 346 SER A CA 1
ATOM 2879 C C . SER A 1 346 ? 2.482 24.75 20.859 1 93.38 346 SER A C 1
ATOM 2881 O O . SER A 1 346 ? 1.34 25.047 21.234 1 93.38 346 SER A O 1
ATOM 2883 N N . PHE A 1 347 ? 3.424 24.312 21.719 1 91.88 347 PHE A N 1
ATOM 2884 C CA . PHE A 1 347 ? 3.064 24.156 23.125 1 91.88 347 PHE A CA 1
ATOM 2885 C C . PHE A 1 347 ? 4.266 24.422 24.031 1 91.88 347 PHE A C 1
ATOM 2887 O O . PHE A 1 347 ? 5.391 24.562 23.547 1 91.88 347 PHE A O 1
ATOM 2894 N N . THR A 1 348 ? 3.928 24.578 25.219 1 92.75 348 THR A N 1
ATOM 2895 C CA . THR A 1 348 ? 4.949 24.781 26.25 1 92.75 348 THR A CA 1
ATOM 2896 C C . THR A 1 348 ? 4.898 23.656 27.281 1 92.75 348 THR A C 1
ATOM 2898 O O . THR A 1 348 ? 3.92 22.922 27.359 1 92.75 348 THR A O 1
ATOM 2901 N N . GLY A 1 349 ? 6.023 23.484 28 1 90.69 349 GLY A N 1
ATOM 2902 C CA . GLY A 1 349 ? 6.051 22.531 29.109 1 90.69 349 GLY A CA 1
ATOM 2903 C C . GLY A 1 349 ? 6.246 21.094 28.656 1 90.69 349 GLY A C 1
ATOM 2904 O O . GLY A 1 349 ? 6.625 20.859 27.5 1 90.69 349 GLY A O 1
ATOM 2905 N N . TYR A 1 350 ? 6 20.219 29.578 1 90.5 350 TYR A N 1
ATOM 2906 C CA . TYR A 1 350 ? 6.176 18.797 29.328 1 90.5 350 TYR A CA 1
ATOM 2907 C C . TYR A 1 350 ? 4.898 18.172 28.766 1 90.5 350 TYR A C 1
ATOM 2909 O O . TYR A 1 350 ? 3.814 18.375 29.312 1 90.5 350 TYR A O 1
ATOM 2917 N N . ARG A 1 351 ? 5.055 17.516 27.703 1 89.56 351 ARG A N 1
ATOM 2918 C CA . ARG A 1 351 ? 3.947 16.828 27.062 1 89.56 351 ARG A CA 1
ATOM 2919 C C . ARG A 1 351 ? 4.359 15.422 26.641 1 89.56 351 ARG A C 1
ATOM 2921 O O . ARG A 1 351 ? 5.418 15.234 26.031 1 89.56 351 ARG A O 1
ATOM 2928 N N . GLN A 1 352 ? 3.521 14.469 27.016 1 90.88 352 GLN A N 1
ATOM 2929 C CA . GLN A 1 352 ? 3.789 13.086 26.641 1 90.88 352 GLN A CA 1
ATOM 2930 C C . GLN A 1 352 ? 2.568 12.453 25.984 1 90.88 352 GLN A C 1
ATOM 2932 O O . GLN A 1 352 ? 1.501 12.367 26.594 1 90.88 352 GLN A O 1
ATOM 2937 N N . LEU A 1 353 ? 2.771 12.117 24.781 1 92.5 353 LEU A N 1
ATOM 2938 C CA . LEU A 1 353 ? 1.76 11.367 24.047 1 92.5 353 LEU A CA 1
ATOM 2939 C C . LEU A 1 353 ? 2.236 9.953 23.75 1 92.5 353 LEU A C 1
ATOM 2941 O O . LEU A 1 353 ? 3.432 9.719 23.562 1 92.5 353 LEU A O 1
ATOM 2945 N N . CYS A 1 354 ? 1.365 9.086 23.781 1 94.25 354 CYS A N 1
ATOM 2946 C CA . CYS A 1 354 ? 1.677 7.766 23.234 1 94.25 354 CYS A CA 1
ATOM 2947 C C . CYS A 1 354 ? 0.761 7.422 22.078 1 94.25 354 CYS A C 1
ATOM 2949 O O . CYS A 1 354 ? -0.273 8.062 21.875 1 94.25 354 CYS A O 1
ATOM 2951 N N . GLY A 1 355 ? 1.176 6.488 21.25 1 95.94 355 GLY A N 1
ATOM 2952 C CA . GLY A 1 355 ? 0.372 6.121 20.094 1 95.94 355 GLY A CA 1
ATOM 2953 C C . GLY A 1 355 ? 0.932 4.934 19.328 1 95.94 355 GLY A C 1
ATOM 2954 O O . GLY A 1 355 ? 1.834 4.246 19.812 1 95.94 355 GLY A O 1
ATOM 2955 N N . CYS A 1 356 ? 0.29 4.684 18.266 1 98.31 356 CYS A N 1
ATOM 2956 C CA . CYS A 1 356 ? 0.685 3.627 17.344 1 98.31 356 CYS A CA 1
ATOM 2957 C C . CYS A 1 356 ? 0.009 3.803 15.992 1 98.31 356 CYS A C 1
ATOM 2959 O O . CYS A 1 356 ? -0.809 4.707 15.812 1 98.31 356 CYS A O 1
ATOM 2961 N N . TYR A 1 357 ? 0.461 3.021 15.086 1 98.56 357 TYR A N 1
ATOM 2962 C CA . TYR A 1 357 ? -0.171 2.93 13.773 1 98.56 357 TYR A CA 1
ATOM 2963 C C . TYR A 1 357 ? -0.885 1.596 13.602 1 98.56 357 TYR A C 1
ATOM 2965 O O . TYR A 1 357 ? -0.462 0.582 14.164 1 98.56 357 TYR A O 1
ATOM 2973 N N . LEU A 1 358 ? -1.982 1.652 12.867 1 98.69 358 LEU A N 1
ATOM 2974 C CA . LEU A 1 358 ? -2.732 0.432 12.594 1 98.69 358 LEU A CA 1
ATOM 2975 C C . LEU A 1 358 ? -2.832 0.176 11.094 1 98.69 358 LEU A C 1
ATOM 2977 O O . LEU A 1 358 ? -2.732 1.108 10.297 1 98.69 358 LEU A O 1
ATOM 2981 N N . THR A 1 359 ? -3.035 -1.108 10.773 1 97.75 359 THR A N 1
ATOM 2982 C CA . THR A 1 359 ? -3.301 -1.479 9.391 1 97.75 359 THR A CA 1
ATOM 2983 C C . THR A 1 359 ? -4.742 -1.156 9.008 1 97.75 359 THR A C 1
ATOM 2985 O O . THR A 1 359 ? -5.676 -1.517 9.734 1 97.75 359 THR A O 1
ATOM 2988 N N . ARG A 1 360 ? -4.891 -0.533 7.949 1 97.56 360 ARG A N 1
ATOM 2989 C CA . ARG A 1 360 ? -6.223 -0.163 7.48 1 97.56 360 ARG A CA 1
ATOM 2990 C C . ARG A 1 360 ? -7.027 -1.397 7.086 1 97.56 360 ARG A C 1
ATOM 2992 O O . ARG A 1 360 ? -8.211 -1.497 7.402 1 97.56 360 ARG A O 1
ATOM 2999 N N . ASP A 1 361 ? -6.43 -2.352 6.43 1 97.69 361 ASP A N 1
ATOM 3000 C CA . ASP A 1 361 ? -7.09 -3.568 5.969 1 97.69 361 ASP A CA 1
ATOM 3001 C C . ASP A 1 361 ? -7.789 -4.285 7.121 1 97.69 361 ASP A C 1
ATOM 3003 O O . ASP A 1 361 ? -8.922 -4.754 6.973 1 97.69 361 ASP A O 1
ATOM 3007 N N . ASP A 1 362 ? -7.141 -4.297 8.219 1 98.12 362 ASP A N 1
ATOM 3008 C CA . ASP A 1 362 ? -7.68 -5.062 9.336 1 98.12 362 ASP A CA 1
ATOM 3009 C C . ASP A 1 362 ? -8.797 -4.301 10.039 1 98.12 362 ASP A C 1
ATOM 3011 O O . ASP A 1 362 ? -9.711 -4.906 10.609 1 98.12 362 ASP A O 1
ATOM 3015 N N . VAL A 1 363 ? -8.719 -2.98 10.016 1 98.38 363 VAL A N 1
ATOM 3016 C CA . VAL A 1 363 ? -9.852 -2.201 10.508 1 98.38 363 VAL A CA 1
ATOM 3017 C C . VAL A 1 363 ? -11.086 -2.482 9.656 1 98.38 363 VAL A C 1
ATOM 3019 O O . VAL A 1 363 ? -12.172 -2.725 10.195 1 98.38 363 VAL A O 1
ATOM 3022 N N . LEU A 1 364 ? -10.914 -2.475 8.375 1 98.12 364 LEU A N 1
ATOM 3023 C CA . LEU A 1 364 ? -12.023 -2.734 7.461 1 98.12 364 LEU A CA 1
ATOM 3024 C C . LEU A 1 364 ? -12.516 -4.172 7.602 1 98.12 364 LEU A C 1
ATOM 3026 O O . LEU A 1 364 ? -13.719 -4.43 7.523 1 98.12 364 LEU A O 1
ATOM 3030 N N . ASN A 1 365 ? -11.57 -5.082 7.785 1 97.88 365 ASN A N 1
ATOM 3031 C CA . ASN A 1 365 ? -11.93 -6.473 8.039 1 97.88 365 ASN A CA 1
ATOM 3032 C C . ASN A 1 365 ? -12.844 -6.602 9.258 1 97.88 365 ASN A C 1
ATOM 3034 O O . ASN A 1 365 ? -13.898 -7.234 9.18 1 97.88 365 ASN A O 1
ATOM 3038 N N . THR A 1 366 ? -12.461 -5.941 10.352 1 97.94 366 THR A N 1
ATOM 3039 C CA . THR A 1 366 ? -13.25 -5.957 11.578 1 97.94 366 THR A CA 1
ATOM 3040 C C . THR A 1 366 ? -14.625 -5.328 11.344 1 97.94 366 THR A C 1
ATOM 3042 O O . THR A 1 366 ? -15.641 -5.852 11.805 1 97.94 366 THR A O 1
ATOM 3045 N N . ALA A 1 367 ? -14.648 -4.281 10.609 1 98.19 367 ALA A N 1
ATOM 3046 C CA . ALA A 1 367 ? -15.898 -3.6 10.312 1 98.19 367 ALA A CA 1
ATOM 3047 C C . ALA A 1 367 ? -16.844 -4.5 9.508 1 98.19 367 ALA A C 1
ATOM 3049 O O . ALA A 1 367 ? -18.031 -4.598 9.812 1 98.19 367 ALA A O 1
ATOM 3050 N N . ARG A 1 368 ? -16.312 -5.164 8.531 1 96.94 368 ARG A N 1
ATOM 3051 C CA . ARG A 1 368 ? -17.125 -6.062 7.719 1 96.94 368 ARG A CA 1
ATOM 3052 C C . ARG A 1 368 ? -17.688 -7.203 8.555 1 96.94 368 ARG A C 1
ATOM 3054 O O . ARG A 1 368 ? -18.844 -7.598 8.383 1 96.94 368 ARG A O 1
ATOM 3061 N N . LEU A 1 369 ? -16.891 -7.707 9.461 1 95.75 369 LEU A N 1
ATOM 3062 C CA . LEU A 1 369 ? -17.312 -8.805 10.32 1 95.75 369 LEU A CA 1
ATOM 3063 C C . LEU A 1 369 ? -18.453 -8.367 11.234 1 95.75 369 LEU A C 1
ATOM 3065 O O . LEU A 1 369 ? -19.25 -9.195 11.695 1 95.75 369 LEU A O 1
ATOM 3069 N N . LEU A 1 370 ? -18.516 -7.023 11.469 1 96.62 370 LEU A N 1
ATOM 3070 C CA . LEU A 1 370 ? -19.578 -6.477 12.312 1 96.62 370 LEU A CA 1
ATOM 3071 C C . LEU A 1 370 ? -20.781 -6.059 11.484 1 96.62 370 LEU A C 1
ATOM 3073 O O . LEU A 1 370 ? -21.734 -5.473 12.008 1 96.62 370 LEU A O 1
ATOM 3077 N N . GLY A 1 371 ? -20.719 -6.301 10.164 1 95.5 371 GLY A N 1
ATOM 3078 C CA . GLY A 1 371 ? -21.844 -6.027 9.289 1 95.5 371 GLY A CA 1
ATOM 3079 C C . GLY A 1 371 ? -21.844 -4.617 8.734 1 95.5 371 GLY A C 1
ATOM 3080 O O . GLY A 1 371 ? -22.859 -4.145 8.219 1 95.5 371 GLY A O 1
ATOM 3081 N N . LEU A 1 372 ? -20.734 -3.924 8.867 1 96.25 372 LEU A N 1
ATOM 3082 C CA . LEU A 1 372 ? -20.625 -2.578 8.32 1 96.25 372 LEU A CA 1
ATOM 3083 C C . LEU A 1 372 ? -20.125 -2.617 6.879 1 96.25 372 LEU A C 1
ATOM 3085 O O . LEU A 1 372 ? -19.375 -3.527 6.5 1 96.25 372 LEU A O 1
ATOM 3089 N N . GLN A 1 373 ? -20.562 -1.708 6.086 1 93.31 373 GLN A N 1
ATOM 3090 C CA . GLN A 1 373 ? -20.016 -1.576 4.738 1 93.31 373 GLN A CA 1
ATOM 3091 C C . GLN A 1 373 ? -18.609 -1.003 4.766 1 93.31 373 GLN A C 1
ATOM 3093 O O . GLN A 1 373 ? -18.391 0.114 5.242 1 93.31 373 GLN A O 1
ATOM 3098 N N . ALA A 1 374 ? -17.766 -1.808 4.348 1 91.25 374 ALA A N 1
ATOM 3099 C CA . ALA A 1 374 ? -16.359 -1.421 4.375 1 91.25 374 ALA A CA 1
ATOM 3100 C C . ALA A 1 374 ? -15.562 -2.166 3.305 1 91.25 374 ALA A C 1
ATOM 3102 O O . ALA A 1 374 ? -15.945 -3.262 2.891 1 91.25 374 ALA A O 1
ATOM 3103 N N . MET B 1 1 ? 13.977 35.625 -17.953 1 32.53 1 MET B N 1
ATOM 3104 C CA . MET B 1 1 ? 14.656 34.5 -18.578 1 32.53 1 MET B CA 1
ATOM 3105 C C . MET B 1 1 ? 14.336 33.188 -17.828 1 32.53 1 MET B C 1
ATOM 3107 O O . MET B 1 1 ? 14.562 33.094 -16.609 1 32.53 1 MET B O 1
ATOM 3111 N N . GLU B 1 2 ? 13.164 32.562 -17.969 1 48.91 2 GLU B N 1
ATOM 3112 C CA . GLU B 1 2 ? 12.969 31.172 -17.578 1 48.91 2 GLU B CA 1
ATOM 3113 C C . GLU B 1 2 ? 14.234 30.359 -17.812 1 48.91 2 GLU B C 1
ATOM 3115 O O . GLU B 1 2 ? 14.961 30.578 -18.781 1 48.91 2 GLU B O 1
ATOM 3120 N N . VAL B 1 3 ? 15.023 30.219 -16.922 1 55.94 3 VAL B N 1
ATOM 3121 C CA . VAL B 1 3 ? 16.125 29.344 -17.297 1 55.94 3 VAL B CA 1
ATOM 3122 C C . VAL B 1 3 ? 15.648 28.359 -18.359 1 55.94 3 VAL B C 1
ATOM 3124 O O . VAL B 1 3 ? 14.938 27.391 -18.047 1 55.94 3 VAL B O 1
ATOM 3127 N N . ASP B 1 4 ? 15.211 28.828 -19.5 1 62.66 4 ASP B N 1
ATOM 3128 C CA . ASP B 1 4 ? 14.555 28.094 -20.594 1 62.66 4 ASP B CA 1
ATOM 3129 C C . ASP B 1 4 ? 15.25 26.766 -20.844 1 62.66 4 ASP B C 1
ATOM 3131 O O . ASP B 1 4 ? 14.602 25.719 -20.859 1 62.66 4 ASP B O 1
ATOM 3135 N N . GLN B 1 5 ? 16.391 26.844 -21.188 1 80.31 5 GLN B N 1
ATOM 3136 C CA . GLN B 1 5 ? 17.109 25.609 -21.484 1 80.31 5 GLN B CA 1
ATOM 3137 C C . GLN B 1 5 ? 18.562 25.672 -21 1 80.31 5 GLN B C 1
ATOM 3139 O O . GLN B 1 5 ? 19.234 26.688 -21.203 1 80.31 5 GLN B O 1
ATOM 3144 N N . LEU B 1 6 ? 18.938 24.859 -20.031 1 82.69 6 LEU B N 1
ATOM 3145 C CA . LEU B 1 6 ? 20.297 24.734 -19.531 1 82.69 6 LEU B CA 1
ATOM 3146 C C . LEU B 1 6 ? 20.969 23.484 -20.094 1 82.69 6 LEU B C 1
ATOM 3148 O O . LEU B 1 6 ? 20.406 22.391 -20.062 1 82.69 6 LEU B O 1
ATOM 3152 N N . GLN B 1 7 ? 22.062 23.703 -20.719 1 81.31 7 GLN B N 1
ATOM 3153 C CA . GLN B 1 7 ? 22.797 22.562 -21.234 1 81.31 7 GLN B CA 1
ATOM 3154 C C . GLN B 1 7 ? 24.016 22.25 -20.359 1 81.31 7 GLN B C 1
ATOM 3156 O O . GLN B 1 7 ? 24.797 23.141 -20.047 1 81.31 7 GLN B O 1
ATOM 3161 N N . TYR B 1 8 ? 24.047 21.094 -19.906 1 82.12 8 TYR B N 1
ATOM 3162 C CA . TYR B 1 8 ? 25.172 20.609 -19.094 1 82.12 8 TYR B CA 1
ATOM 3163 C C . TYR B 1 8 ? 25.375 19.109 -19.281 1 82.12 8 TYR B C 1
ATOM 3165 O O . TYR B 1 8 ? 24.406 18.344 -19.234 1 82.12 8 TYR B O 1
ATOM 3173 N N . ALA B 1 9 ? 26.641 18.547 -19.391 1 77.12 9 ALA B N 1
ATOM 3174 C CA . ALA B 1 9 ? 27 17.141 -19.516 1 77.12 9 ALA B CA 1
ATOM 3175 C C . ALA B 1 9 ? 26.094 16.438 -20.531 1 77.12 9 ALA B C 1
ATOM 3177 O O . ALA B 1 9 ? 25.531 15.375 -20.234 1 77.12 9 ALA B O 1
ATOM 3178 N N . ASN B 1 10 ? 25.734 17.047 -21.641 1 80.69 10 ASN B N 1
ATOM 3179 C CA . ASN B 1 10 ? 24.969 16.484 -22.766 1 80.69 10 ASN B CA 1
ATOM 3180 C C . ASN B 1 10 ? 23.484 16.406 -22.453 1 80.69 10 ASN B C 1
ATOM 3182 O O . ASN B 1 10 ? 22.766 15.617 -23.047 1 80.69 10 ASN B O 1
ATOM 3186 N N . THR B 1 11 ? 23.125 17.094 -21.359 1 81.81 11 THR B N 1
ATOM 3187 C CA . THR B 1 11 ? 21.703 17.109 -21 1 81.81 11 THR B CA 1
ATOM 3188 C C . THR B 1 11 ? 21.156 18.531 -21.109 1 81.81 11 THR B C 1
ATOM 3190 O O . THR B 1 11 ? 21.781 19.484 -20.672 1 81.81 11 THR B O 1
ATOM 3193 N N . VAL B 1 12 ? 20.109 18.594 -21.781 1 84.81 12 VAL B N 1
ATOM 3194 C CA . VAL B 1 12 ? 19.359 19.844 -21.828 1 84.81 12 VAL B CA 1
ATOM 3195 C C . VAL B 1 12 ? 18.25 19.812 -20.766 1 84.81 12 VAL B C 1
ATOM 3197 O O . VAL B 1 12 ? 17.406 18.922 -20.781 1 84.81 12 VAL B O 1
ATOM 3200 N N . MET B 1 13 ? 18.438 20.688 -19.875 1 86.44 13 MET B N 1
ATOM 3201 C CA . MET B 1 13 ? 17.5 20.703 -18.75 1 86.44 13 MET B CA 1
ATOM 3202 C C . MET B 1 13 ? 16.609 21.938 -18.797 1 86.44 13 MET B C 1
ATOM 3204 O O . MET B 1 13 ? 17.031 23 -19.266 1 86.44 13 MET B O 1
ATOM 3208 N N . ARG B 1 14 ? 15.391 21.797 -18.484 1 88.88 14 ARG B N 1
ATOM 3209 C CA . ARG B 1 14 ? 14.445 22.875 -18.281 1 88.88 14 ARG B CA 1
ATOM 3210 C C . ARG B 1 14 ? 13.812 22.812 -16.906 1 88.88 14 ARG B C 1
ATOM 3212 O O . ARG B 1 14 ? 13.305 21.766 -16.5 1 88.88 14 ARG B O 1
ATOM 3219 N N . PHE B 1 15 ? 13.891 23.906 -16.172 1 93.06 15 PHE B N 1
ATOM 3220 C CA . PHE B 1 15 ? 13.32 23.922 -14.828 1 93.06 15 PHE B CA 1
ATOM 3221 C C . PHE B 1 15 ? 12.336 25.078 -14.664 1 93.06 15 PHE B C 1
ATOM 3223 O O . PHE B 1 15 ? 12.562 26.172 -15.195 1 93.06 15 PHE B O 1
ATOM 3230 N N . ASP B 1 16 ? 11.297 24.844 -13.992 1 95.19 16 ASP B N 1
ATOM 3231 C CA . ASP B 1 16 ? 10.32 25.859 -13.578 1 95.19 16 ASP B CA 1
ATOM 3232 C C . ASP B 1 16 ? 10.852 26.688 -12.422 1 95.19 16 ASP B C 1
ATOM 3234 O O . ASP B 1 16 ? 11.469 26.156 -11.492 1 95.19 16 ASP B O 1
ATOM 3238 N N . TYR B 1 17 ? 10.633 28.016 -12.453 1 96.44 17 TYR B N 1
ATOM 3239 C CA . TYR B 1 17 ? 11.188 28.875 -11.414 1 96.44 17 TYR B CA 1
ATOM 3240 C C . TYR B 1 17 ? 10.562 28.578 -10.062 1 96.44 17 TYR B C 1
ATOM 3242 O O . TYR B 1 17 ? 11.219 28.688 -9.023 1 96.44 17 TYR B O 1
ATOM 3250 N N . VAL B 1 18 ? 9.281 28.203 -10.055 1 97.5 18 VAL B N 1
ATOM 3251 C CA . VAL B 1 18 ? 8.648 27.797 -8.805 1 97.5 18 VAL B CA 1
ATOM 3252 C C . VAL B 1 18 ? 9.336 26.562 -8.242 1 97.5 18 VAL B C 1
ATOM 3254 O O . VAL B 1 18 ? 9.602 26.484 -7.035 1 97.5 18 VAL B O 1
ATOM 3257 N N . TRP B 1 19 ? 9.664 25.672 -9.156 1 97.69 19 TRP B N 1
ATOM 3258 C CA . TRP B 1 19 ? 10.367 24.453 -8.781 1 97.69 19 TRP B CA 1
ATOM 3259 C C . TRP B 1 19 ? 11.727 24.781 -8.172 1 97.69 19 TRP B C 1
ATOM 3261 O O . TRP B 1 19 ? 12.094 24.234 -7.125 1 97.69 19 TRP B O 1
ATOM 3271 N N . LEU B 1 20 ? 12.422 25.672 -8.805 1 97.25 20 LEU B N 1
ATOM 3272 C CA . LEU B 1 20 ? 13.75 26.047 -8.336 1 97.25 20 LEU B CA 1
ATOM 3273 C C . LEU B 1 20 ? 13.672 26.719 -6.965 1 97.25 20 LEU B C 1
ATOM 3275 O O . LEU B 1 20 ? 14.531 26.469 -6.109 1 97.25 20 LEU B O 1
ATOM 3279 N N . ARG B 1 21 ? 12.664 27.484 -6.754 1 97.69 21 ARG B N 1
ATOM 3280 C CA . ARG B 1 21 ? 12.5 28.125 -5.453 1 97.69 21 ARG B CA 1
ATOM 3281 C C . ARG B 1 21 ? 12.078 27.109 -4.398 1 97.69 21 ARG B C 1
ATOM 3283 O O . ARG B 1 21 ? 12.602 27.125 -3.279 1 97.69 21 ARG B O 1
ATOM 3290 N N . ASP B 1 22 ? 11.203 26.281 -4.738 1 97.75 22 ASP B N 1
ATOM 3291 C CA . ASP B 1 22 ? 10.617 25.312 -3.824 1 97.75 22 ASP B CA 1
ATOM 3292 C C . ASP B 1 22 ? 11.656 24.297 -3.355 1 97.75 22 ASP B C 1
ATOM 3294 O O . ASP B 1 22 ? 11.555 23.766 -2.252 1 97.75 22 ASP B O 1
ATOM 3298 N N . HIS B 1 23 ? 12.695 24.031 -4.164 1 97.56 23 HIS B N 1
ATOM 3299 C CA . HIS B 1 23 ? 13.656 22.984 -3.844 1 97.56 23 HIS B CA 1
ATOM 3300 C C . HIS B 1 23 ? 14.953 23.594 -3.295 1 97.56 23 HIS B C 1
ATOM 3302 O O . HIS B 1 23 ? 15.984 22.922 -3.271 1 97.56 23 HIS B O 1
ATOM 3308 N N . CYS B 1 24 ? 14.828 24.844 -2.91 1 97.5 24 CYS B N 1
ATOM 3309 C CA . CYS B 1 24 ? 15.977 25.484 -2.27 1 97.5 24 CYS B CA 1
ATOM 3310 C C . CYS B 1 24 ? 16.391 24.719 -1.013 1 97.5 24 CYS B C 1
ATOM 3312 O O . CYS B 1 24 ? 15.539 24.359 -0.197 1 97.5 24 CYS B O 1
ATOM 3314 N N . HIS B 1 25 ? 17.641 24.516 -0.817 1 95.5 25 HIS B N 1
ATOM 3315 C CA . HIS B 1 25 ? 18.141 23.766 0.337 1 95.5 25 HIS B CA 1
ATOM 3316 C C . HIS B 1 25 ? 18.922 24.672 1.284 1 95.5 25 HIS B C 1
ATOM 3318 O O . HIS B 1 25 ? 19.734 24.203 2.072 1 95.5 25 HIS B O 1
ATOM 3324 N N . SER B 1 26 ? 18.734 25.953 1.121 1 96.44 26 SER B N 1
ATOM 3325 C CA . SER B 1 26 ? 19.312 26.844 2.119 1 96.44 26 SER B CA 1
ATOM 3326 C C . SER B 1 26 ? 18.812 26.5 3.52 1 96.44 26 SER B C 1
ATOM 3328 O O . SER B 1 26 ? 17.812 25.781 3.672 1 96.44 26 SER B O 1
ATOM 3330 N N . ALA B 1 27 ? 19.359 27 4.543 1 95.06 27 ALA B N 1
ATOM 3331 C CA . ALA B 1 27 ? 19.062 26.672 5.938 1 95.06 27 ALA B CA 1
ATOM 3332 C C . ALA B 1 27 ? 17.641 27.078 6.297 1 95.06 27 ALA B C 1
ATOM 3334 O O . ALA B 1 27 ? 17 26.438 7.133 1 95.06 27 ALA B O 1
ATOM 3335 N N . SER B 1 28 ? 17.125 28.062 5.641 1 95.31 28 SER B N 1
ATOM 3336 C CA . SER B 1 28 ? 15.773 28.531 5.941 1 95.31 28 SER B CA 1
ATOM 3337 C C . SER B 1 28 ? 14.727 27.688 5.219 1 95.31 28 SER B C 1
ATOM 3339 O O . SER B 1 28 ? 13.547 27.719 5.57 1 95.31 28 SER B O 1
ATOM 3341 N N . CYS B 1 29 ? 15.219 26.969 4.215 1 96.88 29 CYS B N 1
ATOM 3342 C CA . CYS B 1 29 ? 14.273 26.25 3.367 1 96.88 29 CYS B CA 1
ATOM 3343 C C . CYS B 1 29 ? 14.32 24.75 3.627 1 96.88 29 CYS B C 1
ATOM 3345 O O . CYS B 1 29 ? 13.406 24.031 3.236 1 96.88 29 CYS B O 1
ATOM 3347 N N . TYR B 1 30 ? 15.344 24.312 4.238 1 95.81 30 TYR B N 1
ATOM 3348 C CA . TYR B 1 30 ? 15.555 22.891 4.426 1 95.81 30 TYR B CA 1
ATOM 3349 C C . TYR B 1 30 ? 16.297 22.609 5.73 1 95.81 30 TYR B C 1
ATOM 3351 O O . TYR B 1 30 ? 17.312 23.25 6.023 1 95.81 30 TYR B O 1
ATOM 3359 N N . ASN B 1 31 ? 15.719 21.719 6.535 1 93.62 31 ASN B N 1
ATOM 3360 C CA . ASN B 1 31 ? 16.375 21.281 7.766 1 93.62 31 ASN B CA 1
ATOM 3361 C C . ASN B 1 31 ? 17.297 20.094 7.52 1 93.62 31 ASN B C 1
ATOM 3363 O O . ASN B 1 31 ? 16.844 18.969 7.344 1 93.62 31 ASN B O 1
ATOM 3367 N N . SER B 1 32 ? 18.516 20.25 7.566 1 91.25 32 SER B N 1
ATOM 3368 C CA . SER B 1 32 ? 19.5 19.219 7.238 1 91.25 32 SER B CA 1
ATOM 3369 C C . SER B 1 32 ? 19.625 18.203 8.367 1 91.25 32 SER B C 1
ATOM 3371 O O . SER B 1 32 ? 20.141 17.094 8.156 1 91.25 32 SER B O 1
ATOM 3373 N N . LYS B 1 33 ? 19.203 18.594 9.531 1 89.06 33 LYS B N 1
ATOM 3374 C CA . LYS B 1 33 ? 19.266 17.656 10.656 1 89.06 33 LYS B CA 1
ATOM 3375 C C . LYS B 1 33 ? 18.188 16.578 10.531 1 89.06 33 LYS B C 1
ATOM 3377 O O . LYS B 1 33 ? 18.469 15.398 10.758 1 89.06 33 LYS B O 1
ATOM 3382 N N . THR B 1 34 ? 17.016 17 10.141 1 90.31 34 THR B N 1
ATOM 3383 C CA . THR B 1 34 ? 15.906 16.047 10.031 1 90.31 34 THR B CA 1
ATOM 3384 C C . THR B 1 34 ? 15.711 15.617 8.578 1 90.31 34 THR B C 1
ATOM 3386 O O . THR B 1 34 ? 14.945 14.688 8.297 1 90.31 34 THR B O 1
ATOM 3389 N N . HIS B 1 35 ? 16.406 16.312 7.652 1 93.75 35 HIS B N 1
ATOM 3390 C CA . HIS B 1 35 ? 16.266 16.094 6.219 1 93.75 35 HIS B CA 1
ATOM 3391 C C . HIS B 1 35 ? 14.82 16.328 5.777 1 93.75 35 HIS B C 1
ATOM 3393 O O . HIS B 1 35 ? 14.258 15.516 5.031 1 93.75 35 HIS B O 1
ATOM 3399 N N . GLN B 1 36 ? 14.219 17.344 6.316 1 95.5 36 GLN B N 1
ATOM 3400 C CA . GLN B 1 36 ? 12.844 17.703 5.996 1 95.5 36 GLN B CA 1
ATOM 3401 C C . GLN B 1 36 ? 12.758 19.125 5.469 1 95.5 36 GLN B C 1
ATOM 3403 O O . GLN B 1 36 ? 13.586 19.969 5.805 1 95.5 36 GLN B O 1
ATOM 3408 N N . ARG B 1 37 ? 11.742 19.422 4.73 1 96.31 37 ARG B N 1
ATOM 3409 C CA . ARG B 1 37 ? 11.523 20.75 4.18 1 96.31 37 ARG B CA 1
ATOM 3410 C C . ARG B 1 37 ? 11.023 21.719 5.254 1 96.31 37 ARG B C 1
ATOM 3412 O O . ARG B 1 37 ? 10.211 21.344 6.102 1 96.31 37 ARG B O 1
ATOM 3419 N N . SER B 1 38 ? 11.531 22.906 5.168 1 95.12 38 SER B N 1
ATOM 3420 C CA . SER B 1 38 ? 11.062 23.984 6.027 1 95.12 38 SER B CA 1
ATOM 3421 C C . SER B 1 38 ? 10.258 25.016 5.242 1 95.12 38 SER B C 1
ATOM 3423 O O . SER B 1 38 ? 9.367 25.656 5.793 1 95.12 38 SER B O 1
ATOM 3425 N N . LEU B 1 39 ? 10.578 25.109 4 1 96.44 39 LEU B N 1
ATOM 3426 C CA . LEU B 1 39 ? 9.867 26.031 3.133 1 96.44 39 LEU B CA 1
ATOM 3427 C C . LEU B 1 39 ? 8.438 25.562 2.889 1 96.44 39 LEU B C 1
ATOM 3429 O O . LEU B 1 39 ? 8.211 24.375 2.604 1 96.44 39 LEU B O 1
ATOM 3433 N N . ASP B 1 40 ? 7.527 26.453 3.059 1 96.19 40 ASP B N 1
ATOM 3434 C CA . ASP B 1 40 ? 6.133 26.188 2.73 1 96.19 40 ASP B CA 1
ATOM 3435 C C . ASP B 1 40 ? 5.879 26.344 1.232 1 96.19 40 ASP B C 1
ATOM 3437 O O . ASP B 1 40 ? 5.816 27.469 0.724 1 96.19 40 ASP B O 1
ATOM 3441 N N . THR B 1 41 ? 5.652 25.328 0.577 1 96.94 41 THR B N 1
ATOM 3442 C CA . THR B 1 41 ? 5.438 25.328 -0.866 1 96.94 41 THR B CA 1
ATOM 3443 C C . THR B 1 41 ? 4.312 26.281 -1.247 1 96.94 41 THR B C 1
ATOM 3445 O O . THR B 1 41 ? 4.402 26.984 -2.262 1 96.94 41 THR B O 1
ATOM 3448 N N . ALA B 1 42 ? 3.348 26.328 -0.45 1 94.69 42 ALA B N 1
ATOM 3449 C CA . ALA B 1 42 ? 2.17 27.141 -0.764 1 94.69 42 ALA B CA 1
ATOM 3450 C C . ALA B 1 42 ? 2.471 28.625 -0.624 1 94.69 42 ALA B C 1
ATOM 3452 O O . ALA B 1 42 ? 1.686 29.469 -1.067 1 94.69 42 ALA B O 1
ATOM 3453 N N . SER B 1 43 ? 3.553 28.953 -0.083 1 94.5 43 SER B N 1
ATOM 3454 C CA . SER B 1 43 ? 3.91 30.359 0.089 1 94.5 43 SER B CA 1
ATOM 3455 C C . SER B 1 43 ? 4.715 30.875 -1.1 1 94.5 43 SER B C 1
ATOM 3457 O O . SER B 1 43 ? 4.902 32.094 -1.252 1 94.5 43 SER B O 1
ATOM 3459 N N . VAL B 1 44 ? 5.145 30.031 -1.941 1 96.94 44 VAL B N 1
ATOM 3460 C CA . VAL B 1 44 ? 5.934 30.422 -3.104 1 96.94 44 VAL B CA 1
ATOM 3461 C C . VAL B 1 44 ? 5.02 31.047 -4.16 1 96.94 44 VAL B C 1
ATOM 3463 O O . VAL B 1 44 ? 4.023 30.438 -4.562 1 96.94 44 VAL B O 1
ATOM 3466 N N . ASP B 1 45 ? 5.41 32.188 -4.602 1 97.31 45 ASP B N 1
ATOM 3467 C CA . ASP B 1 45 ? 4.656 32.844 -5.66 1 97.31 45 ASP B CA 1
ATOM 3468 C C . ASP B 1 45 ? 4.699 32.031 -6.953 1 97.31 45 ASP B C 1
ATOM 3470 O O . ASP B 1 45 ? 5.777 31.75 -7.473 1 97.31 45 ASP B O 1
ATOM 3474 N N . LEU B 1 46 ? 3.537 31.766 -7.488 1 97.38 46 LEU B N 1
ATOM 3475 C CA . LEU B 1 46 ? 3.445 30.938 -8.688 1 97.38 46 LEU B CA 1
ATOM 3476 C C . LEU B 1 46 ? 4.027 31.656 -9.898 1 97.38 46 LEU B C 1
ATOM 3478 O O . LEU B 1 46 ? 4.332 31.031 -10.914 1 97.38 46 LEU B O 1
ATOM 3482 N N . CYS B 1 47 ? 4.18 32.969 -9.805 1 97 47 CYS B N 1
ATOM 3483 C CA . CYS B 1 47 ? 4.734 33.75 -10.906 1 97 47 CYS B CA 1
ATOM 3484 C C . CYS B 1 47 ? 6.141 34.25 -10.57 1 97 47 CYS B C 1
ATOM 3486 O O . CYS B 1 47 ? 6.621 35.219 -11.172 1 97 47 CYS B O 1
ATOM 3488 N N . ILE B 1 48 ? 6.781 33.625 -9.695 1 97.12 48 ILE B N 1
ATOM 3489 C CA . ILE B 1 48 ? 8.086 34.062 -9.219 1 97.12 48 ILE B CA 1
ATOM 3490 C C . ILE B 1 48 ? 9.102 34 -10.352 1 97.12 48 ILE B C 1
ATOM 3492 O O . ILE B 1 48 ? 9.062 33.094 -11.18 1 97.12 48 ILE B O 1
ATOM 3496 N N . GLN B 1 49 ? 9.984 35 -10.359 1 96.12 49 GLN B N 1
ATOM 3497 C CA . GLN B 1 49 ? 11.141 35.062 -11.25 1 96.12 49 GLN B CA 1
ATOM 3498 C C . GLN B 1 49 ? 12.375 35.594 -10.516 1 96.12 49 GLN B C 1
ATOM 3500 O O . GLN B 1 49 ? 12.273 36.5 -9.695 1 96.12 49 GLN B O 1
ATOM 3505 N N . PRO B 1 50 ? 13.469 35 -10.773 1 96.38 50 PRO B N 1
ATOM 3506 C CA . PRO B 1 50 ? 14.656 35.531 -10.109 1 96.38 50 PRO B CA 1
ATOM 3507 C C . PRO B 1 50 ? 15.023 36.938 -10.594 1 96.38 50 PRO B C 1
ATOM 3509 O O . PRO B 1 50 ? 14.781 37.281 -11.758 1 96.38 50 PRO B O 1
ATOM 3512 N N . LYS B 1 51 ? 15.562 37.688 -9.727 1 96.62 51 LYS B N 1
ATOM 3513 C CA . LYS B 1 51 ? 16.125 39 -10.094 1 96.62 51 LYS B CA 1
ATOM 3514 C C . LYS B 1 51 ? 17.406 38.812 -10.906 1 96.62 51 LYS B C 1
ATOM 3516 O O . LYS B 1 51 ? 17.625 39.562 -11.867 1 96.62 51 LYS B O 1
ATOM 3521 N N . THR B 1 52 ? 18.25 37.906 -10.5 1 95.56 52 THR B N 1
ATOM 3522 C CA . THR B 1 52 ? 19.5 37.625 -11.203 1 95.56 52 THR B CA 1
ATOM 3523 C C . THR B 1 52 ? 19.797 36.125 -11.195 1 95.56 52 THR B C 1
ATOM 3525 O O . THR B 1 52 ? 19.359 35.406 -10.289 1 95.56 52 THR B O 1
ATOM 3528 N N . ILE B 1 53 ? 20.422 35.688 -12.188 1 94.12 53 ILE B N 1
ATOM 3529 C CA . ILE B 1 53 ? 20.953 34.312 -12.312 1 94.12 53 ILE B CA 1
ATOM 3530 C C . ILE B 1 53 ? 22.438 34.375 -12.641 1 94.12 53 ILE B C 1
ATOM 3532 O O . ILE B 1 53 ? 22.859 35.094 -13.555 1 94.12 53 ILE B O 1
ATOM 3536 N N . ARG B 1 54 ? 23.172 33.688 -11.883 1 94.06 54 ARG B N 1
ATOM 3537 C CA . ARG B 1 54 ? 24.625 33.656 -12.102 1 94.06 54 ARG B CA 1
ATOM 3538 C C . ARG B 1 54 ? 25.141 32.219 -12.148 1 94.06 54 ARG B C 1
ATOM 3540 O O . ARG B 1 54 ? 24.688 31.359 -11.375 1 94.06 54 ARG B O 1
ATOM 3547 N N . LEU B 1 55 ? 26.016 31.922 -13.078 1 90.75 55 LEU B N 1
ATOM 3548 C CA . LEU B 1 55 ? 26.656 30.609 -13.18 1 90.75 55 LEU B CA 1
ATOM 3549 C C . LEU B 1 55 ? 28.141 30.719 -12.844 1 90.75 55 LEU B C 1
ATOM 3551 O O . LEU B 1 55 ? 28.844 31.562 -13.406 1 90.75 55 LEU B O 1
ATOM 3555 N N . ASP B 1 56 ? 28.5 29.984 -11.898 1 90.81 56 ASP B N 1
ATOM 3556 C CA . ASP B 1 56 ? 29.922 29.875 -11.562 1 90.81 56 ASP B CA 1
ATOM 3557 C C . ASP B 1 56 ? 30.422 28.453 -11.781 1 90.81 56 ASP B C 1
ATOM 3559 O O . ASP B 1 56 ? 30.312 27.594 -10.898 1 90.81 56 ASP B O 1
ATOM 3563 N N . GLU B 1 57 ? 31.219 28.188 -12.789 1 88.62 57 GLU B N 1
ATOM 3564 C CA . GLU B 1 57 ? 31.828 26.906 -13.172 1 88.62 57 GLU B CA 1
ATOM 3565 C C . GLU B 1 57 ? 30.828 25.766 -13.086 1 88.62 57 GLU B C 1
ATOM 3567 O O . GLU B 1 57 ? 30.297 25.312 -14.102 1 88.62 57 GLU B O 1
ATOM 3572 N N . THR B 1 58 ? 30.438 25.406 -11.805 1 92 58 THR B N 1
ATOM 3573 C CA . THR B 1 58 ? 29.578 24.234 -11.688 1 92 58 THR B CA 1
ATOM 3574 C C . THR B 1 58 ? 28.359 24.547 -10.805 1 92 58 THR B C 1
ATOM 3576 O O . THR B 1 58 ? 27.625 23.641 -10.422 1 92 58 THR B O 1
ATOM 3579 N N . THR B 1 59 ? 28.203 25.844 -10.469 1 95.38 59 THR B N 1
ATOM 3580 C CA . THR B 1 59 ? 27.156 26.188 -9.531 1 95.38 59 THR B CA 1
ATOM 3581 C C . THR B 1 59 ? 26.266 27.297 -10.109 1 95.38 59 THR B C 1
ATOM 3583 O O . THR B 1 59 ? 26.766 28.281 -10.664 1 95.38 59 THR B O 1
ATOM 3586 N N . LEU B 1 60 ? 25 27.141 -10.008 1 95.12 60 LEU B N 1
ATOM 3587 C CA . LEU B 1 60 ? 24.016 28.141 -10.43 1 95.12 60 LEU B CA 1
ATOM 3588 C C . LEU B 1 60 ? 23.422 28.859 -9.219 1 95.12 60 LEU B C 1
ATOM 3590 O O . LEU B 1 60 ? 23.047 28.219 -8.234 1 95.12 60 LEU B O 1
ATOM 3594 N N . PHE B 1 61 ? 23.438 30.188 -9.266 1 96.06 61 PHE B N 1
ATOM 3595 C CA . PHE B 1 61 ? 22.891 31.016 -8.195 1 96.06 61 PHE B CA 1
ATOM 3596 C C . PHE B 1 61 ? 21.656 31.766 -8.68 1 96.06 61 PHE B C 1
ATOM 3598 O O . PHE B 1 61 ? 21.672 32.375 -9.75 1 96.06 61 PHE B O 1
ATOM 3605 N N . PHE B 1 62 ? 20.609 31.703 -7.934 1 96.75 62 PHE B N 1
ATOM 3606 C CA . PHE B 1 62 ? 19.406 32.5 -8.18 1 96.75 62 PHE B CA 1
ATOM 3607 C C . PHE B 1 62 ? 19.156 33.469 -7.051 1 96.75 62 PHE B C 1
ATOM 3609 O O . PHE B 1 62 ? 19.047 33.094 -5.887 1 96.75 62 PHE B O 1
ATOM 3616 N N . THR B 1 63 ? 19.125 34.688 -7.355 1 97.88 63 THR B N 1
ATOM 3617 C CA . THR B 1 63 ? 18.672 35.688 -6.398 1 97.88 63 THR B CA 1
ATOM 3618 C C . THR B 1 63 ? 17.188 36.031 -6.625 1 97.88 63 THR B C 1
ATOM 3620 O O . THR B 1 63 ? 16.812 36.5 -7.695 1 97.88 63 THR B O 1
ATOM 3623 N N . TRP B 1 64 ? 16.453 35.812 -5.602 1 97.5 64 TRP B N 1
ATOM 3624 C CA . TRP B 1 64 ? 15.016 35.969 -5.734 1 97.5 64 TRP B CA 1
ATOM 3625 C C . TRP B 1 64 ? 14.578 37.375 -5.379 1 97.5 64 TRP B C 1
ATOM 3627 O O . TRP B 1 64 ? 15.383 38.188 -4.867 1 97.5 64 TRP B O 1
ATOM 3637 N N . PRO B 1 65 ? 13.281 37.781 -5.652 1 96.62 65 PRO B N 1
ATOM 3638 C CA . PRO B 1 65 ? 12.828 39.156 -5.438 1 96.62 65 PRO B CA 1
ATOM 3639 C C . PRO B 1 65 ? 12.938 39.594 -3.98 1 96.62 65 PRO B C 1
ATOM 3641 O O . PRO B 1 65 ? 13.156 40.781 -3.703 1 96.62 65 PRO B O 1
ATOM 3644 N N . ASP B 1 66 ? 12.859 38.688 -3.074 1 95 66 ASP B N 1
ATOM 3645 C CA . ASP B 1 66 ? 12.93 39 -1.655 1 95 66 ASP B CA 1
ATOM 3646 C C . ASP B 1 66 ? 14.375 39.062 -1.168 1 95 66 ASP B C 1
ATOM 3648 O O . ASP B 1 66 ? 14.625 39.219 0.025 1 95 66 ASP B O 1
ATOM 3652 N N . GLY B 1 67 ? 15.281 38.781 -2.027 1 96.19 67 GLY B N 1
ATOM 3653 C CA . GLY B 1 67 ? 16.688 38.812 -1.688 1 96.19 67 GLY B CA 1
ATOM 3654 C C . GLY B 1 67 ? 17.281 37.469 -1.345 1 96.19 67 GLY B C 1
ATOM 3655 O O . GLY B 1 67 ? 18.5 37.312 -1.25 1 96.19 67 GLY B O 1
ATOM 3656 N N . HIS B 1 68 ? 16.5 36.5 -1.147 1 96.94 68 HIS B N 1
ATOM 3657 C CA . HIS B 1 68 ? 16.969 35.156 -0.858 1 96.94 68 HIS B CA 1
ATOM 3658 C C . HIS B 1 68 ? 17.781 34.594 -2.018 1 96.94 68 HIS B C 1
ATOM 3660 O O . HIS B 1 68 ? 17.453 34.812 -3.184 1 96.94 68 HIS B O 1
ATOM 3666 N N . VAL B 1 69 ? 18.766 33.781 -1.684 1 97.62 69 VAL B N 1
ATOM 3667 C CA . VAL B 1 69 ? 19.625 33.188 -2.705 1 97.62 69 VAL B CA 1
ATOM 3668 C C . VAL B 1 69 ? 19.562 31.672 -2.629 1 97.62 69 VAL B C 1
ATOM 3670 O O . VAL B 1 69 ? 19.703 31.094 -1.552 1 97.62 69 VAL B O 1
ATOM 3673 N N . THR B 1 70 ? 19.281 31.094 -3.742 1 97.5 70 THR B N 1
ATOM 3674 C CA . THR B 1 70 ? 19.312 29.641 -3.889 1 97.5 70 THR B CA 1
ATOM 3675 C C . THR B 1 70 ? 20.531 29.219 -4.707 1 97.5 70 THR B C 1
ATOM 3677 O O . THR B 1 70 ? 20.859 29.844 -5.719 1 97.5 70 THR B O 1
ATOM 3680 N N . ARG B 1 71 ? 21.156 28.156 -4.23 1 96.88 71 ARG B N 1
ATOM 3681 C CA . ARG B 1 71 ? 22.312 27.609 -4.91 1 96.88 71 ARG B CA 1
ATOM 3682 C C . ARG B 1 71 ? 22.078 26.172 -5.328 1 96.88 71 ARG B C 1
ATOM 3684 O O . ARG B 1 71 ? 21.578 25.359 -4.539 1 96.88 71 ARG B O 1
ATOM 3691 N N . TYR B 1 72 ? 22.453 25.875 -6.633 1 96.5 72 TYR B N 1
ATOM 3692 C CA . TYR B 1 72 ? 22.375 24.5 -7.117 1 96.5 72 TYR B CA 1
ATOM 3693 C C . TYR B 1 72 ? 23.688 24.078 -7.766 1 96.5 72 TYR B C 1
ATOM 3695 O O . TYR B 1 72 ? 24.234 24.812 -8.586 1 96.5 72 TYR B O 1
ATOM 3703 N N . ASP B 1 73 ? 24.156 22.922 -7.367 1 95.88 73 ASP B N 1
ATOM 3704 C CA . ASP B 1 73 ? 25.172 22.266 -8.172 1 95.88 73 ASP B CA 1
ATOM 3705 C C . ASP B 1 73 ? 24.578 21.75 -9.484 1 95.88 73 ASP B C 1
ATOM 3707 O O . ASP B 1 73 ? 23.516 21.141 -9.492 1 95.88 73 ASP B O 1
ATOM 3711 N N . LEU B 1 74 ? 25.281 21.984 -10.602 1 93.62 74 LEU B N 1
ATOM 3712 C CA . LEU B 1 74 ? 24.781 21.547 -11.898 1 93.62 74 LEU B CA 1
ATOM 3713 C C . LEU B 1 74 ? 24.578 20.031 -11.922 1 93.62 74 LEU B C 1
ATOM 3715 O O . LEU B 1 74 ? 23.625 19.547 -12.531 1 93.62 74 LEU B O 1
ATOM 3719 N N . ASP B 1 75 ? 25.422 19.297 -11.227 1 93.31 75 ASP B N 1
ATOM 3720 C CA . ASP B 1 75 ? 25.266 17.844 -11.148 1 93.31 75 ASP B CA 1
ATOM 3721 C C . ASP B 1 75 ? 23.953 17.469 -10.469 1 93.31 75 ASP B C 1
ATOM 3723 O O . ASP B 1 75 ? 23.297 16.516 -10.875 1 93.31 75 ASP B O 1
ATOM 3727 N N . TRP B 1 76 ? 23.641 18.188 -9.445 1 94.5 76 TRP B N 1
ATOM 3728 C CA . TRP B 1 76 ? 22.375 17.938 -8.742 1 94.5 76 TRP B CA 1
ATOM 3729 C C . TRP B 1 76 ? 21.188 18.188 -9.656 1 94.5 76 TRP B C 1
ATOM 3731 O O . TRP B 1 76 ? 20.219 17.422 -9.656 1 94.5 76 TRP B O 1
ATOM 3741 N N . LEU B 1 77 ? 21.266 19.281 -10.422 1 93.88 77 LEU B N 1
ATOM 3742 C CA . LEU B 1 77 ? 20.188 19.625 -11.336 1 93.88 77 LEU B CA 1
ATOM 3743 C C . LEU B 1 77 ? 20.031 18.547 -12.406 1 93.88 77 LEU B C 1
ATOM 3745 O O . LEU B 1 77 ? 18.906 18.172 -12.758 1 93.88 77 LEU B O 1
ATOM 3749 N N . VAL B 1 78 ? 21.141 18.031 -12.883 1 91.69 78 VAL B N 1
ATOM 3750 C CA . VAL B 1 78 ? 21.094 16.953 -13.875 1 91.69 78 VAL B CA 1
ATOM 3751 C C . VAL B 1 78 ? 20.438 15.719 -13.273 1 91.69 78 VAL B C 1
ATOM 3753 O O . VAL B 1 78 ? 19.531 15.141 -13.875 1 91.69 78 VAL B O 1
ATOM 3756 N N . LYS B 1 79 ? 20.828 15.398 -12.102 1 90.94 79 LYS B N 1
ATOM 3757 C CA . LYS B 1 79 ? 20.328 14.203 -11.422 1 90.94 79 LYS B CA 1
ATOM 3758 C C . LYS B 1 79 ? 18.828 14.32 -11.125 1 90.94 79 LYS B C 1
ATOM 3760 O O . LYS B 1 79 ? 18.125 13.312 -11.102 1 90.94 79 LYS B O 1
ATOM 3765 N N . ASN B 1 80 ? 18.391 15.523 -10.938 1 93.44 80 ASN B N 1
ATOM 3766 C CA . ASN B 1 80 ? 17.016 15.711 -10.508 1 93.44 80 ASN B CA 1
ATOM 3767 C C . ASN B 1 80 ? 16.156 16.297 -11.633 1 93.44 80 ASN B C 1
ATOM 3769 O O . ASN B 1 80 ? 15.047 16.781 -11.375 1 93.44 80 ASN B O 1
ATOM 3773 N N . SER B 1 81 ? 16.703 16.266 -12.891 1 92.19 81 SER B N 1
ATOM 3774 C CA . SER B 1 81 ? 15.898 16.625 -14.055 1 92.19 81 SER B CA 1
ATOM 3775 C C . SER B 1 81 ? 15.023 15.469 -14.508 1 92.19 81 SER B C 1
ATOM 3777 O O . SER B 1 81 ? 15.336 14.305 -14.234 1 92.19 81 SER B O 1
ATOM 3779 N N . TYR B 1 82 ? 13.914 15.797 -15.086 1 91.31 82 TYR B N 1
ATOM 3780 C CA . TYR B 1 82 ? 13.039 14.758 -15.617 1 91.31 82 TYR B CA 1
ATOM 3781 C C . TYR B 1 82 ? 13.75 13.945 -16.688 1 91.31 82 TYR B C 1
ATOM 3783 O O . TYR B 1 82 ? 13.602 12.719 -16.75 1 91.31 82 TYR B O 1
ATOM 3791 N N . GLU B 1 83 ? 14.508 14.562 -17.484 1 85.75 83 GLU B N 1
ATOM 3792 C CA . GLU B 1 83 ? 15.242 13.922 -18.562 1 85.75 83 GLU B CA 1
ATOM 3793 C C . GLU B 1 83 ? 16.203 12.859 -18.031 1 85.75 83 GLU B C 1
ATOM 3795 O O . GLU B 1 83 ? 16.375 11.805 -18.641 1 85.75 83 GLU B O 1
ATOM 3800 N N . GLY B 1 84 ? 16.734 13.125 -16.938 1 81.06 84 GLY B N 1
ATOM 3801 C CA . GLY B 1 84 ? 17.609 12.156 -16.297 1 81.06 84 GLY B CA 1
ATOM 3802 C C . GLY B 1 84 ? 16.859 10.992 -15.68 1 81.06 84 GLY B C 1
ATOM 3803 O O . GLY B 1 84 ? 17.375 9.867 -15.641 1 81.06 84 GLY B O 1
ATOM 3804 N N . GLN B 1 85 ? 15.672 11.242 -15.258 1 85 85 GLN B N 1
ATOM 3805 C CA . GLN B 1 85 ? 14.891 10.234 -14.539 1 85 85 GLN B CA 1
ATOM 3806 C C . GLN B 1 85 ? 14.227 9.266 -15.508 1 85 85 GLN B C 1
ATOM 3808 O O . GLN B 1 85 ? 14.055 8.086 -15.195 1 85 85 GLN B O 1
ATOM 3813 N N . LYS B 1 86 ? 13.875 9.758 -16.609 1 84.44 86 LYS B N 1
ATOM 3814 C CA . LYS B 1 86 ? 13.148 8.953 -17.594 1 84.44 86 LYS B CA 1
ATOM 3815 C C . LYS B 1 86 ? 13.945 7.715 -17.984 1 84.44 86 LYS B C 1
ATOM 3817 O O . LYS B 1 86 ? 13.359 6.672 -18.297 1 84.44 86 LYS B O 1
ATOM 3822 N N . GLN B 1 87 ? 15.18 7.734 -17.859 1 82.62 87 GLN B N 1
ATOM 3823 C CA . GLN B 1 87 ? 16.016 6.629 -18.312 1 82.62 87 GLN B CA 1
ATOM 3824 C C . GLN B 1 87 ? 16.656 5.906 -17.125 1 82.62 87 GLN B C 1
ATOM 3826 O O . GLN B 1 87 ? 17.312 4.875 -17.297 1 82.62 87 GLN B O 1
ATOM 3831 N N . LYS B 1 88 ? 16.391 6.383 -16.031 1 88.75 88 LYS B N 1
ATOM 3832 C CA . LYS B 1 88 ? 17.078 5.828 -14.859 1 88.75 88 LYS B CA 1
ATOM 3833 C C . LYS B 1 88 ? 16.297 4.652 -14.281 1 88.75 88 LYS B C 1
ATOM 3835 O O . LYS B 1 88 ? 15.078 4.734 -14.102 1 88.75 88 LYS B O 1
ATOM 3840 N N . VAL B 1 89 ? 17.016 3.602 -14.031 1 92.25 89 VAL B N 1
ATOM 3841 C CA . VAL B 1 89 ? 16.438 2.428 -13.391 1 92.25 89 VAL B CA 1
ATOM 3842 C C . VAL B 1 89 ? 16.312 2.67 -11.891 1 92.25 89 VAL B C 1
ATOM 3844 O O . VAL B 1 89 ? 17.266 3.115 -11.242 1 92.25 89 VAL B O 1
ATOM 3847 N N . ILE B 1 90 ? 15.18 2.426 -11.344 1 92.75 90 ILE B N 1
ATOM 3848 C CA . ILE B 1 90 ? 14.922 2.639 -9.922 1 92.75 90 ILE B CA 1
ATOM 3849 C C . ILE B 1 90 ? 15.531 1.499 -9.117 1 92.75 90 ILE B C 1
ATOM 3851 O O . ILE B 1 90 ? 16.281 1.736 -8.156 1 92.75 90 ILE B O 1
ATOM 3855 N N . GLN B 1 91 ? 15.281 0.312 -9.5 1 94.69 91 GLN B N 1
ATOM 3856 C CA . GLN B 1 91 ? 15.812 -0.877 -8.844 1 94.69 91 GLN B CA 1
ATOM 3857 C C . GLN B 1 91 ? 16.438 -1.834 -9.859 1 94.69 91 GLN B C 1
ATOM 3859 O O . GLN B 1 91 ? 15.719 -2.533 -10.586 1 94.69 91 GLN B O 1
ATOM 3864 N N . PRO B 1 92 ? 17.734 -1.907 -9.844 1 95.19 92 PRO B N 1
ATOM 3865 C CA . PRO B 1 92 ? 18.391 -2.842 -10.773 1 95.19 92 PRO B CA 1
ATOM 3866 C C . PRO B 1 92 ? 17.984 -4.293 -10.516 1 95.19 92 PRO B C 1
ATOM 3868 O O . PRO B 1 92 ? 17.922 -4.723 -9.359 1 95.19 92 PRO B O 1
ATOM 3871 N N . ARG B 1 93 ? 17.672 -4.977 -11.555 1 97.31 93 ARG B N 1
ATOM 3872 C CA . ARG B 1 93 ? 17.281 -6.383 -11.484 1 97.31 93 ARG B CA 1
ATOM 3873 C C . ARG B 1 93 ? 17.875 -7.176 -12.641 1 97.31 93 ARG B C 1
ATOM 3875 O O . ARG B 1 93 ? 18.25 -6.602 -13.672 1 97.31 93 ARG B O 1
ATOM 3882 N N . ILE B 1 94 ? 18.016 -8.422 -12.43 1 98.31 94 ILE B N 1
ATOM 3883 C CA . ILE B 1 94 ? 18.297 -9.375 -13.5 1 98.31 94 ILE B CA 1
ATOM 3884 C C . ILE B 1 94 ? 17.094 -10.273 -13.727 1 98.31 94 ILE B C 1
ATOM 3886 O O . ILE B 1 94 ? 16.719 -11.055 -12.852 1 98.31 94 ILE B O 1
ATOM 3890 N N . LEU B 1 95 ? 16.469 -10.055 -14.883 1 98.62 95 LEU B N 1
ATOM 3891 C CA . LEU B 1 95 ? 15.344 -10.898 -15.242 1 98.62 95 LEU B CA 1
ATOM 3892 C C . LEU B 1 95 ? 15.812 -12.289 -15.656 1 98.62 95 LEU B C 1
ATOM 3894 O O . LEU B 1 95 ? 16.844 -12.43 -16.328 1 98.62 95 LEU B O 1
ATOM 3898 N N . TRP B 1 96 ? 15.023 -13.32 -15.258 1 98.81 96 TRP B N 1
ATOM 3899 C CA . TRP B 1 96 ? 15.609 -14.641 -15.484 1 98.81 96 TRP B CA 1
ATOM 3900 C C . TRP B 1 96 ? 14.523 -15.664 -15.789 1 98.81 96 TRP B C 1
ATOM 3902 O O . TRP B 1 96 ? 13.383 -15.523 -15.328 1 98.81 96 TRP B O 1
ATOM 3912 N N . ASN B 1 97 ? 14.781 -16.547 -16.625 1 98.38 97 ASN B N 1
ATOM 3913 C CA . ASN B 1 97 ? 14.156 -17.875 -16.688 1 98.38 97 ASN B CA 1
ATOM 3914 C C . ASN B 1 97 ? 15.023 -18.922 -16 1 98.38 97 ASN B C 1
ATOM 3916 O O . ASN B 1 97 ? 16.016 -18.594 -15.359 1 98.38 97 ASN B O 1
ATOM 3920 N N . ALA B 1 98 ? 14.656 -20.172 -16.094 1 97.5 98 ALA B N 1
ATOM 3921 C CA . ALA B 1 98 ? 15.352 -21.234 -15.367 1 97.5 98 ALA B CA 1
ATOM 3922 C C . ALA B 1 98 ? 16.812 -21.312 -15.797 1 97.5 98 ALA B C 1
ATOM 3924 O O . ALA B 1 98 ? 17.703 -21.422 -14.953 1 97.5 98 ALA B O 1
ATOM 3925 N N . GLU B 1 99 ? 17.094 -21.188 -17.047 1 97.62 99 GLU B N 1
ATOM 3926 C CA . GLU B 1 99 ? 18.453 -21.312 -17.578 1 97.62 99 GLU B CA 1
ATOM 3927 C C . GLU B 1 99 ? 19.328 -20.141 -17.125 1 97.62 99 GLU B C 1
ATOM 3929 O O . GLU B 1 99 ? 20.453 -20.344 -16.672 1 97.62 99 GLU B O 1
ATOM 3934 N N . ILE B 1 100 ? 18.812 -18.969 -17.219 1 97.94 100 ILE B N 1
ATOM 3935 C CA . ILE B 1 100 ? 19.562 -17.781 -16.828 1 97.94 100 ILE B CA 1
ATOM 3936 C C . ILE B 1 100 ? 19.906 -17.844 -15.352 1 97.94 100 ILE B C 1
ATOM 3938 O O . ILE B 1 100 ? 21.047 -17.578 -14.961 1 97.94 100 ILE B O 1
ATOM 3942 N N . TYR B 1 101 ? 18.969 -18.219 -14.523 1 97.56 101 TYR B N 1
ATOM 3943 C CA . TYR B 1 101 ? 19.234 -18.297 -13.094 1 97.56 101 TYR B CA 1
ATOM 3944 C C . TYR B 1 101 ? 20.266 -19.375 -12.773 1 97.56 101 TYR B C 1
ATOM 3946 O O . TYR B 1 101 ? 21.172 -19.156 -11.977 1 97.56 101 TYR B O 1
ATOM 3954 N N . GLN B 1 102 ? 20.094 -20.547 -13.367 1 95.56 102 GLN B N 1
ATOM 3955 C CA . GLN B 1 102 ? 21.016 -21.641 -13.125 1 95.56 102 GLN B CA 1
ATOM 3956 C C . GLN B 1 102 ? 22.438 -21.281 -13.555 1 95.56 102 GLN B C 1
ATOM 3958 O O . GLN B 1 102 ? 23.406 -21.594 -12.844 1 95.56 102 GLN B O 1
ATOM 3963 N N . GLN B 1 103 ? 22.547 -20.594 -14.633 1 96.88 103 GLN B N 1
ATOM 3964 C CA . GLN B 1 103 ? 23.844 -20.219 -15.156 1 96.88 103 GLN B CA 1
ATOM 3965 C C . GLN B 1 103 ? 24.5 -19.156 -14.289 1 96.88 103 GLN B C 1
ATOM 3967 O O . GLN B 1 103 ? 25.734 -19.062 -14.234 1 96.88 103 GLN B O 1
ATOM 3972 N N . ALA B 1 104 ? 23.672 -18.391 -13.648 1 96.06 104 ALA B N 1
ATOM 3973 C CA . ALA B 1 104 ? 24.203 -17.328 -12.797 1 96.06 104 ALA B CA 1
ATOM 3974 C C . ALA B 1 104 ? 24.906 -17.891 -11.57 1 96.06 104 ALA B C 1
ATOM 3976 O O . ALA B 1 104 ? 25.781 -17.25 -10.992 1 96.06 104 ALA B O 1
ATOM 3977 N N . GLN B 1 105 ? 24.531 -19.125 -11.141 1 94.12 105 GLN B N 1
ATOM 3978 C CA . GLN B 1 105 ? 25.109 -19.766 -9.961 1 94.12 105 GLN B CA 1
ATOM 3979 C C . GLN B 1 105 ? 25.156 -18.812 -8.773 1 94.12 105 GLN B C 1
ATOM 3981 O O . GLN B 1 105 ? 26.203 -18.609 -8.164 1 94.12 105 GLN B O 1
ATOM 3986 N N . VAL B 1 106 ? 24.031 -18.266 -8.477 1 93.44 106 VAL B N 1
ATOM 3987 C CA . VAL B 1 106 ? 23.906 -17.312 -7.387 1 93.44 106 VAL B CA 1
ATOM 3988 C C . VAL B 1 106 ? 24.281 -17.969 -6.062 1 93.44 106 VAL B C 1
ATOM 3990 O O . VAL B 1 106 ? 23.688 -18.969 -5.676 1 93.44 106 VAL B O 1
ATOM 3993 N N . PRO B 1 107 ? 25.25 -17.484 -5.402 1 91.19 107 PRO B N 1
ATOM 3994 C CA . PRO B 1 107 ? 25.703 -18.125 -4.16 1 91.19 107 PRO B CA 1
ATOM 3995 C C . PRO B 1 107 ? 24.688 -17.969 -3.025 1 91.19 107 PRO B C 1
ATOM 3997 O O . PRO B 1 107 ? 24.062 -16.906 -2.896 1 91.19 107 PRO B O 1
ATOM 4000 N N . SER B 1 108 ? 24.531 -19.016 -2.318 1 90.06 108 SER B N 1
ATOM 4001 C CA . SER B 1 108 ? 23.797 -18.906 -1.055 1 90.06 108 SER B CA 1
ATOM 4002 C C . SER B 1 108 ? 24.703 -18.359 0.05 1 90.06 108 SER B C 1
ATOM 4004 O O . SER B 1 108 ? 25.922 -18.328 -0.092 1 90.06 108 SER B O 1
ATOM 4006 N N . VAL B 1 109 ? 24.047 -17.812 1.062 1 95.69 109 VAL B N 1
ATOM 4007 C CA . VAL B 1 109 ? 24.828 -17.297 2.191 1 95.69 109 VAL B CA 1
ATOM 4008 C C . VAL B 1 109 ? 24.672 -18.234 3.391 1 95.69 109 VAL B C 1
ATOM 4010 O O . VAL B 1 109 ? 23.578 -18.75 3.646 1 95.69 109 VAL B O 1
ATOM 4013 N N . ASP B 1 110 ? 25.75 -18.391 4.074 1 95.62 110 ASP B N 1
ATOM 4014 C CA . ASP B 1 110 ? 25.75 -19.234 5.262 1 95.62 110 ASP B CA 1
ATOM 4015 C C . ASP B 1 110 ? 25.031 -18.547 6.426 1 95.62 110 ASP B C 1
ATOM 4017 O O . ASP B 1 110 ? 25.156 -17.328 6.605 1 95.62 110 ASP B O 1
ATOM 4021 N N . PHE B 1 111 ? 24.453 -19.359 7.23 1 95.75 111 PHE B N 1
ATOM 4022 C CA . PHE B 1 111 ? 23.656 -18.906 8.367 1 95.75 111 PHE B CA 1
ATOM 4023 C C . PHE B 1 111 ? 24.469 -17.984 9.266 1 95.75 111 PHE B C 1
ATOM 4025 O O . PHE B 1 111 ? 24.016 -16.891 9.602 1 95.75 111 PHE B O 1
ATOM 4032 N N . GLN B 1 112 ? 25.625 -18.344 9.633 1 96 112 GLN B N 1
ATOM 4033 C CA . GLN B 1 112 ? 26.469 -17.547 10.539 1 96 112 GLN B CA 1
ATOM 4034 C C . GLN B 1 112 ? 26.922 -16.266 9.875 1 96 112 GLN B C 1
ATOM 4036 O O . GLN B 1 112 ? 26.891 -15.195 10.484 1 96 112 GLN B O 1
ATOM 4041 N N . SER B 1 113 ? 27.344 -16.422 8.656 1 96.44 113 SER B N 1
ATOM 4042 C CA . SER B 1 113 ? 27.781 -15.242 7.914 1 96.44 113 SER B CA 1
ATOM 4043 C C . SER B 1 113 ? 26.641 -14.242 7.77 1 96.44 113 SER B C 1
ATOM 4045 O O . SER B 1 113 ? 26.844 -13.031 7.895 1 96.44 113 SER B O 1
ATOM 4047 N N . PHE B 1 114 ? 25.484 -14.742 7.523 1 97.38 114 PHE B N 1
ATOM 4048 C CA . PHE B 1 114 ? 24.297 -13.914 7.367 1 97.38 114 PHE B CA 1
ATOM 4049 C C . PHE B 1 114 ? 24 -13.141 8.648 1 97.38 114 PHE B C 1
ATOM 4051 O O . PHE B 1 114 ? 23.75 -11.938 8.609 1 97.38 114 PHE B O 1
ATOM 4058 N N . LEU B 1 115 ? 24.094 -13.75 9.789 1 97.56 115 LEU B N 1
ATOM 4059 C CA . LEU B 1 115 ? 23.656 -13.164 11.047 1 97.56 115 LEU B CA 1
ATOM 4060 C C . LEU B 1 115 ? 24.766 -12.312 11.664 1 97.56 115 LEU B C 1
ATOM 4062 O O . LEU B 1 115 ? 24.484 -11.312 12.328 1 97.56 115 LEU B O 1
ATOM 4066 N N . GLU B 1 116 ? 26 -12.617 11.352 1 97 116 GLU B N 1
ATOM 4067 C CA . GLU B 1 116 ? 27.062 -12.07 12.195 1 97 116 GLU B CA 1
ATOM 4068 C C . GLU B 1 116 ? 27.922 -11.078 11.422 1 97 116 GLU B C 1
ATOM 4070 O O . GLU B 1 116 ? 28.766 -10.391 12.016 1 97 116 GLU B O 1
ATOM 4075 N N . THR B 1 117 ? 27.734 -11.008 10.117 1 97.19 117 THR B N 1
ATOM 4076 C CA . THR B 1 117 ? 28.641 -10.133 9.367 1 97.19 117 THR B CA 1
ATOM 4077 C C . THR B 1 117 ? 27.844 -9.195 8.461 1 97.19 117 THR B C 1
ATOM 4079 O O . THR B 1 117 ? 26.781 -9.57 7.945 1 97.19 117 THR B O 1
ATOM 4082 N N . LYS B 1 118 ? 28.375 -8 8.273 1 96.62 118 LYS B N 1
ATOM 4083 C CA . LYS B 1 118 ? 27.812 -7.051 7.324 1 96.62 118 LYS B CA 1
ATOM 4084 C C . LYS B 1 118 ? 27.969 -7.539 5.887 1 96.62 118 LYS B C 1
ATOM 4086 O O . LYS B 1 118 ? 27.078 -7.363 5.055 1 96.62 118 LYS B O 1
ATOM 4091 N N . GLU B 1 119 ? 29.062 -8.141 5.637 1 97.12 119 GLU B N 1
ATOM 4092 C CA . GLU B 1 119 ? 29.344 -8.641 4.297 1 97.12 119 GLU B CA 1
ATOM 4093 C C . GLU B 1 119 ? 28.375 -9.734 3.889 1 97.12 119 GLU B C 1
ATOM 4095 O O . GLU B 1 119 ? 27.875 -9.742 2.764 1 97.12 119 GLU B O 1
ATOM 4100 N N . GLY B 1 120 ? 28.188 -10.664 4.797 1 97.62 120 GLY B N 1
ATOM 4101 C CA . GLY B 1 120 ? 27.219 -11.711 4.527 1 97.62 120 GLY B CA 1
ATOM 4102 C C . GLY B 1 120 ? 25.812 -11.188 4.27 1 97.62 120 GLY B C 1
ATOM 4103 O O . GLY B 1 120 ? 25.141 -11.633 3.338 1 97.62 120 GLY B O 1
ATOM 4104 N N . LEU B 1 121 ? 25.438 -10.219 5.051 1 98.06 121 LEU B N 1
ATOM 4105 C CA . LEU B 1 121 ? 24.125 -9.609 4.887 1 98.06 121 LEU B CA 1
ATOM 4106 C C . LEU B 1 121 ? 24.031 -8.844 3.568 1 98.06 121 LEU B C 1
ATOM 4108 O O . LEU B 1 121 ? 23.047 -8.961 2.846 1 98.06 121 LEU B O 1
ATOM 4112 N N . LYS B 1 122 ? 25.047 -8.086 3.254 1 98.06 122 LYS B N 1
ATOM 4113 C CA . LYS B 1 122 ? 25.078 -7.309 2.016 1 98.06 122 LYS B CA 1
ATOM 4114 C C . LYS B 1 122 ? 25.031 -8.227 0.794 1 98.06 122 LYS B C 1
ATOM 4116 O O . LYS B 1 122 ? 24.312 -7.945 -0.166 1 98.06 122 LYS B O 1
ATOM 4121 N N . ASN B 1 123 ? 25.797 -9.32 0.86 1 97.56 123 ASN B N 1
ATOM 4122 C CA . ASN B 1 123 ? 25.781 -10.281 -0.236 1 97.56 123 ASN B CA 1
ATOM 4123 C C . ASN B 1 123 ? 24.391 -10.891 -0.434 1 97.56 123 ASN B C 1
ATOM 4125 O O . ASN B 1 123 ? 23.938 -11.031 -1.566 1 97.56 123 ASN B O 1
ATOM 4129 N N . PHE B 1 124 ? 23.797 -11.266 0.616 1 98.12 124 PHE B N 1
ATOM 4130 C CA . PHE B 1 124 ? 22.453 -11.812 0.561 1 98.12 124 PHE B CA 1
ATOM 4131 C C . PHE B 1 124 ? 21.484 -10.828 -0.09 1 98.12 124 PHE B C 1
ATOM 4133 O O . PHE B 1 124 ? 20.75 -11.18 -1.014 1 98.12 124 PHE B O 1
ATOM 4140 N N . LEU B 1 125 ? 21.469 -9.539 0.404 1 98.56 125 LEU B N 1
ATOM 4141 C CA . LEU B 1 125 ? 20.5 -8.539 -0.057 1 98.56 125 LEU B CA 1
ATOM 4142 C C . LEU B 1 125 ? 20.781 -8.156 -1.509 1 98.56 125 LEU B C 1
ATOM 4144 O O . LEU B 1 125 ? 19.844 -7.883 -2.268 1 98.56 125 LEU B O 1
ATOM 4148 N N . GLN B 1 126 ? 22.016 -8.109 -1.854 1 97.88 126 GLN B N 1
ATOM 4149 C CA . GLN B 1 126 ? 22.359 -7.816 -3.242 1 97.88 126 GLN B CA 1
ATOM 4150 C C . GLN B 1 126 ? 21.75 -8.852 -4.188 1 97.88 126 GLN B C 1
ATOM 4152 O O . GLN B 1 126 ? 21.125 -8.5 -5.18 1 97.88 126 GLN B O 1
ATOM 4157 N N . ASN B 1 127 ? 21.953 -10.117 -3.816 1 97.62 127 ASN B N 1
ATOM 4158 C CA . ASN B 1 127 ? 21.391 -11.195 -4.633 1 97.62 127 ASN B CA 1
ATOM 4159 C C . ASN B 1 127 ? 19.875 -11.172 -4.617 1 97.62 127 ASN B C 1
ATOM 4161 O O . ASN B 1 127 ? 19.234 -11.352 -5.652 1 97.62 127 ASN B O 1
ATOM 4165 N N . PHE B 1 128 ? 19.359 -10.961 -3.473 1 98.5 128 PHE B N 1
ATOM 4166 C CA . PHE B 1 128 ? 17.906 -10.914 -3.336 1 98.5 128 PHE B CA 1
ATOM 4167 C C . PHE B 1 128 ? 17.312 -9.812 -4.207 1 98.5 128 PHE B C 1
ATOM 4169 O O . PHE B 1 128 ? 16.312 -10.031 -4.898 1 98.5 128 PHE B O 1
ATOM 4176 N N . LEU B 1 129 ? 17.953 -8.633 -4.215 1 98.25 129 LEU B N 1
ATOM 4177 C CA . LEU B 1 129 ? 17.453 -7.496 -4.98 1 98.25 129 LEU B CA 1
ATOM 4178 C C . LEU B 1 129 ? 17.594 -7.742 -6.48 1 98.25 129 LEU B C 1
ATOM 4180 O O . LEU B 1 129 ? 16.719 -7.355 -7.266 1 98.25 129 LEU B O 1
ATOM 4184 N N . LEU B 1 130 ? 18.609 -8.398 -6.875 1 98.31 130 LEU B N 1
ATOM 4185 C CA . LEU B 1 130 ? 18.875 -8.625 -8.289 1 98.31 130 LEU B CA 1
ATOM 4186 C C . LEU B 1 130 ? 17.969 -9.703 -8.852 1 98.31 130 LEU B C 1
ATOM 4188 O O . LEU B 1 130 ? 17.438 -9.57 -9.961 1 98.31 130 LEU B O 1
ATOM 4192 N N . TYR B 1 131 ? 17.656 -10.75 -8.023 1 98.5 131 TYR B N 1
ATOM 4193 C CA . TYR B 1 131 ? 17.031 -11.922 -8.617 1 98.5 131 TYR B CA 1
ATOM 4194 C C . TYR B 1 131 ? 15.633 -12.141 -8.031 1 98.5 131 TYR B C 1
ATOM 4196 O O . TYR B 1 131 ? 14.836 -12.906 -8.578 1 98.5 131 TYR B O 1
ATOM 4204 N N . GLY B 1 132 ? 15.32 -11.523 -6.93 1 98.56 132 GLY B N 1
ATOM 4205 C CA . GLY B 1 132 ? 14 -11.656 -6.324 1 98.56 132 GLY B CA 1
ATOM 4206 C C . GLY B 1 132 ? 13.875 -12.875 -5.426 1 98.56 132 GLY B C 1
ATOM 4207 O O . GLY B 1 132 ? 12.828 -13.109 -4.828 1 98.56 132 GLY B O 1
ATOM 4208 N N . ILE B 1 133 ? 14.969 -13.711 -5.348 1 98.44 133 ILE B N 1
ATOM 4209 C CA . ILE B 1 133 ? 15.047 -14.836 -4.418 1 98.44 133 ILE B CA 1
ATOM 4210 C C . ILE B 1 133 ? 16.469 -14.93 -3.855 1 98.44 133 ILE B C 1
ATOM 4212 O O . ILE B 1 133 ? 17.422 -14.477 -4.484 1 98.44 133 ILE B O 1
ATOM 4216 N N . ALA B 1 134 ? 16.562 -15.469 -2.715 1 97.44 134 ALA B N 1
ATOM 4217 C CA . ALA B 1 134 ? 17.859 -15.75 -2.09 1 97.44 134 ALA B CA 1
ATOM 4218 C C . ALA B 1 134 ? 17.719 -16.828 -1.012 1 97.44 134 ALA B C 1
ATOM 4220 O O . ALA B 1 134 ? 16.641 -17 -0.438 1 97.44 134 ALA B O 1
ATOM 4221 N N . PHE B 1 135 ? 18.828 -17.547 -0.742 1 95.81 135 PHE B N 1
ATOM 4222 C CA . PHE B 1 135 ? 18.828 -18.672 0.179 1 95.81 135 PHE B CA 1
ATOM 4223 C C . PHE B 1 135 ? 19.828 -18.453 1.306 1 95.81 135 PHE B C 1
ATOM 4225 O O . PHE B 1 135 ? 20.922 -17.938 1.078 1 95.81 135 PHE B O 1
ATOM 4232 N N . VAL B 1 136 ? 19.422 -18.766 2.439 1 96.69 136 VAL B N 1
ATOM 4233 C CA . VAL B 1 136 ? 20.344 -18.938 3.559 1 96.69 136 VAL B CA 1
ATOM 4234 C C . VAL B 1 136 ? 20.484 -20.422 3.887 1 96.69 136 VAL B C 1
ATOM 4236 O O . VAL B 1 136 ? 19.5 -21.125 4.055 1 96.69 136 VAL B O 1
ATOM 4239 N N . GLU B 1 137 ? 21.766 -20.875 4.043 1 93.44 137 GLU B N 1
ATOM 4240 C CA . GLU B 1 137 ? 22.031 -22.297 4.227 1 93.44 137 GLU B CA 1
ATOM 4241 C C . GLU B 1 137 ? 22.453 -22.594 5.664 1 93.44 137 GLU B C 1
ATOM 4243 O O . GLU B 1 137 ? 22.844 -21.688 6.406 1 93.44 137 GLU B O 1
ATOM 4248 N N . ASN B 1 138 ? 22.297 -23.906 5.996 1 92.69 138 ASN B N 1
ATOM 4249 C CA . ASN B 1 138 ? 22.75 -24.438 7.277 1 92.69 138 ASN B CA 1
ATOM 4250 C C . ASN B 1 138 ? 21.984 -23.797 8.445 1 92.69 138 ASN B C 1
ATOM 4252 O O . ASN B 1 138 ? 22.578 -23.469 9.469 1 92.69 138 ASN B O 1
ATOM 4256 N N . VAL B 1 139 ? 20.703 -23.656 8.25 1 94.81 139 VAL B N 1
ATOM 4257 C CA . VAL B 1 139 ? 19.859 -23.062 9.281 1 94.81 139 VAL B CA 1
ATOM 4258 C C . VAL B 1 139 ? 19.25 -24.156 10.141 1 94.81 139 VAL B C 1
ATOM 4260 O O . VAL B 1 139 ? 18.672 -25.125 9.617 1 94.81 139 VAL B O 1
ATOM 4263 N N . PRO B 1 140 ? 19.406 -24.016 11.492 1 93.38 140 PRO B N 1
ATOM 4264 C CA . PRO B 1 140 ? 18.688 -24.984 12.328 1 93.38 140 PRO B CA 1
ATOM 4265 C C . PRO B 1 140 ? 17.188 -25.016 12.023 1 93.38 140 PRO B C 1
ATOM 4267 O O . PRO B 1 140 ? 16.578 -23.969 11.773 1 93.38 140 PRO B O 1
ATOM 4270 N N . PRO B 1 141 ? 16.578 -26.172 12 1 91.62 141 PRO B N 1
ATOM 4271 C CA . PRO B 1 141 ? 15.18 -26.328 11.57 1 91.62 141 PRO B CA 1
ATOM 4272 C C . PRO B 1 141 ? 14.18 -25.938 12.656 1 91.62 141 PRO B C 1
ATOM 4274 O O . PRO B 1 141 ? 13.352 -26.75 13.062 1 91.62 141 PRO B O 1
ATOM 4277 N N . THR B 1 142 ? 14.195 -24.688 13.055 1 92.94 142 THR B N 1
ATOM 4278 C CA . THR B 1 142 ? 13.266 -24.188 14.062 1 92.94 142 THR B CA 1
ATOM 4279 C C . THR B 1 142 ? 12.688 -22.844 13.641 1 92.94 142 THR B C 1
ATOM 4281 O O . THR B 1 142 ? 13.328 -22.094 12.898 1 92.94 142 THR B O 1
ATOM 4284 N N . GLN B 1 143 ? 11.57 -22.562 14.141 1 94.5 143 GLN B N 1
ATOM 4285 C CA . GLN B 1 143 ? 10.914 -21.281 13.859 1 94.5 143 GLN B CA 1
ATOM 4286 C C . GLN B 1 143 ? 11.727 -20.109 14.398 1 94.5 143 GLN B C 1
ATOM 4288 O O . GLN B 1 143 ? 11.773 -19.047 13.789 1 94.5 143 GLN B O 1
ATOM 4293 N N . GLU B 1 144 ? 12.336 -20.312 15.539 1 96 144 GLU B N 1
ATOM 4294 C CA . GLU B 1 144 ? 13.125 -19.266 16.188 1 96 144 GLU B CA 1
ATOM 4295 C C . GLU B 1 144 ? 14.25 -18.781 15.266 1 96 144 GLU B C 1
ATOM 4297 O O . GLU B 1 144 ? 14.508 -17.578 15.172 1 96 144 GLU B O 1
ATOM 4302 N N . HIS B 1 145 ? 14.891 -19.734 14.68 1 95.56 145 HIS B N 1
ATOM 4303 C CA . HIS B 1 145 ? 15.992 -19.359 13.797 1 95.56 145 HIS B CA 1
ATOM 4304 C C . HIS B 1 145 ? 15.484 -18.672 12.531 1 95.56 145 HIS B C 1
ATOM 4306 O O . HIS B 1 145 ? 16.141 -17.766 12.008 1 95.56 145 HIS B O 1
ATOM 4312 N N . THR B 1 146 ? 14.312 -19.094 12 1 96.75 146 THR B N 1
ATOM 4313 C CA . THR B 1 146 ? 13.688 -18.406 10.875 1 96.75 146 THR B CA 1
ATOM 4314 C C . THR B 1 146 ? 13.375 -16.953 11.227 1 96.75 146 THR B C 1
ATOM 4316 O O . THR B 1 146 ? 13.633 -16.047 10.43 1 96.75 146 THR B O 1
ATOM 4319 N N . GLU B 1 147 ? 12.859 -16.781 12.414 1 98 147 GLU B N 1
ATOM 4320 C CA . GLU B 1 147 ? 12.508 -15.453 12.898 1 98 147 GLU B CA 1
ATOM 4321 C C . GLU B 1 147 ? 13.742 -14.555 12.992 1 98 147 GLU B C 1
ATOM 4323 O O . GLU B 1 147 ? 13.695 -13.383 12.609 1 98 147 GLU B O 1
ATOM 4328 N N . LYS B 1 148 ? 14.766 -15.062 13.477 1 97.75 148 LYS B N 1
ATOM 4329 C CA . LYS B 1 148 ? 16.016 -14.305 13.609 1 97.75 148 LYS B CA 1
ATOM 4330 C C . LYS B 1 148 ? 16.531 -13.859 12.242 1 97.75 148 LYS B C 1
ATOM 4332 O O . LYS B 1 148 ? 16.984 -12.719 12.094 1 97.75 148 LYS B O 1
ATOM 4337 N N . LEU B 1 149 ? 16.484 -14.797 11.312 1 97.94 149 LEU B N 1
ATOM 4338 C CA . LEU B 1 149 ? 16.922 -14.453 9.961 1 97.94 149 LEU B CA 1
ATOM 4339 C C . LEU B 1 149 ? 16.062 -13.344 9.383 1 97.94 149 LEU B C 1
ATOM 4341 O O . LEU B 1 149 ? 16.578 -12.375 8.828 1 97.94 149 LEU B O 1
ATOM 4345 N N . ALA B 1 150 ? 14.75 -13.492 9.523 1 98.44 150 ALA B N 1
ATOM 4346 C CA . ALA B 1 150 ? 13.797 -12.523 8.984 1 98.44 150 ALA B CA 1
ATOM 4347 C C . ALA B 1 150 ? 14.023 -11.141 9.586 1 98.44 150 ALA B C 1
ATOM 4349 O O . ALA B 1 150 ? 14.062 -10.141 8.867 1 98.44 150 ALA B O 1
ATOM 4350 N N . GLU B 1 151 ? 14.266 -11.086 10.867 1 97.94 151 GLU B N 1
ATOM 4351 C CA . GLU B 1 151 ? 14.383 -9.82 11.586 1 97.94 151 GLU B CA 1
ATOM 4352 C C . GLU B 1 151 ? 15.695 -9.117 11.273 1 97.94 151 GLU B C 1
ATOM 4354 O O . GLU B 1 151 ? 15.844 -7.926 11.531 1 97.94 151 GLU B O 1
ATOM 4359 N N . ARG B 1 152 ? 16.625 -9.828 10.711 1 98 152 ARG B N 1
ATOM 4360 C CA . ARG B 1 152 ? 17.906 -9.227 10.367 1 98 152 ARG B CA 1
ATOM 4361 C C . ARG B 1 152 ? 17.766 -8.297 9.164 1 98 152 ARG B C 1
ATOM 4363 O O . ARG B 1 152 ? 18.516 -7.332 9.031 1 98 152 ARG B O 1
ATOM 4370 N N . ILE B 1 153 ? 16.75 -8.555 8.344 1 97.06 153 ILE B N 1
ATOM 4371 C CA . ILE B 1 153 ? 16.75 -7.789 7.102 1 97.06 153 ILE B CA 1
ATOM 4372 C C . ILE B 1 153 ? 15.516 -6.879 7.062 1 97.06 153 ILE B C 1
ATOM 4374 O O . ILE B 1 153 ? 15.438 -5.973 6.23 1 97.06 153 ILE B O 1
ATOM 4378 N N . SER B 1 154 ? 14.547 -7.133 7.965 1 97.62 154 SER B N 1
ATOM 4379 C CA . SER B 1 154 ? 13.305 -6.359 7.891 1 97.62 154 SER B CA 1
ATOM 4380 C C . SER B 1 154 ? 12.469 -6.535 9.156 1 97.62 154 SER B C 1
ATOM 4382 O O . SER B 1 154 ? 12.898 -7.199 10.102 1 97.62 154 SER B O 1
ATOM 4384 N N . LEU B 1 155 ? 11.352 -5.875 9.195 1 97.75 155 LEU B N 1
ATOM 4385 C CA . LEU B 1 155 ? 10.305 -6.148 10.164 1 97.75 155 LEU B CA 1
ATOM 4386 C C . LEU B 1 155 ? 9.406 -7.293 9.703 1 97.75 155 LEU B C 1
ATOM 4388 O O . LEU B 1 155 ? 9.094 -7.395 8.516 1 97.75 155 LEU B O 1
ATOM 4392 N N . ILE B 1 156 ? 9.078 -8.156 10.617 1 98.25 156 ILE B N 1
ATOM 4393 C CA . ILE B 1 156 ? 8.078 -9.18 10.312 1 98.25 156 ILE B CA 1
ATOM 4394 C C . ILE B 1 156 ? 6.691 -8.547 10.258 1 98.25 156 ILE B C 1
ATOM 4396 O O . ILE B 1 156 ? 6.254 -7.914 11.227 1 98.25 156 ILE B O 1
ATOM 4400 N N . ARG B 1 157 ? 6.055 -8.633 9.164 1 97.94 157 ARG B N 1
ATOM 4401 C CA . ARG B 1 157 ? 4.719 -8.07 8.984 1 97.94 157 ARG B CA 1
ATOM 4402 C C . ARG B 1 157 ? 3.656 -8.984 9.578 1 97.94 157 ARG B C 1
ATOM 4404 O O . ARG B 1 157 ? 3.375 -10.055 9.031 1 97.94 157 ARG B O 1
ATOM 4411 N N . GLU B 1 158 ? 3.109 -8.531 10.617 1 97.62 158 GLU B N 1
ATOM 4412 C CA . GLU B 1 158 ? 1.989 -9.273 11.18 1 97.62 158 GLU B CA 1
ATOM 4413 C C . GLU B 1 158 ? 0.763 -9.195 10.273 1 97.62 158 GLU B C 1
ATOM 4415 O O . GLU B 1 158 ? 0.437 -8.133 9.75 1 97.62 158 GLU B O 1
ATOM 4420 N N . THR B 1 159 ? 0.107 -10.312 10.016 1 97.06 159 THR B N 1
ATOM 4421 C CA . THR B 1 159 ? -1.1 -10.406 9.203 1 97.06 159 THR B CA 1
ATOM 4422 C C . THR B 1 159 ? -2.176 -11.219 9.922 1 97.06 159 THR B C 1
ATOM 4424 O O . THR B 1 159 ? -2.049 -11.508 11.117 1 97.06 159 THR B O 1
ATOM 4427 N N . ILE B 1 160 ? -3.193 -11.508 9.203 1 95.12 160 ILE B N 1
ATOM 4428 C CA . ILE B 1 160 ? -4.27 -12.328 9.75 1 95.12 160 ILE B CA 1
ATOM 4429 C C . ILE B 1 160 ? -3.742 -13.727 10.07 1 95.12 160 ILE B C 1
ATOM 4431 O O . ILE B 1 160 ? -4.379 -14.484 10.805 1 95.12 160 ILE B O 1
ATOM 4435 N N . TYR B 1 161 ? -2.545 -14.055 9.602 1 94.06 161 TYR B N 1
ATOM 4436 C CA . TYR B 1 161 ? -1.931 -15.352 9.859 1 94.06 161 TYR B CA 1
ATOM 4437 C C . TYR B 1 161 ? -0.988 -15.289 11.055 1 94.06 161 TYR B C 1
ATOM 4439 O O . TYR B 1 161 ? -0.413 -16.297 11.453 1 94.06 161 TYR B O 1
ATOM 4447 N N . GLY B 1 162 ? -0.837 -14.109 11.594 1 94.44 162 GLY B N 1
ATOM 4448 C CA . GLY B 1 162 ? 0.108 -13.906 12.68 1 94.44 162 GLY B CA 1
ATOM 4449 C C . GLY B 1 162 ? 1.455 -13.391 12.211 1 94.44 162 GLY B C 1
ATOM 4450 O O . GLY B 1 162 ? 1.605 -13 11.055 1 94.44 162 GLY B O 1
ATOM 4451 N N . ARG B 1 163 ? 2.373 -13.32 13.125 1 96.06 163 ARG B N 1
ATOM 4452 C CA . ARG B 1 163 ? 3.723 -12.859 12.82 1 96.06 163 ARG B CA 1
ATOM 4453 C C . ARG B 1 163 ? 4.539 -13.961 12.141 1 96.06 163 ARG B C 1
ATOM 4455 O O . ARG B 1 163 ? 5.098 -13.75 11.062 1 96.06 163 ARG B O 1
ATOM 4462 N N . MET B 1 164 ? 4.555 -15.086 12.867 1 96.19 164 MET B N 1
ATOM 4463 C CA . MET B 1 164 ? 5.117 -16.328 12.344 1 96.19 164 MET B CA 1
ATOM 4464 C C . MET B 1 164 ? 4.031 -17.391 12.172 1 96.19 164 MET B C 1
ATOM 4466 O O . MET B 1 164 ? 3.074 -17.438 12.945 1 96.19 164 MET B O 1
ATOM 4470 N N . TRP B 1 165 ? 4.191 -18.219 11.164 1 91.12 165 TRP B N 1
ATOM 4471 C CA . TRP B 1 165 ? 3.178 -19.25 10.992 1 91.12 165 TRP B CA 1
ATOM 4472 C C . TRP B 1 165 ? 3.82 -20.594 10.633 1 91.12 165 TRP B C 1
ATOM 4474 O O . TRP B 1 165 ? 4.961 -20.625 10.164 1 91.12 165 TRP B O 1
ATOM 4484 N N . TYR B 1 166 ? 3.107 -21.578 11 1 87.12 166 TYR B N 1
ATOM 4485 C CA . TYR B 1 166 ? 3.373 -22.938 10.531 1 87.12 166 TYR B CA 1
ATOM 4486 C C . TYR B 1 166 ? 2.338 -23.375 9.5 1 87.12 166 TYR B C 1
ATOM 4488 O O . TYR B 1 166 ? 1.165 -23 9.594 1 87.12 166 TYR B O 1
ATOM 4496 N N . PHE B 1 167 ? 2.814 -24.047 8.562 1 83.25 167 PHE B N 1
ATOM 4497 C CA . PHE B 1 167 ? 1.925 -24.641 7.578 1 83.25 167 PHE B CA 1
ATOM 4498 C C . PHE B 1 167 ? 2.02 -26.156 7.617 1 83.25 167 PHE B C 1
ATOM 4500 O O . PHE B 1 167 ? 3.117 -26.719 7.617 1 83.25 167 PHE B O 1
ATOM 4507 N N . THR B 1 168 ? 0.879 -26.703 7.891 1 82.12 168 THR B N 1
ATOM 4508 C CA . THR B 1 168 ? 0.703 -28.125 7.691 1 82.12 168 THR B CA 1
ATOM 4509 C C . THR B 1 168 ? -0.637 -28.422 7.02 1 82.12 168 THR B C 1
ATOM 4511 O O . THR B 1 168 ? -1.529 -27.578 7.012 1 82.12 168 THR B O 1
ATOM 4514 N N . SER B 1 169 ? -0.742 -29.5 6.285 1 79.94 169 SER B N 1
ATOM 4515 C CA . SER B 1 169 ? -1.974 -29.859 5.59 1 79.94 169 SER B CA 1
ATOM 4516 C C . SER B 1 169 ? -3.031 -30.359 6.566 1 79.94 169 SER B C 1
ATOM 4518 O O . SER B 1 169 ? -3.371 -31.547 6.57 1 79.94 169 SER B O 1
ATOM 4520 N N . ASP B 1 170 ? -3.621 -29.469 7.336 1 79.19 170 ASP B N 1
ATOM 4521 C CA . ASP B 1 170 ? -4.586 -29.859 8.359 1 79.19 170 ASP B CA 1
ATOM 4522 C C . ASP B 1 170 ? -5.887 -29.078 8.219 1 79.19 170 ASP B C 1
ATOM 4524 O O . ASP B 1 170 ? -6.734 -29.094 9.109 1 79.19 170 ASP B O 1
ATOM 4528 N N . PHE B 1 171 ? -6.035 -28.281 7.117 1 75.25 171 PHE B N 1
ATOM 4529 C CA . PHE B 1 171 ? -7.242 -27.516 6.805 1 75.25 171 PHE B CA 1
ATOM 4530 C C . PHE B 1 171 ? -7.582 -26.547 7.926 1 75.25 171 PHE B C 1
ATOM 4532 O O . PHE B 1 171 ? -8.75 -26.219 8.141 1 75.25 171 PHE B O 1
ATOM 4539 N N . SER B 1 172 ? -6.574 -26.141 8.609 1 79.75 172 SER B N 1
ATOM 4540 C CA . SER B 1 172 ? -6.789 -25.266 9.75 1 79.75 172 SER B CA 1
ATOM 4541 C C . SER B 1 172 ? -7.184 -23.859 9.305 1 79.75 172 SER B C 1
ATOM 4543 O O . SER B 1 172 ? -7.688 -23.062 10.102 1 79.75 172 SER B O 1
ATOM 4545 N N . ARG B 1 173 ? -6.961 -23.562 8.086 1 83.5 173 ARG B N 1
ATOM 4546 C CA . ARG B 1 173 ? -7.312 -22.266 7.508 1 83.5 173 ARG B CA 1
ATOM 4547 C C . ARG B 1 173 ? -8.102 -22.453 6.219 1 83.5 173 ARG B C 1
ATOM 4549 O O . ARG B 1 173 ? -8.031 -23.5 5.578 1 83.5 173 ARG B O 1
ATOM 4556 N N . GLY B 1 174 ? -8.883 -21.5 5.863 1 78.5 174 GLY B N 1
ATOM 4557 C CA . GLY B 1 174 ? -9.68 -21.547 4.645 1 78.5 174 GLY B CA 1
ATOM 4558 C C . GLY B 1 174 ? -8.891 -21.188 3.402 1 78.5 174 GLY B C 1
ATOM 4559 O O . GLY B 1 174 ? -9.297 -20.312 2.627 1 78.5 174 GLY B O 1
ATOM 4560 N N . ASP B 1 175 ? -7.844 -21.859 3.248 1 84.88 175 ASP B N 1
ATOM 4561 C CA . ASP B 1 175 ? -6.922 -21.594 2.148 1 84.88 175 ASP B CA 1
ATOM 4562 C C . ASP B 1 175 ? -6.379 -22.891 1.554 1 84.88 175 ASP B C 1
ATOM 4564 O O . ASP B 1 175 ? -6.023 -23.812 2.287 1 84.88 175 ASP B O 1
ATOM 4568 N N . THR B 1 176 ? -6.266 -22.906 0.298 1 81.5 176 THR B N 1
ATOM 4569 C CA . THR B 1 176 ? -5.852 -24.109 -0.425 1 81.5 176 THR B CA 1
ATOM 4570 C C . THR B 1 176 ? -4.418 -24.484 -0.059 1 81.5 176 THR B C 1
ATOM 4572 O O . THR B 1 176 ? -4.027 -25.656 -0.194 1 81.5 176 THR B O 1
ATOM 4575 N N . ALA B 1 177 ? -3.715 -23.562 0.445 1 79.56 177 ALA B N 1
ATOM 4576 C CA . ALA B 1 177 ? -2.332 -23.812 0.838 1 79.56 177 ALA B CA 1
ATOM 4577 C C . ALA B 1 177 ? -2.266 -24.828 1.977 1 79.56 177 ALA B C 1
ATOM 4579 O O . ALA B 1 177 ? -1.218 -25.438 2.219 1 79.56 177 ALA B O 1
ATOM 4580 N N . TYR B 1 178 ? -3.285 -25.094 2.6 1 81.62 178 TYR B N 1
ATOM 4581 C CA . TYR B 1 178 ? -3.307 -26 3.744 1 81.62 178 TYR B CA 1
ATOM 4582 C C . TYR B 1 178 ? -3.803 -27.391 3.34 1 81.62 178 TYR B C 1
ATOM 4584 O O . TYR B 1 178 ? -4.281 -28.156 4.18 1 81.62 178 TYR B O 1
ATOM 4592 N N . THR B 1 179 ? -3.744 -27.625 2.07 1 83.81 179 THR B N 1
ATOM 4593 C CA . THR B 1 179 ? -4.012 -28.953 1.518 1 83.81 179 THR B CA 1
ATOM 4594 C C . THR B 1 179 ? -2.738 -29.562 0.94 1 83.81 179 THR B C 1
ATOM 4596 O O . THR B 1 179 ? -1.678 -28.938 0.958 1 83.81 179 THR B O 1
ATOM 4599 N N . LYS B 1 180 ? -2.852 -30.766 0.363 1 87.19 180 LYS B N 1
ATOM 4600 C CA . LYS B 1 180 ? -1.706 -31.438 -0.242 1 87.19 180 LYS B CA 1
ATOM 4601 C C . LYS B 1 180 ? -1.688 -31.25 -1.755 1 87.19 180 LYS B C 1
ATOM 4603 O O . LYS B 1 180 ? -0.769 -31.703 -2.436 1 87.19 180 LYS B O 1
ATOM 4608 N N . LEU B 1 181 ? -2.643 -30.438 -2.211 1 87.12 181 LEU B N 1
ATOM 4609 C CA . LEU B 1 181 ? -2.811 -30.25 -3.648 1 87.12 181 LEU B CA 1
ATOM 4610 C C . LEU B 1 181 ? -1.715 -29.359 -4.211 1 87.12 181 LEU B C 1
ATOM 4612 O O . LEU B 1 181 ? -1.12 -28.562 -3.479 1 87.12 181 LEU B O 1
ATOM 4616 N N . ALA B 1 182 ? -1.487 -29.516 -5.48 1 92.69 182 ALA B N 1
ATOM 4617 C CA . ALA B 1 182 ? -0.568 -28.625 -6.18 1 92.69 182 ALA B CA 1
ATOM 4618 C C . ALA B 1 182 ? -1.131 -27.203 -6.254 1 92.69 182 ALA B C 1
ATOM 4620 O O . ALA B 1 182 ? -2.348 -27.016 -6.328 1 92.69 182 ALA B O 1
ATOM 4621 N N . LEU B 1 183 ? -0.302 -26.297 -6.191 1 93.06 183 LEU B N 1
ATOM 4622 C CA . LEU B 1 183 ? -0.65 -24.891 -6.375 1 93.06 183 LEU B CA 1
ATOM 4623 C C . LEU B 1 183 ? 0.054 -24.312 -7.598 1 93.06 183 LEU B C 1
ATOM 4625 O O . LEU B 1 183 ? 1.258 -24.516 -7.777 1 93.06 183 LEU B O 1
ATOM 4629 N N . ASP B 1 184 ? -0.703 -23.672 -8.406 1 95.81 184 ASP B N 1
ATOM 4630 C CA . ASP B 1 184 ? -0.13 -22.984 -9.562 1 95.81 184 ASP B CA 1
ATOM 4631 C C . ASP B 1 184 ? 0.627 -21.734 -9.125 1 95.81 184 ASP B C 1
ATOM 4633 O O . ASP B 1 184 ? 0.49 -21.281 -7.988 1 95.81 184 ASP B O 1
ATOM 4637 N N . ARG B 1 185 ? 1.497 -21.266 -10.016 1 97.88 185 ARG B N 1
ATOM 4638 C CA . ARG B 1 185 ? 2.275 -20.062 -9.711 1 97.88 185 ARG B CA 1
ATOM 4639 C C . ARG B 1 185 ? 1.367 -18.891 -9.336 1 97.88 185 ARG B C 1
ATOM 4641 O O . ARG B 1 185 ? 0.357 -18.656 -10 1 97.88 185 ARG B O 1
ATOM 4648 N N . HIS B 1 186 ? 1.613 -18.203 -8.281 1 98.56 186 HIS B N 1
ATOM 4649 C CA . HIS B 1 186 ? 0.834 -17.078 -7.766 1 98.56 186 HIS B CA 1
ATOM 4650 C C . HIS B 1 186 ? 1.676 -16.203 -6.848 1 98.56 186 HIS B C 1
ATOM 4652 O O . HIS B 1 186 ? 2.799 -16.562 -6.492 1 98.56 186 HIS B O 1
ATOM 4658 N N . THR B 1 187 ? 1.267 -15.016 -6.535 1 98.69 187 THR B N 1
ATOM 4659 C CA . THR B 1 187 ? 1.774 -14.188 -5.445 1 98.69 187 THR B CA 1
ATOM 4660 C C . THR B 1 187 ? 0.807 -14.195 -4.266 1 98.69 187 THR B C 1
ATOM 4662 O O . THR B 1 187 ? -0.392 -14.43 -4.441 1 98.69 187 THR B O 1
ATOM 4665 N N . ASP B 1 188 ? 1.333 -13.984 -3.119 1 98.12 188 ASP B N 1
ATOM 4666 C CA . ASP B 1 188 ? 0.525 -14.102 -1.909 1 98.12 188 ASP B CA 1
ATOM 4667 C C . ASP B 1 188 ? -0.101 -12.766 -1.53 1 98.12 188 ASP B C 1
ATOM 4669 O O . ASP B 1 188 ? 0.414 -11.703 -1.9 1 98.12 188 ASP B O 1
ATOM 4673 N N . THR B 1 189 ? -1.188 -12.812 -0.851 1 98.38 189 THR B N 1
ATOM 4674 C CA . THR B 1 189 ? -1.866 -11.727 -0.157 1 98.38 189 THR B CA 1
ATOM 4675 C C . THR B 1 189 ? -2.295 -10.641 -1.142 1 98.38 189 THR B C 1
ATOM 4677 O O . THR B 1 189 ? -2.184 -9.445 -0.848 1 98.38 189 THR B O 1
ATOM 4680 N N . THR B 1 190 ? -2.719 -11.07 -2.311 1 98.44 190 THR B N 1
ATOM 4681 C CA . THR B 1 190 ? -3.213 -10.148 -3.326 1 98.44 190 THR B CA 1
ATOM 4682 C C . THR B 1 190 ? -4.434 -9.391 -2.82 1 98.44 190 THR B C 1
ATOM 4684 O O . THR B 1 190 ? -4.801 -8.352 -3.375 1 98.44 190 THR B O 1
ATOM 4687 N N . TYR B 1 191 ? -5.059 -9.93 -1.735 1 98.25 191 TYR B N 1
ATOM 4688 C CA . TYR B 1 191 ? -6.281 -9.367 -1.174 1 98.25 191 TYR B CA 1
ATOM 4689 C C . TYR B 1 191 ? -5.957 -8.297 -0.132 1 98.25 191 TYR B C 1
ATOM 4691 O O . TYR B 1 191 ? -6.859 -7.777 0.529 1 98.25 191 TYR B O 1
ATOM 4699 N N . PHE B 1 192 ? -4.699 -7.941 0.021 1 98.19 192 PHE B N 1
ATOM 4700 C CA . PHE B 1 192 ? -4.312 -6.762 0.789 1 98.19 192 PHE B CA 1
ATOM 4701 C C . PHE B 1 192 ? -4.176 -5.547 -0.118 1 98.19 192 PHE B C 1
ATOM 4703 O O . PHE B 1 192 ? -3.871 -5.68 -1.305 1 98.19 192 PHE B O 1
ATOM 4710 N N . GLN B 1 193 ? -4.422 -4.379 0.475 1 96.5 193 GLN B N 1
ATOM 4711 C CA . GLN B 1 193 ? -4.172 -3.166 -0.295 1 96.5 193 GLN B CA 1
ATOM 4712 C C . GLN B 1 193 ? -2.729 -3.113 -0.788 1 96.5 193 GLN B C 1
ATOM 4714 O O . GLN B 1 193 ? -2.48 -2.879 -1.973 1 96.5 193 GLN B O 1
ATOM 4719 N N . GLU B 1 194 ? -1.818 -3.318 0.077 1 96.44 194 GLU B N 1
ATOM 4720 C CA . GLU B 1 194 ? -0.433 -3.609 -0.279 1 96.44 194 GLU B CA 1
ATOM 4721 C C . GLU B 1 194 ? -0.069 -5.051 0.06 1 96.44 194 GLU B C 1
ATOM 4723 O O . GLU B 1 194 ? 0.076 -5.402 1.232 1 96.44 194 GLU B O 1
ATOM 4728 N N . PRO B 1 195 ? 0.129 -5.855 -0.941 1 98.25 195 PRO B N 1
ATOM 4729 C CA . PRO B 1 195 ? 0.569 -7.219 -0.643 1 98.25 195 PRO B CA 1
ATOM 4730 C C . PRO B 1 195 ? 1.858 -7.258 0.174 1 98.25 195 PRO B C 1
ATOM 4732 O O . PRO B 1 195 ? 2.652 -6.316 0.127 1 98.25 195 PRO B O 1
ATOM 4735 N N . CYS B 1 196 ? 2.012 -8.32 0.933 1 98.31 196 CYS B N 1
ATOM 4736 C CA . CYS B 1 196 ? 3.248 -8.477 1.69 1 98.31 196 CYS B CA 1
ATOM 4737 C C . CYS B 1 196 ? 4.457 -8.461 0.765 1 98.31 196 CYS B C 1
ATOM 4739 O O . CYS B 1 196 ? 4.391 -8.969 -0.359 1 98.31 196 CYS B O 1
ATOM 4741 N N . GLY B 1 197 ? 5.516 -7.934 1.241 1 98.38 197 GLY B N 1
ATOM 4742 C CA . GLY B 1 197 ? 6.664 -7.684 0.381 1 98.38 197 GLY B CA 1
ATOM 4743 C C . GLY B 1 197 ? 7.5 -8.922 0.131 1 98.38 197 GLY B C 1
ATOM 4744 O O . GLY B 1 197 ? 7.875 -9.211 -1.009 1 98.38 197 GLY B O 1
ATOM 4745 N N . ILE B 1 198 ? 7.762 -9.664 1.229 1 98.75 198 ILE B N 1
ATOM 4746 C CA . ILE B 1 198 ? 8.625 -10.836 1.147 1 98.75 198 ILE B CA 1
ATOM 4747 C C . ILE B 1 198 ? 7.926 -12.031 1.784 1 98.75 198 ILE B C 1
ATOM 4749 O O . ILE B 1 198 ? 7.242 -11.898 2.803 1 98.75 198 ILE B O 1
ATOM 4753 N N . GLN B 1 199 ? 8.109 -13.117 1.178 1 98.25 199 GLN B N 1
ATOM 4754 C CA . GLN B 1 199 ? 7.672 -14.398 1.725 1 98.25 199 GLN B CA 1
ATOM 4755 C C . GLN B 1 199 ? 8.867 -15.273 2.088 1 98.25 199 GLN B C 1
ATOM 4757 O O . GLN B 1 199 ? 9.781 -15.453 1.282 1 98.25 199 GLN B O 1
ATOM 4762 N N . VAL B 1 200 ? 8.852 -15.789 3.307 1 98.44 200 VAL B N 1
ATOM 4763 C CA . VAL B 1 200 ? 9.938 -16.625 3.785 1 98.44 200 VAL B CA 1
ATOM 4764 C C . VAL B 1 200 ? 9.445 -18.062 3.984 1 98.44 200 VAL B C 1
ATOM 4766 O O . VAL B 1 200 ? 8.414 -18.281 4.633 1 98.44 200 VAL B O 1
ATOM 4769 N N . PHE B 1 201 ? 10.188 -19.031 3.42 1 96.62 201 PHE B N 1
ATOM 4770 C CA . PHE B 1 201 ? 9.875 -20.438 3.6 1 96.62 201 PHE B CA 1
ATOM 4771 C C . PHE B 1 201 ? 11.031 -21.172 4.285 1 96.62 201 PHE B C 1
ATOM 4773 O O . PHE B 1 201 ? 12.188 -20.984 3.914 1 96.62 201 PHE B O 1
ATOM 4780 N N . HIS B 1 202 ? 10.719 -21.922 5.254 1 95.81 202 HIS B N 1
ATOM 4781 C CA . HIS B 1 202 ? 11.641 -22.797 5.953 1 95.81 202 HIS B CA 1
ATOM 4782 C C . HIS B 1 202 ? 11.016 -24.172 6.188 1 95.81 202 HIS B C 1
ATOM 4784 O O . HIS B 1 202 ? 10.102 -24.312 7.004 1 95.81 202 HIS B O 1
ATOM 4790 N N . CYS B 1 203 ? 11.484 -25.156 5.457 1 93.38 203 CYS B N 1
ATOM 4791 C CA . CYS B 1 203 ? 10.977 -26.516 5.648 1 93.38 203 CYS B CA 1
ATOM 4792 C C . CYS B 1 203 ? 11.609 -27.172 6.863 1 93.38 203 CYS B C 1
ATOM 4794 O O . CYS B 1 203 ? 12.812 -27.453 6.863 1 93.38 203 CYS B O 1
ATOM 4796 N N . LEU B 1 204 ? 10.82 -27.453 7.789 1 91.88 204 LEU B N 1
ATOM 4797 C CA . LEU B 1 204 ? 11.328 -28 9.039 1 91.88 204 LEU B CA 1
ATOM 4798 C C . LEU B 1 204 ? 11.344 -29.516 8.992 1 91.88 204 LEU B C 1
ATOM 4800 O O . LEU B 1 204 ? 12.25 -30.156 9.547 1 91.88 204 LEU B O 1
ATOM 4804 N N . LYS B 1 205 ? 10.305 -30.016 8.375 1 90.12 205 LYS B N 1
ATOM 4805 C CA . LYS B 1 205 ? 10.172 -31.469 8.297 1 90.12 205 LYS B CA 1
ATOM 4806 C C . LYS B 1 205 ? 9.352 -31.891 7.078 1 90.12 205 LYS B C 1
ATOM 4808 O O . LYS B 1 205 ? 8.375 -31.219 6.73 1 90.12 205 LYS B O 1
ATOM 4813 N N . HIS B 1 206 ? 9.82 -32.969 6.418 1 89.25 206 HIS B N 1
ATOM 4814 C CA . HIS B 1 206 ? 9.023 -33.594 5.363 1 89.25 206 HIS B CA 1
ATOM 4815 C C . HIS B 1 206 ? 9.297 -35.094 5.273 1 89.25 206 HIS B C 1
ATOM 4817 O O . HIS B 1 206 ? 10.422 -35.5 5.008 1 89.25 206 HIS B O 1
ATOM 4823 N N . GLU B 1 207 ? 8.32 -35.812 5.582 1 90.62 207 GLU B N 1
ATOM 4824 C CA . GLU B 1 207 ? 8.344 -37.25 5.453 1 90.62 207 GLU B CA 1
ATOM 4825 C C . GLU B 1 207 ? 7.402 -37.719 4.344 1 90.62 207 GLU B C 1
ATOM 4827 O O . GLU B 1 207 ? 6.262 -38.094 4.613 1 90.62 207 GLU B O 1
ATOM 4832 N N . GLY B 1 208 ? 7.875 -37.75 3.193 1 90 208 GLY B N 1
ATOM 4833 C CA . GLY B 1 208 ? 7.09 -38.094 2.018 1 90 208 GLY B CA 1
ATOM 4834 C C . GLY B 1 208 ? 7.77 -37.719 0.717 1 90 208 GLY B C 1
ATOM 4835 O O . GLY B 1 208 ? 8.992 -37.562 0.673 1 90 208 GLY B O 1
ATOM 4836 N N . THR B 1 209 ? 7.023 -37.688 -0.363 1 91.38 209 THR B N 1
ATOM 4837 C CA . THR B 1 209 ? 7.535 -37.344 -1.687 1 91.38 209 THR B CA 1
ATOM 4838 C C . THR B 1 209 ? 6.883 -36.062 -2.211 1 91.38 209 THR B C 1
ATOM 4840 O O . THR B 1 209 ? 5.887 -35.594 -1.652 1 91.38 209 THR B O 1
ATOM 4843 N N . GLY B 1 210 ? 7.582 -35.5 -3.277 1 92.19 210 GLY B N 1
ATOM 4844 C CA . GLY B 1 210 ? 7.012 -34.281 -3.852 1 92.19 210 GLY B CA 1
ATOM 4845 C C . GLY B 1 210 ? 7.293 -33.031 -3.027 1 92.19 210 GLY B C 1
ATOM 4846 O O . GLY B 1 210 ? 8.359 -32.906 -2.426 1 92.19 210 GLY B O 1
ATOM 4847 N N . GLY B 1 211 ? 6.465 -32.062 -3.16 1 90.69 211 GLY B N 1
ATOM 4848 C CA . GLY B 1 211 ? 6.531 -30.859 -2.334 1 90.69 211 GLY B CA 1
ATOM 4849 C C . GLY B 1 211 ? 7.609 -29.891 -2.779 1 90.69 211 GLY B C 1
ATOM 4850 O O . GLY B 1 211 ? 8.086 -29.078 -1.981 1 90.69 211 GLY B O 1
ATOM 4851 N N . ARG B 1 212 ? 7.961 -30.016 -4.027 1 94.31 212 ARG B N 1
ATOM 4852 C CA . ARG B 1 212 ? 8.898 -29.016 -4.535 1 94.31 212 ARG B CA 1
ATOM 4853 C C . ARG B 1 212 ? 8.234 -27.656 -4.641 1 94.31 212 ARG B C 1
ATOM 4855 O O . ARG B 1 212 ? 7.016 -27.562 -4.801 1 94.31 212 ARG B O 1
ATOM 4862 N N . THR B 1 213 ? 9.07 -26.641 -4.512 1 95.44 213 THR B N 1
ATOM 4863 C CA . THR B 1 213 ? 8.609 -25.266 -4.672 1 95.44 213 THR B CA 1
ATOM 4864 C C . THR B 1 213 ? 8.875 -24.781 -6.086 1 95.44 213 THR B C 1
ATOM 4866 O O . THR B 1 213 ? 9.984 -24.922 -6.605 1 95.44 213 THR B O 1
ATOM 4869 N N . LEU B 1 214 ? 7.871 -24.312 -6.684 1 98 214 LEU B N 1
ATOM 4870 C CA . LEU B 1 214 ? 7.984 -23.672 -7.992 1 98 214 LEU B C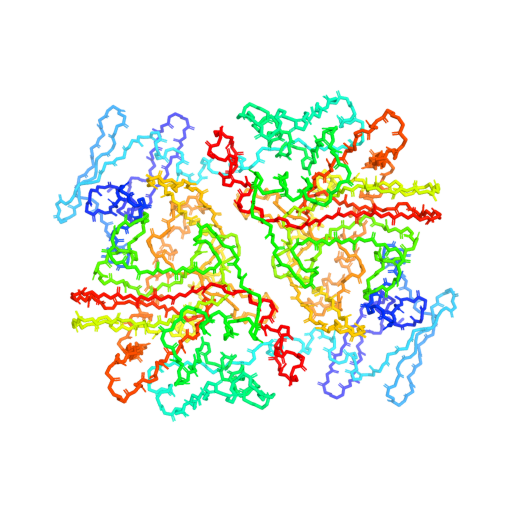A 1
ATOM 4871 C C . LEU B 1 214 ? 8.273 -22.188 -7.852 1 98 214 LEU B C 1
ATOM 4873 O O . LEU B 1 214 ? 7.629 -21.5 -7.055 1 98 214 LEU B O 1
ATOM 4877 N N . LEU B 1 215 ? 9.273 -21.688 -8.562 1 98.62 215 LEU B N 1
ATOM 4878 C CA . LEU B 1 215 ? 9.578 -20.266 -8.625 1 98.62 215 LEU B CA 1
ATOM 4879 C C . LEU B 1 215 ? 9.594 -19.781 -10.07 1 98.62 215 LEU B C 1
ATOM 4881 O O . LEU B 1 215 ? 10.195 -20.422 -10.938 1 98.62 215 LEU B O 1
ATOM 4885 N N . VAL B 1 216 ? 8.898 -18.688 -10.328 1 98.88 216 VAL B N 1
ATOM 4886 C CA . VAL B 1 216 ? 8.82 -18.094 -11.664 1 98.88 216 VAL B CA 1
ATOM 4887 C C . VAL B 1 216 ? 9.039 -16.578 -11.57 1 98.88 216 VAL B C 1
ATOM 4889 O O . VAL B 1 216 ? 8.32 -15.891 -10.844 1 98.88 216 VAL B O 1
ATOM 4892 N N . ASP B 1 217 ? 10.016 -16.031 -12.289 1 98.88 217 ASP B N 1
ATOM 4893 C CA . ASP B 1 217 ? 10.195 -14.578 -12.336 1 98.88 217 ASP B CA 1
ATOM 4894 C C . ASP B 1 217 ? 9.086 -13.906 -13.141 1 98.88 217 ASP B C 1
ATOM 4896 O O . ASP B 1 217 ? 9.117 -13.906 -14.375 1 98.88 217 ASP B O 1
ATOM 4900 N N . GLY B 1 218 ? 8.172 -13.352 -12.469 1 98.94 218 GLY B N 1
ATOM 4901 C CA . GLY B 1 218 ? 7.043 -12.695 -13.102 1 98.94 218 GLY B CA 1
ATOM 4902 C C . GLY B 1 218 ? 7.445 -11.516 -13.969 1 98.94 218 GLY B C 1
ATOM 4903 O O . GLY B 1 218 ? 6.793 -11.227 -14.977 1 98.94 218 GLY B O 1
ATOM 4904 N N . PHE B 1 219 ? 8.516 -10.82 -13.602 1 98.88 219 PHE B N 1
ATOM 4905 C CA . PHE B 1 219 ? 8.984 -9.664 -14.367 1 98.88 219 PHE B CA 1
ATOM 4906 C C . PHE B 1 219 ? 9.57 -10.109 -15.703 1 98.88 219 PHE B C 1
ATOM 4908 O O . PHE B 1 219 ? 9.406 -9.422 -16.719 1 98.88 219 PHE B O 1
ATOM 4915 N N . TYR B 1 220 ? 10.234 -11.227 -15.695 1 98.81 220 TYR B N 1
ATOM 4916 C CA . TYR B 1 220 ? 10.711 -11.789 -16.953 1 98.81 220 TYR B CA 1
ATOM 4917 C C . TYR B 1 220 ? 9.555 -12.07 -17.906 1 98.81 220 TYR B C 1
ATOM 4919 O O . TYR B 1 220 ? 9.602 -11.688 -19.078 1 98.81 220 TYR B O 1
ATOM 4927 N N . ALA B 1 221 ? 8.562 -12.719 -17.391 1 98.88 221 ALA B N 1
ATOM 4928 C CA . ALA B 1 221 ? 7.383 -13.039 -18.188 1 98.88 221 ALA B CA 1
ATOM 4929 C C . ALA B 1 221 ? 6.699 -11.766 -18.688 1 98.88 221 ALA B C 1
ATOM 4931 O O . ALA B 1 221 ? 6.316 -11.672 -19.859 1 98.88 221 ALA B O 1
ATOM 4932 N N . ALA B 1 222 ? 6.535 -10.805 -17.828 1 98.81 222 ALA B N 1
ATOM 4933 C CA . ALA B 1 222 ? 5.891 -9.547 -18.188 1 98.81 222 ALA B CA 1
ATOM 4934 C C . ALA B 1 222 ? 6.672 -8.812 -19.266 1 98.81 222 ALA B C 1
ATOM 4936 O O . ALA B 1 222 ? 6.082 -8.18 -20.156 1 98.81 222 ALA B O 1
ATOM 4937 N N . GLU B 1 223 ? 7.988 -8.898 -19.172 1 98.19 223 GLU B N 1
ATOM 4938 C CA . GLU B 1 223 ? 8.828 -8.273 -20.188 1 98.19 223 GLU B CA 1
ATOM 4939 C C . GLU B 1 223 ? 8.602 -8.906 -21.547 1 98.19 223 GLU B C 1
ATOM 4941 O O . GLU B 1 223 ? 8.602 -8.203 -22.562 1 98.19 223 GLU B O 1
ATOM 4946 N N . GLN B 1 224 ? 8.391 -10.188 -21.578 1 98.31 224 GLN B N 1
ATOM 4947 C CA . GLN B 1 224 ? 8.062 -10.844 -22.844 1 98.31 224 GLN B CA 1
ATOM 4948 C C . GLN B 1 224 ? 6.762 -10.305 -23.422 1 98.31 224 GLN B C 1
ATOM 4950 O O . GLN B 1 224 ? 6.66 -10.078 -24.625 1 98.31 224 GLN B O 1
ATOM 4955 N N . VAL B 1 225 ? 5.762 -10.102 -22.594 1 98.5 225 VAL B N 1
ATOM 4956 C CA . VAL B 1 225 ? 4.477 -9.562 -23.031 1 98.5 225 VAL B CA 1
ATOM 4957 C C . VAL B 1 225 ? 4.668 -8.141 -23.562 1 98.5 225 VAL B C 1
ATOM 4959 O O . VAL B 1 225 ? 4.121 -7.777 -24.594 1 98.5 225 VAL B O 1
ATOM 4962 N N . LEU B 1 226 ? 5.488 -7.352 -22.812 1 97.88 226 LEU B N 1
ATOM 4963 C CA . LEU B 1 226 ? 5.746 -5.977 -23.234 1 97.88 226 LEU B CA 1
ATOM 4964 C C . LEU B 1 226 ? 6.355 -5.934 -24.625 1 97.88 226 LEU B C 1
ATOM 4966 O O . LEU B 1 226 ? 5.953 -5.113 -25.453 1 97.88 226 LEU B O 1
ATOM 4970 N N . GLN B 1 227 ? 7.227 -6.809 -24.953 1 97.31 227 GLN B N 1
ATOM 4971 C CA . GLN B 1 227 ? 7.926 -6.84 -26.234 1 97.31 227 GLN B CA 1
ATOM 4972 C C . GLN B 1 227 ? 7.016 -7.344 -27.344 1 97.31 227 GLN B C 1
ATOM 4974 O O . GLN B 1 227 ? 7.023 -6.801 -28.453 1 97.31 227 GLN B O 1
ATOM 4979 N N . LYS B 1 228 ? 6.16 -8.281 -27.047 1 97.69 228 LYS B N 1
ATOM 4980 C CA . LYS B 1 228 ? 5.391 -8.977 -28.062 1 97.69 228 LYS B CA 1
ATOM 4981 C C . LYS B 1 228 ? 4.012 -8.344 -28.234 1 97.69 228 LYS B C 1
ATOM 4983 O O . LYS B 1 228 ? 3.445 -8.359 -29.328 1 97.69 228 LYS B O 1
ATOM 4988 N N . ALA B 1 229 ? 3.459 -7.871 -27.109 1 98.06 229 ALA B N 1
ATOM 4989 C CA . ALA B 1 229 ? 2.098 -7.344 -27.109 1 98.06 229 ALA B CA 1
ATOM 4990 C C . ALA B 1 229 ? 1.981 -6.137 -26.172 1 98.06 229 ALA B C 1
ATOM 4992 O O . ALA B 1 229 ? 1.261 -6.184 -25.172 1 98.06 229 ALA B O 1
ATOM 4993 N N . PRO B 1 230 ? 2.547 -5.004 -26.578 1 97.62 230 PRO B N 1
ATOM 4994 C CA . PRO B 1 230 ? 2.605 -3.83 -25.688 1 97.62 230 PRO B CA 1
ATOM 4995 C C . PRO B 1 230 ? 1.222 -3.324 -25.297 1 97.62 230 PRO B C 1
ATOM 4997 O O . PRO B 1 230 ? 1.045 -2.816 -24.188 1 97.62 230 PRO B O 1
ATOM 5000 N N . GLU B 1 231 ? 0.239 -3.488 -26.156 1 98.06 231 GLU B N 1
ATOM 5001 C CA . GLU B 1 231 ? -1.11 -3.047 -25.812 1 98.06 231 GLU B CA 1
ATOM 5002 C C . GLU B 1 231 ? -1.708 -3.904 -24.703 1 98.06 231 GLU B C 1
ATOM 5004 O O . GLU B 1 231 ? -2.414 -3.395 -23.828 1 98.06 231 GLU B O 1
ATOM 5009 N N . GLU B 1 232 ? -1.433 -5.176 -24.734 1 98.5 232 GLU B N 1
ATOM 5010 C CA . GLU B 1 232 ? -1.897 -6.078 -23.688 1 98.5 232 GLU B CA 1
ATOM 5011 C C . GLU B 1 232 ? -1.202 -5.785 -22.359 1 98.5 232 GLU B C 1
ATOM 5013 O O . GLU B 1 232 ? -1.836 -5.812 -21.297 1 98.5 232 GLU B O 1
ATOM 5018 N N . PHE B 1 233 ? 0.105 -5.465 -22.531 1 98.38 233 PHE B N 1
ATOM 5019 C CA . PHE B 1 233 ? 0.853 -5.07 -21.344 1 98.38 233 PHE B CA 1
ATOM 5020 C C . PHE B 1 233 ? 0.226 -3.84 -20.688 1 98.38 233 PHE B C 1
ATOM 5022 O O . PHE B 1 233 ? 0.037 -3.805 -19.484 1 98.38 233 PHE B O 1
ATOM 5029 N N . GLU B 1 234 ? -0.138 -2.945 -21.469 1 97.62 234 GLU B N 1
ATOM 5030 C CA . GLU B 1 234 ? -0.757 -1.721 -20.984 1 97.62 234 GLU B CA 1
ATOM 5031 C C . GLU B 1 234 ? -2.09 -2.014 -20.297 1 97.62 234 GLU B C 1
ATOM 5033 O O . GLU B 1 234 ? -2.389 -1.453 -19.234 1 97.62 234 GLU B O 1
ATOM 5038 N N . LEU B 1 235 ? -2.816 -2.861 -20.875 1 98.06 235 LEU B N 1
ATOM 5039 C CA . LEU B 1 235 ? -4.109 -3.225 -20.297 1 98.06 235 LEU B CA 1
ATOM 5040 C C . LEU B 1 235 ? -3.934 -3.896 -18.938 1 98.06 235 LEU B C 1
ATOM 5042 O O . LEU B 1 235 ? -4.672 -3.602 -18 1 98.06 235 LEU B O 1
ATOM 5046 N N . LEU B 1 236 ? -2.93 -4.742 -18.797 1 98.56 236 LEU B N 1
ATOM 5047 C CA . LEU B 1 236 ? -2.652 -5.449 -17.562 1 98.56 236 LEU B CA 1
ATOM 5048 C C . LEU B 1 236 ? -2.178 -4.488 -16.469 1 98.56 236 LEU B C 1
ATOM 5050 O O . LEU B 1 236 ? -2.254 -4.797 -15.281 1 98.56 236 LEU B O 1
ATOM 5054 N N . SER B 1 237 ? -1.696 -3.307 -16.891 1 97.94 237 SER B N 1
ATOM 5055 C CA . SER B 1 237 ? -1.171 -2.332 -15.938 1 97.94 237 SER B CA 1
ATOM 5056 C C . SER B 1 237 ? -2.229 -1.298 -15.562 1 97.94 237 SER B C 1
ATOM 5058 O O . SER B 1 237 ? -2.008 -0.468 -14.68 1 97.94 237 SER B O 1
ATOM 5060 N N . LYS B 1 238 ? -3.41 -1.371 -16.156 1 96.19 238 LYS B N 1
ATOM 5061 C CA . LYS B 1 238 ? -4.379 -0.296 -15.953 1 96.19 238 LYS B CA 1
ATOM 5062 C C . LYS B 1 238 ? -5.668 -0.824 -15.328 1 96.19 238 LYS B C 1
ATOM 5064 O O . LYS B 1 238 ? -6.328 -0.117 -14.57 1 96.19 238 LYS B O 1
ATOM 5069 N N . VAL B 1 239 ? -6.027 -2.039 -15.617 1 96.94 239 VAL B N 1
ATOM 5070 C CA . VAL B 1 239 ? -7.309 -2.586 -15.188 1 96.94 239 VAL B CA 1
ATOM 5071 C C . VAL B 1 239 ? -7.25 -2.938 -13.703 1 96.94 239 VAL B C 1
ATOM 5073 O O . VAL B 1 239 ? -6.434 -3.764 -13.289 1 96.94 239 VAL B O 1
ATOM 5076 N N . PRO B 1 240 ? -8.078 -2.316 -12.945 1 96 240 PRO B N 1
ATOM 5077 C CA . PRO B 1 240 ? -8.125 -2.668 -11.523 1 96 240 PRO B CA 1
ATOM 5078 C C . PRO B 1 240 ? -8.867 -3.975 -11.258 1 96 240 PRO B C 1
ATOM 5080 O O . PRO B 1 240 ? -10.023 -4.125 -11.664 1 96 240 PRO B O 1
ATOM 5083 N N . LEU B 1 241 ? -8.203 -4.898 -10.625 1 96.62 241 LEU B N 1
ATOM 5084 C CA . LEU B 1 241 ? -8.812 -6.176 -10.258 1 96.62 241 LEU B CA 1
ATOM 5085 C C . LEU B 1 241 ? -9.016 -6.266 -8.75 1 96.62 241 LEU B C 1
ATOM 5087 O O . LEU B 1 241 ? -8.148 -5.855 -7.977 1 96.62 241 LEU B O 1
ATOM 5091 N N . LYS B 1 242 ? -10.164 -6.727 -8.414 1 96.56 242 LYS B N 1
ATOM 5092 C CA . LYS B 1 242 ? -10.438 -7.008 -7.008 1 96.56 242 LYS B CA 1
ATOM 5093 C C . LYS B 1 242 ? -10 -8.422 -6.637 1 96.56 242 LYS B C 1
ATOM 5095 O O . LYS B 1 242 ? -10.195 -9.359 -7.41 1 96.56 242 LYS B O 1
ATOM 5100 N N . HIS B 1 243 ? -9.336 -8.539 -5.555 1 98.06 243 HIS B N 1
ATOM 5101 C CA . HIS B 1 243 ? -9.055 -9.805 -4.898 1 98.06 243 HIS B CA 1
ATOM 5102 C C . HIS B 1 243 ? -9.688 -9.867 -3.516 1 98.06 243 HIS B C 1
ATOM 5104 O O . HIS B 1 243 ? -9.883 -8.836 -2.867 1 98.06 243 HIS B O 1
ATOM 5110 N N . GLU B 1 244 ? -10.031 -11.086 -3.137 1 96.81 244 GLU B N 1
ATOM 5111 C CA . GLU B 1 244 ? -10.758 -11.227 -1.876 1 96.81 244 GLU B CA 1
ATOM 5112 C C . GLU B 1 244 ? -10.359 -12.508 -1.154 1 96.81 244 GLU B C 1
ATOM 5114 O O . GLU B 1 244 ? -9.992 -13.5 -1.792 1 96.81 244 GLU B O 1
ATOM 5119 N N . TYR B 1 245 ? -10.32 -12.469 0.14 1 97.31 245 TYR B N 1
ATOM 5120 C CA . TYR B 1 245 ? -10.125 -13.617 1.014 1 97.31 245 TYR B CA 1
ATOM 5121 C C . TYR B 1 245 ? -11.195 -13.656 2.104 1 97.31 245 TYR B C 1
ATOM 5123 O O . TYR B 1 245 ? -11.242 -12.773 2.963 1 97.31 245 TYR B O 1
ATOM 5131 N N . ILE B 1 246 ? -12.047 -14.562 2.016 1 96.19 246 ILE B N 1
ATOM 5132 C CA . ILE B 1 246 ? -13.109 -14.781 2.988 1 96.19 246 ILE B CA 1
ATOM 5133 C C . ILE B 1 246 ? -12.844 -16.078 3.762 1 96.19 246 ILE B C 1
ATOM 5135 O O . ILE B 1 246 ? -12.703 -17.141 3.164 1 96.19 246 ILE B O 1
ATOM 5139 N N . GLU B 1 247 ? -12.758 -15.969 5.016 1 95.19 247 GLU B N 1
ATOM 5140 C CA . GLU B 1 247 ? -12.453 -17.109 5.875 1 95.19 247 GLU B CA 1
ATOM 5141 C C . GLU B 1 247 ? -13.406 -17.156 7.07 1 95.19 247 GLU B C 1
ATOM 5143 O O . GLU B 1 247 ? -13.586 -16.156 7.77 1 95.19 247 GLU B O 1
ATOM 5148 N N . ASN B 1 248 ? -14.07 -18.25 7.238 1 92.44 248 ASN B N 1
ATOM 5149 C CA . ASN B 1 248 ? -14.867 -18.562 8.414 1 92.44 248 ASN B CA 1
ATOM 5150 C C . ASN B 1 248 ? -14.594 -19.984 8.914 1 92.44 248 ASN B C 1
ATOM 5152 O O . ASN B 1 248 ? -15.438 -20.859 8.781 1 92.44 248 ASN B O 1
ATOM 5156 N N . VAL B 1 249 ? -13.5 -20.156 9.516 1 90.31 249 VAL B N 1
ATOM 5157 C CA . VAL B 1 249 ? -13.047 -21.453 9.977 1 90.31 249 VAL B CA 1
ATOM 5158 C C . VAL B 1 249 ? -12.609 -21.375 11.438 1 90.31 249 VAL B C 1
ATOM 5160 O O . VAL B 1 249 ? -11.688 -20.625 11.773 1 90.31 249 VAL B O 1
ATOM 5163 N N . GLY B 1 250 ? -13.273 -22.109 12.227 1 89.31 250 GLY B N 1
ATOM 5164 C CA . GLY B 1 250 ? -12.945 -22.047 13.648 1 89.31 250 GLY B CA 1
ATOM 5165 C C . GLY B 1 250 ? -13.023 -20.656 14.227 1 89.31 250 GLY B C 1
ATOM 5166 O O . GLY B 1 250 ? -14.047 -19.984 14.094 1 89.31 250 GLY B O 1
ATOM 5167 N N . GLU B 1 251 ? -11.828 -20.234 14.656 1 89.69 251 GLU B N 1
ATOM 5168 C CA . GLU B 1 251 ? -11.781 -18.906 15.273 1 89.69 251 GLU B CA 1
ATOM 5169 C C . GLU B 1 251 ? -11.312 -17.844 14.289 1 89.69 251 GLU B C 1
ATOM 5171 O O . GLU B 1 251 ? -11.242 -16.672 14.625 1 89.69 251 GLU B O 1
ATOM 5176 N N . CYS B 1 252 ? -11.094 -18.297 13.125 1 90.5 252 CYS B N 1
ATOM 5177 C CA . CYS B 1 252 ? -10.57 -17.375 12.117 1 90.5 252 CYS B CA 1
ATOM 5178 C C . CYS B 1 252 ? -11.688 -16.844 11.227 1 90.5 252 CYS B C 1
ATOM 5180 O O . CYS B 1 252 ? -12.312 -17.609 10.492 1 90.5 252 CYS B O 1
ATOM 5182 N N . HIS B 1 253 ? -11.984 -15.617 11.328 1 94.75 253 HIS B N 1
ATOM 5183 C CA . HIS B 1 253 ? -12.969 -14.922 10.5 1 94.75 253 HIS B CA 1
ATOM 5184 C C . HIS B 1 253 ? -12.359 -13.688 9.844 1 94.75 253 HIS B C 1
ATOM 5186 O O . HIS B 1 253 ? -11.93 -12.758 10.531 1 94.75 253 HIS B O 1
ATOM 5192 N N . ASN B 1 254 ? -12.336 -13.719 8.539 1 96.81 254 ASN B N 1
ATOM 5193 C CA . ASN B 1 254 ? -11.703 -12.633 7.809 1 96.81 254 ASN B CA 1
ATOM 5194 C C . ASN B 1 254 ? -12.438 -12.328 6.504 1 96.81 254 ASN B C 1
ATOM 5196 O O . ASN B 1 254 ? -13.023 -13.227 5.891 1 96.81 254 ASN B O 1
ATOM 5200 N N . HIS B 1 255 ? -12.492 -11.172 6.113 1 97.31 255 HIS B N 1
ATOM 5201 C CA . HIS B 1 255 ? -12.93 -10.703 4.801 1 97.31 255 HIS B CA 1
ATOM 5202 C C . HIS B 1 255 ? -12.047 -9.562 4.305 1 97.31 255 HIS B C 1
ATOM 5204 O O . HIS B 1 255 ? -12.383 -8.391 4.484 1 97.31 255 HIS B O 1
ATOM 5210 N N . MET B 1 256 ? -10.984 -9.938 3.658 1 97.94 256 MET B N 1
ATOM 5211 C CA . MET B 1 256 ? -10 -8.984 3.156 1 97.94 256 MET B CA 1
ATOM 5212 C C . MET B 1 256 ? -10.25 -8.672 1.684 1 97.94 256 MET B C 1
ATOM 5214 O O . MET B 1 256 ? -10.594 -9.562 0.905 1 97.94 256 MET B O 1
ATOM 5218 N N . ILE B 1 257 ? -10.109 -7.465 1.3 1 97.31 257 ILE B N 1
ATOM 5219 C CA . ILE B 1 257 ? -10.289 -7.047 -0.087 1 97.31 257 ILE B CA 1
ATOM 5220 C C . ILE B 1 257 ? -9.117 -6.156 -0.508 1 97.31 257 ILE B C 1
ATOM 5222 O O . ILE B 1 257 ? -8.719 -5.25 0.226 1 97.31 257 ILE B O 1
ATOM 5226 N N . GLY B 1 258 ? -8.516 -6.449 -1.526 1 96.88 258 GLY B N 1
ATOM 5227 C CA . GLY B 1 258 ? -7.496 -5.633 -2.158 1 96.88 258 GLY B CA 1
ATOM 5228 C C . GLY B 1 258 ? -7.754 -5.383 -3.631 1 96.88 258 GLY B C 1
ATOM 5229 O O . GLY B 1 258 ? -8.328 -6.234 -4.316 1 96.88 258 GLY B O 1
ATOM 5230 N N . VAL B 1 259 ? -7.379 -4.227 -4.121 1 96.88 259 VAL B N 1
ATOM 5231 C CA . VAL B 1 259 ? -7.621 -3.854 -5.512 1 96.88 259 VAL B CA 1
ATOM 5232 C C . VAL B 1 259 ? -6.324 -3.355 -6.145 1 96.88 259 VAL B C 1
ATOM 5234 O O . VAL B 1 259 ? -5.59 -2.572 -5.539 1 96.88 259 VAL B O 1
ATOM 5237 N N . GLY B 1 260 ? -6.043 -3.787 -7.312 1 96.88 260 GLY B N 1
ATOM 5238 C CA . GLY B 1 260 ? -4.91 -3.32 -8.094 1 96.88 260 GLY B CA 1
ATOM 5239 C C . GLY B 1 260 ? -4.734 -4.074 -9.398 1 96.88 260 GLY B C 1
ATOM 5240 O O . GLY B 1 260 ? -5.301 -5.156 -9.578 1 96.88 260 GLY B O 1
ATOM 5241 N N . PRO B 1 261 ? -4.031 -3.535 -10.289 1 97.94 261 PRO B N 1
ATOM 5242 C CA . PRO B 1 261 ? -3.785 -4.242 -11.547 1 97.94 261 PRO B CA 1
ATOM 5243 C C . PRO B 1 261 ? -2.824 -5.418 -11.383 1 97.94 261 PRO B C 1
ATOM 5245 O O . PRO B 1 261 ? -2.217 -5.582 -10.328 1 97.94 261 PRO B O 1
ATOM 5248 N N . VAL B 1 262 ? -2.777 -6.18 -12.398 1 98.62 262 VAL B N 1
ATOM 5249 C CA . VAL B 1 262 ? -1.879 -7.328 -12.391 1 98.62 262 VAL B CA 1
ATOM 5250 C C . VAL B 1 262 ? -0.428 -6.852 -12.391 1 98.62 262 VAL B C 1
ATOM 5252 O O . VAL B 1 262 ? 0.411 -7.398 -11.672 1 98.62 262 VAL B O 1
ATOM 5255 N N . LEU B 1 263 ? -0.181 -5.824 -13.227 1 98.81 263 LEU B N 1
ATOM 5256 C CA . LEU B 1 263 ? 1.163 -5.27 -13.352 1 98.81 263 LEU B CA 1
ATOM 5257 C C . LEU B 1 263 ? 1.199 -3.82 -12.883 1 98.81 263 LEU B C 1
ATOM 5259 O O . LEU B 1 263 ? 0.393 -2.998 -13.32 1 98.81 263 LEU B O 1
ATOM 5263 N N . ASN B 1 264 ? 2.098 -3.541 -11.992 1 98.25 264 ASN B N 1
ATOM 5264 C CA . ASN B 1 264 ? 2.303 -2.178 -11.516 1 98.25 264 ASN B CA 1
ATOM 5265 C C . ASN B 1 264 ? 3.609 -1.59 -12.039 1 98.25 264 ASN B C 1
ATOM 5267 O O . ASN B 1 264 ? 4.668 -2.203 -11.906 1 98.25 264 ASN B O 1
ATOM 5271 N N . ILE B 1 265 ? 3.508 -0.41 -12.594 1 96.75 265 ILE B N 1
ATOM 5272 C CA . ILE B 1 265 ? 4.664 0.231 -13.211 1 96.75 265 ILE B CA 1
ATOM 5273 C C . ILE B 1 265 ? 4.793 1.663 -12.703 1 96.75 265 ILE B C 1
ATOM 5275 O O . ILE B 1 265 ? 3.816 2.256 -12.242 1 96.75 265 ILE B O 1
ATOM 5279 N N . TYR B 1 266 ? 6.004 2.125 -12.695 1 94.5 266 TYR B N 1
ATOM 5280 C CA . TYR B 1 266 ? 6.184 3.561 -12.508 1 94.5 266 TYR B CA 1
ATOM 5281 C C . TYR B 1 266 ? 5.758 4.336 -13.742 1 94.5 266 TYR B C 1
ATOM 5283 O O . TYR B 1 266 ? 6.188 4.023 -14.859 1 94.5 266 TYR B O 1
ATOM 5291 N N . PRO B 1 267 ? 5.023 5.312 -13.602 1 90.75 267 PRO B N 1
ATOM 5292 C CA . PRO B 1 267 ? 4.43 5.965 -14.773 1 90.75 267 PRO B CA 1
ATOM 5293 C C . PRO B 1 267 ? 5.461 6.715 -15.617 1 90.75 267 PRO B C 1
ATOM 5295 O O . PRO B 1 267 ? 5.25 6.926 -16.812 1 90.75 267 PRO B O 1
ATOM 5298 N N . TRP B 1 268 ? 6.621 7.102 -15.07 1 91.75 268 TRP B N 1
ATOM 5299 C CA . TRP B 1 268 ? 7.531 7.98 -15.805 1 91.75 268 TRP B CA 1
ATOM 5300 C C . TRP B 1 268 ? 8.539 7.172 -16.609 1 91.75 268 TRP B C 1
ATOM 5302 O O . TRP B 1 268 ? 9.109 7.672 -17.578 1 91.75 268 TRP B O 1
ATOM 5312 N N . ASN B 1 269 ? 8.758 5.934 -16.25 1 91.12 269 ASN B N 1
ATOM 5313 C CA . ASN B 1 269 ? 9.734 5.164 -17 1 91.12 269 ASN B CA 1
ATOM 5314 C C . ASN B 1 269 ? 9.219 3.77 -17.344 1 91.12 269 ASN B C 1
ATOM 5316 O O . ASN B 1 269 ? 9.953 2.949 -17.906 1 91.12 269 ASN B O 1
ATOM 5320 N N . LYS B 1 270 ? 8.008 3.371 -16.844 1 90.38 270 LYS B N 1
ATOM 5321 C CA . LYS B 1 270 ? 7.297 2.133 -17.156 1 90.38 270 LYS B CA 1
ATOM 5322 C C . LYS B 1 270 ? 8 0.926 -16.547 1 90.38 270 LYS B C 1
ATOM 5324 O O . LYS B 1 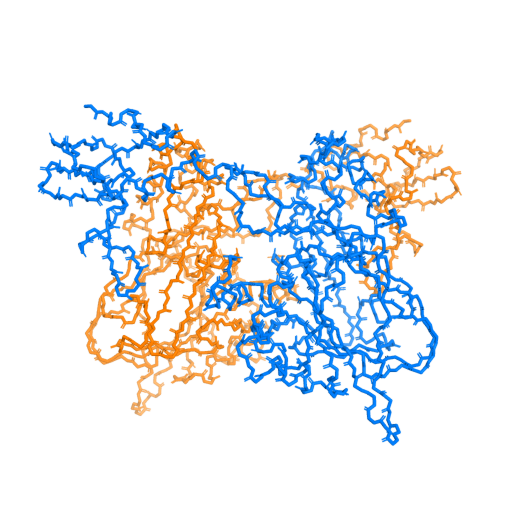270 ? 7.789 -0.209 -16.969 1 90.38 270 LYS B O 1
ATOM 5329 N N . GLU B 1 271 ? 8.859 1.249 -15.594 1 95.19 271 GLU B N 1
ATOM 5330 C CA . GLU B 1 271 ? 9.531 0.161 -14.891 1 95.19 271 GLU B CA 1
ATOM 5331 C C . GLU B 1 271 ? 8.555 -0.618 -14.016 1 95.19 271 GLU B C 1
ATOM 5333 O O . GLU B 1 271 ? 7.777 -0.025 -13.266 1 95.19 271 GLU B O 1
ATOM 5338 N N . LEU B 1 272 ? 8.594 -1.961 -14.141 1 97.25 272 LEU B N 1
ATOM 5339 C CA . LEU B 1 272 ? 7.777 -2.84 -13.312 1 97.25 272 LEU B CA 1
ATOM 5340 C C . LEU B 1 272 ? 8.289 -2.859 -11.875 1 97.25 272 LEU B C 1
ATOM 5342 O O . LEU B 1 272 ? 9.492 -2.959 -11.641 1 97.25 272 LEU B O 1
ATOM 5346 N N . TYR B 1 273 ? 7.312 -2.75 -10.922 1 97.38 273 TYR B N 1
ATOM 5347 C CA . TYR B 1 273 ? 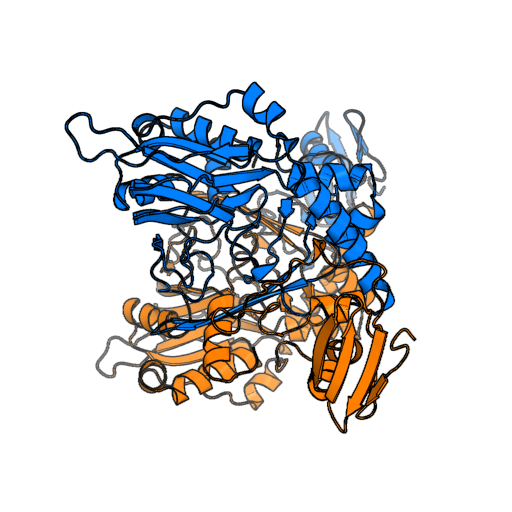7.785 -2.865 -9.547 1 97.38 273 TYR B CA 1
ATOM 5348 C C . TYR B 1 273 ? 6.957 -3.879 -8.773 1 97.38 273 TYR B C 1
ATOM 5350 O O . TYR B 1 273 ? 7.344 -4.297 -7.676 1 97.38 273 TYR B O 1
ATOM 5358 N N . MET B 1 274 ? 5.836 -4.34 -9.398 1 98.44 274 MET B N 1
ATOM 5359 C CA . MET B 1 274 ? 5.035 -5.336 -8.695 1 98.44 274 MET B CA 1
ATOM 5360 C C . MET B 1 274 ? 4.164 -6.125 -9.664 1 98.44 274 MET B C 1
ATOM 5362 O O . MET B 1 274 ? 3.611 -5.559 -10.609 1 98.44 274 MET B O 1
ATOM 5366 N N . ILE B 1 275 ? 4.07 -7.375 -9.484 1 98.81 275 ILE B N 1
ATOM 5367 C CA . ILE B 1 275 ? 3.09 -8.227 -10.148 1 98.81 275 ILE B CA 1
ATOM 5368 C C . ILE B 1 275 ? 2.141 -8.828 -9.109 1 98.81 275 ILE B C 1
ATOM 5370 O O . ILE B 1 275 ? 2.58 -9.312 -8.07 1 98.81 275 ILE B O 1
ATOM 5374 N N . ARG B 1 276 ? 0.905 -8.664 -9.273 1 98.56 276 ARG B N 1
ATOM 5375 C CA . ARG B 1 276 ? -0.178 -9.195 -8.445 1 98.56 276 ARG B CA 1
ATOM 5376 C C . ARG B 1 276 ? -0.985 -10.242 -9.211 1 98.56 276 ARG B C 1
ATOM 5378 O O . ARG B 1 276 ? -1.904 -9.898 -9.953 1 98.56 276 ARG B O 1
ATOM 5385 N N . TYR B 1 277 ? -0.629 -11.5 -9.008 1 98.69 277 TYR B N 1
ATOM 5386 C CA . TYR B 1 277 ? -1.174 -12.578 -9.828 1 98.69 277 TYR B CA 1
ATOM 5387 C C . TYR B 1 277 ? -1.559 -13.773 -8.969 1 98.69 277 TYR B C 1
ATOM 5389 O O . TYR B 1 277 ? -0.689 -14.477 -8.445 1 98.69 277 TYR B O 1
ATOM 5397 N N . ASN B 1 278 ? -2.824 -13.984 -8.766 1 98.31 278 ASN B N 1
ATOM 5398 C CA . ASN B 1 278 ? -3.377 -15.109 -8.008 1 98.31 278 ASN B CA 1
ATOM 5399 C C . ASN B 1 278 ? -4.797 -15.438 -8.453 1 98.31 278 ASN B C 1
ATOM 5401 O O . ASN B 1 278 ? -5.738 -14.711 -8.141 1 98.31 278 ASN B O 1
ATOM 5405 N N . ASN B 1 279 ? -4.965 -16.469 -9.148 1 96.81 279 ASN B N 1
ATOM 5406 C CA . ASN B 1 279 ? -6.27 -16.859 -9.672 1 96.81 279 ASN B CA 1
ATOM 5407 C C . ASN B 1 279 ? -7.219 -17.266 -8.547 1 96.81 279 ASN B C 1
ATOM 5409 O O . ASN B 1 279 ? -8.422 -17.016 -8.633 1 96.81 279 ASN B O 1
ATOM 5413 N N . TYR B 1 280 ? -6.707 -17.812 -7.516 1 96.12 280 TYR B N 1
ATOM 5414 C CA . TYR B 1 280 ? -7.535 -18.359 -6.445 1 96.12 280 TYR B CA 1
ATOM 5415 C C . TYR B 1 280 ? -8.289 -17.25 -5.723 1 96.12 280 TYR B C 1
ATOM 5417 O O . TYR B 1 280 ? -9.453 -17.406 -5.359 1 96.12 280 TYR B O 1
ATOM 5425 N N . ASP B 1 281 ? -7.602 -16.141 -5.613 1 96.81 281 ASP B N 1
ATOM 5426 C CA . ASP B 1 281 ? -8.133 -15.07 -4.781 1 96.81 281 ASP B CA 1
ATOM 5427 C C . ASP B 1 281 ? -8.82 -14 -5.629 1 96.81 281 ASP B C 1
ATOM 5429 O O . ASP B 1 281 ? -9.336 -13.016 -5.102 1 96.81 281 ASP B O 1
ATOM 5433 N N . ARG B 1 282 ? -8.852 -14.133 -6.902 1 97.56 282 ARG B N 1
ATOM 5434 C CA . ARG B 1 282 ? -9.422 -13.102 -7.766 1 97.56 282 ARG B CA 1
ATOM 5435 C C . ARG B 1 282 ? -10.938 -13.023 -7.598 1 97.56 282 ARG B C 1
ATOM 5437 O O . ARG B 1 282 ? -11.633 -14.031 -7.688 1 97.56 282 ARG B O 1
ATOM 5444 N N . ALA B 1 283 ? -11.414 -11.836 -7.383 1 96.75 283 ALA B N 1
ATOM 5445 C CA . ALA B 1 283 ? -12.844 -11.594 -7.23 1 96.75 283 ALA B CA 1
ATOM 5446 C C . ALA B 1 283 ? -13.5 -11.297 -8.578 1 96.75 283 ALA B C 1
ATOM 5448 O O . ALA B 1 283 ? -12.898 -11.531 -9.625 1 96.75 283 ALA B O 1
ATOM 5449 N N . VAL B 1 284 ? -14.734 -10.953 -8.555 1 96.38 284 VAL B N 1
ATOM 5450 C CA . VAL B 1 284 ? -15.516 -10.695 -9.758 1 96.38 284 VAL B CA 1
ATOM 5451 C C . VAL B 1 284 ? -14.961 -9.469 -10.484 1 96.38 284 VAL B C 1
ATOM 5453 O O . VAL B 1 284 ? -14.633 -8.461 -9.852 1 96.38 284 VAL B O 1
ATOM 5456 N N . ILE B 1 285 ? -14.797 -9.57 -11.734 1 96.62 285 ILE B N 1
ATOM 5457 C CA . ILE B 1 285 ? -14.367 -8.453 -12.555 1 96.62 285 ILE B CA 1
ATOM 5458 C C . ILE B 1 285 ? -15.57 -7.594 -12.938 1 96.62 285 ILE B C 1
ATOM 5460 O O . ILE B 1 285 ? -16.359 -7.965 -13.812 1 96.62 285 ILE B O 1
ATOM 5464 N N . ASN B 1 286 ? -15.711 -6.52 -12.305 1 95.38 286 ASN B N 1
ATOM 5465 C CA . ASN B 1 286 ? -16.891 -5.691 -12.555 1 95.38 286 ASN B CA 1
ATOM 5466 C C . ASN B 1 286 ? -16.547 -4.203 -12.492 1 95.38 286 ASN B C 1
ATOM 5468 O O . ASN B 1 286 ? -17.438 -3.365 -12.312 1 95.38 286 ASN B O 1
ATOM 5472 N N . THR B 1 287 ? -15.234 -3.918 -12.617 1 94.31 287 THR B N 1
ATOM 5473 C CA . THR B 1 287 ? -14.812 -2.533 -12.453 1 94.31 287 THR B CA 1
ATOM 5474 C C . THR B 1 287 ? -14.359 -1.941 -13.789 1 94.31 287 THR B C 1
ATOM 5476 O O . THR B 1 287 ? -13.672 -0.917 -13.82 1 94.31 287 THR B O 1
ATOM 5479 N N . VAL B 1 288 ? -14.68 -2.607 -14.883 1 95.12 288 VAL B N 1
ATOM 5480 C CA . VAL B 1 288 ? -14.312 -2.105 -16.203 1 95.12 288 VAL B CA 1
ATOM 5481 C C . VAL B 1 288 ? -15.484 -2.277 -17.156 1 95.12 288 VAL B C 1
ATOM 5483 O O . VAL B 1 288 ? -16.312 -3.178 -17 1 95.12 288 VAL B O 1
ATOM 5486 N N . PRO B 1 289 ? -15.516 -1.468 -18.203 1 93.44 289 PRO B N 1
ATOM 5487 C CA . PRO B 1 289 ? -16.609 -1.567 -19.172 1 93.44 289 PRO B CA 1
ATOM 5488 C C . PRO B 1 289 ? -16.547 -2.83 -20.016 1 93.44 289 PRO B C 1
ATOM 5490 O O . PRO B 1 289 ? -15.484 -3.465 -20.094 1 93.44 289 PRO B O 1
ATOM 5493 N N . TYR B 1 290 ? -17.609 -3.113 -20.641 1 93 290 TYR B N 1
ATOM 5494 C CA . TYR B 1 290 ? -17.812 -4.328 -21.422 1 93 290 TYR B CA 1
ATOM 5495 C C . TYR B 1 290 ? -16.719 -4.48 -22.484 1 93 290 TYR B C 1
ATOM 5497 O O . TYR B 1 290 ? -16.188 -5.574 -22.672 1 93 290 TYR B O 1
ATOM 5505 N N . ASP B 1 291 ? -16.344 -3.426 -23.094 1 93.81 291 ASP B N 1
ATOM 5506 C CA . ASP B 1 291 ? -15.445 -3.496 -24.234 1 93.81 291 ASP B CA 1
ATOM 5507 C C . ASP B 1 291 ? -14.008 -3.77 -23.797 1 93.81 291 ASP B C 1
ATOM 5509 O O . ASP B 1 291 ? -13.164 -4.129 -24.609 1 93.81 291 ASP B O 1
ATOM 5513 N N . VAL B 1 292 ? -13.781 -3.678 -22.484 1 96.5 292 VAL B N 1
ATOM 5514 C CA . VAL B 1 292 ? -12.438 -3.891 -21.953 1 96.5 292 VAL B CA 1
ATOM 5515 C C . VAL B 1 292 ? -12.297 -5.332 -21.469 1 96.5 292 VAL B C 1
ATOM 5517 O O . VAL B 1 292 ? -11.195 -5.887 -21.469 1 96.5 292 VAL B O 1
ATOM 5520 N N . VAL B 1 293 ? -13.367 -5.984 -21.125 1 96.69 293 VAL B N 1
ATOM 5521 C CA . VAL B 1 293 ? -13.367 -7.262 -20.422 1 96.69 293 VAL B CA 1
ATOM 5522 C C . VAL B 1 293 ? -12.688 -8.328 -21.281 1 96.69 293 VAL B C 1
ATOM 5524 O O . VAL B 1 293 ? -11.727 -8.969 -20.844 1 96.69 293 VAL B O 1
ATOM 5527 N N . HIS B 1 294 ? -13.117 -8.43 -22.516 1 97.38 294 HIS B N 1
ATOM 5528 C CA . HIS B 1 294 ? -12.562 -9.461 -23.375 1 97.38 294 HIS B CA 1
ATOM 5529 C C . HIS B 1 294 ? -11.086 -9.203 -23.656 1 97.38 294 HIS B C 1
ATOM 5531 O O . HIS B 1 294 ? -10.289 -10.141 -23.703 1 97.38 294 HIS B O 1
ATOM 5537 N N . ARG B 1 295 ? -10.797 -7.965 -23.875 1 98 295 ARG B N 1
ATOM 5538 C CA . ARG B 1 295 ? -9.406 -7.598 -24.125 1 98 295 ARG B CA 1
ATOM 5539 C C . ARG B 1 295 ? -8.531 -7.941 -22.922 1 98 295 ARG B C 1
ATOM 5541 O O . ARG B 1 295 ? -7.383 -8.359 -23.078 1 98 295 ARG B O 1
ATOM 5548 N N . TRP B 1 296 ? -9.07 -7.77 -21.766 1 98.06 296 TRP B N 1
ATOM 5549 C CA . TRP B 1 296 ? -8.305 -8.094 -20.578 1 98.06 296 TRP B CA 1
ATOM 5550 C C . TRP B 1 296 ? -8.031 -9.594 -20.5 1 98.06 296 TRP B C 1
ATOM 5552 O O . TRP B 1 296 ? -6.914 -10.016 -20.172 1 98.06 296 TRP B O 1
ATOM 5562 N N . TYR B 1 297 ? -9.031 -10.422 -20.781 1 98.31 297 TYR B N 1
ATOM 5563 C CA . TYR B 1 297 ? -8.844 -11.867 -20.766 1 98.31 297 TYR B CA 1
ATOM 5564 C C . TYR B 1 297 ? -7.762 -12.289 -21.75 1 98.31 297 TYR B C 1
ATOM 5566 O O . TYR B 1 297 ? -6.965 -13.188 -21.469 1 98.31 297 TYR B O 1
ATOM 5574 N N . THR B 1 298 ? -7.773 -11.625 -22.859 1 98.44 298 THR B N 1
ATOM 5575 C CA . THR B 1 298 ? -6.754 -11.914 -23.844 1 98.44 298 THR B CA 1
ATOM 5576 C C . THR B 1 298 ? -5.363 -11.578 -23.312 1 98.44 298 THR B C 1
ATOM 5578 O O . THR B 1 298 ? -4.438 -12.391 -23.438 1 98.44 298 THR B O 1
ATOM 5581 N N . ALA B 1 299 ? -5.258 -10.414 -22.734 1 98.69 299 ALA B N 1
ATOM 5582 C CA . ALA B 1 299 ? -3.986 -9.984 -22.156 1 98.69 299 ALA B CA 1
ATOM 5583 C C . ALA B 1 299 ? -3.555 -10.914 -21.031 1 98.69 299 ALA B C 1
ATOM 5585 O O . ALA B 1 299 ? -2.387 -11.297 -20.938 1 98.69 299 ALA B O 1
ATOM 5586 N N . HIS B 1 300 ? -4.535 -11.25 -20.219 1 98.5 300 HIS B N 1
ATOM 5587 C CA . HIS B 1 300 ? -4.277 -12.156 -19.094 1 98.5 300 HIS B CA 1
ATOM 5588 C C . HIS B 1 300 ? -3.777 -13.508 -19.594 1 98.5 300 HIS B C 1
ATOM 5590 O O . HIS B 1 300 ? -2.852 -14.086 -19.016 1 98.5 300 HIS B O 1
ATOM 5596 N N . ARG B 1 301 ? -4.348 -14.008 -20.656 1 98.31 301 ARG B N 1
ATOM 5597 C CA . ARG B 1 301 ? -3.936 -15.266 -21.266 1 98.31 301 ARG B CA 1
ATOM 5598 C C . ARG B 1 301 ? -2.502 -15.188 -21.781 1 98.31 301 ARG B C 1
ATOM 5600 O O . ARG B 1 301 ? -1.715 -16.109 -21.594 1 98.31 301 ARG B O 1
ATOM 5607 N N . THR B 1 302 ? -2.217 -14.109 -22.406 1 98.62 302 THR B N 1
ATOM 5608 C CA . THR B 1 302 ? -0.871 -13.922 -22.938 1 98.62 302 THR B CA 1
ATOM 5609 C C . THR B 1 302 ? 0.163 -13.969 -21.812 1 98.62 302 THR B C 1
ATOM 5611 O O . THR B 1 302 ? 1.188 -14.641 -21.938 1 98.62 302 THR B O 1
ATOM 5614 N N . LEU B 1 303 ? -0.085 -13.312 -20.734 1 98.81 303 LEU B N 1
ATOM 5615 C CA . LEU B 1 303 ? 0.827 -13.328 -19.594 1 98.81 303 LEU B CA 1
ATOM 5616 C C . LEU B 1 303 ? 0.914 -14.719 -18.984 1 98.81 303 LEU B C 1
ATOM 5618 O O . LEU B 1 303 ? 2.008 -15.203 -18.688 1 98.81 303 LEU B O 1
ATOM 5622 N N . THR B 1 304 ? -0.227 -15.359 -18.812 1 98.75 304 THR B N 1
ATOM 5623 C CA . THR B 1 304 ? -0.273 -16.688 -18.188 1 98.75 304 THR B CA 1
ATOM 5624 C C . THR B 1 304 ? 0.517 -17.703 -19.016 1 98.75 304 THR B C 1
ATOM 5626 O O . THR B 1 304 ? 1.221 -18.547 -18.469 1 98.75 304 THR B O 1
ATOM 5629 N N . ILE B 1 305 ? 0.392 -17.578 -20.281 1 98.25 305 ILE B N 1
ATOM 5630 C CA . ILE B 1 305 ? 1.151 -18.453 -21.172 1 98.25 305 ILE B CA 1
ATOM 5631 C C . ILE B 1 305 ? 2.646 -18.281 -20.906 1 98.25 305 ILE B C 1
ATOM 5633 O O . ILE B 1 305 ? 3.377 -19.266 -20.766 1 98.25 305 ILE B O 1
ATOM 5637 N N . GLU B 1 306 ? 3.086 -17.047 -20.797 1 98.56 306 GLU B N 1
ATOM 5638 C CA . GLU B 1 306 ? 4.496 -16.781 -20.516 1 98.56 306 GLU B CA 1
ATOM 5639 C C . GLU B 1 306 ? 4.895 -17.344 -19.156 1 98.56 306 GLU B C 1
ATOM 5641 O O . GLU B 1 306 ? 5.949 -17.953 -19.016 1 98.56 306 GLU B O 1
ATOM 5646 N N . LEU B 1 307 ? 4.078 -17.156 -18.203 1 98.75 307 LEU B N 1
ATOM 5647 C CA . LEU B 1 307 ? 4.367 -17.578 -16.844 1 98.75 307 LEU B CA 1
ATOM 5648 C C . LEU B 1 307 ? 4.465 -19.094 -16.75 1 98.75 307 LEU B C 1
ATOM 5650 O O . LEU B 1 307 ? 5.184 -19.641 -15.914 1 98.75 307 LEU B O 1
ATOM 5654 N N . ARG B 1 308 ? 3.771 -19.766 -17.641 1 98.44 308 ARG B N 1
ATOM 5655 C CA . ARG B 1 308 ? 3.648 -21.203 -17.531 1 98.44 308 ARG B CA 1
ATOM 5656 C C . ARG B 1 308 ? 4.582 -21.922 -18.5 1 98.44 308 ARG B C 1
ATOM 5658 O O . ARG B 1 308 ? 4.57 -23.156 -18.594 1 98.44 308 ARG B O 1
ATOM 5665 N N . LYS B 1 309 ? 5.344 -21.172 -19.266 1 98.38 309 LYS B N 1
ATOM 5666 C CA . LYS B 1 309 ? 6.344 -21.828 -20.109 1 98.38 309 LYS B CA 1
ATOM 5667 C C . LYS B 1 309 ? 7.277 -22.688 -19.266 1 98.38 309 LYS B C 1
ATOM 5669 O O . LYS B 1 309 ? 7.801 -22.234 -18.234 1 98.38 309 LYS B O 1
ATOM 5674 N N . PRO B 1 310 ? 7.484 -23.875 -19.672 1 98.12 310 PRO B N 1
ATOM 5675 C CA . PRO B 1 310 ? 8.352 -24.766 -18.906 1 98.12 310 PRO B CA 1
ATOM 5676 C C . PRO B 1 310 ? 9.75 -24.188 -18.688 1 98.12 310 PRO B C 1
ATOM 5678 O O . PRO B 1 310 ? 10.336 -24.375 -17.609 1 98.12 310 PRO B O 1
ATOM 5681 N N . GLU B 1 311 ? 10.258 -23.438 -19.594 1 98.25 311 GLU B N 1
ATOM 5682 C CA . GLU B 1 311 ? 11.594 -22.875 -19.484 1 98.25 311 GLU B CA 1
ATOM 5683 C C . GLU B 1 311 ? 11.656 -21.797 -18.406 1 98.25 311 GLU B C 1
ATOM 5685 O O . GLU B 1 311 ? 12.742 -21.406 -17.969 1 98.25 311 GLU B O 1
ATOM 5690 N N . ASN B 1 312 ? 10.469 -21.281 -18.016 1 98.5 312 ASN B N 1
ATOM 5691 C CA . ASN B 1 312 ? 10.43 -20.219 -17 1 98.5 312 ASN B CA 1
ATOM 5692 C C . ASN B 1 312 ? 10.219 -20.797 -15.602 1 98.5 312 ASN B C 1
ATOM 5694 O O . ASN B 1 312 ? 10.234 -20.062 -14.617 1 98.5 312 ASN B O 1
ATOM 5698 N N . GLU B 1 313 ? 10.055 -22.109 -15.5 1 98.25 313 GLU B N 1
ATOM 5699 C CA . GLU B 1 313 ? 9.812 -22.75 -14.219 1 98.25 313 GLU B CA 1
ATOM 5700 C C . GLU B 1 313 ? 11.117 -23.156 -13.547 1 98.25 313 GLU B C 1
ATOM 5702 O O . GLU B 1 313 ? 11.891 -23.938 -14.102 1 98.25 313 GLU B O 1
ATOM 5707 N N . PHE B 1 314 ? 11.383 -22.641 -12.438 1 97.81 314 PHE B N 1
ATOM 5708 C CA . PHE B 1 314 ? 12.508 -23.047 -11.602 1 97.81 314 PHE B CA 1
ATOM 5709 C C . PHE B 1 314 ? 12.023 -23.812 -10.375 1 97.81 314 PHE B C 1
ATOM 5711 O O . PHE B 1 314 ? 11.352 -23.25 -9.508 1 97.81 314 PHE B O 1
ATOM 5718 N N . TRP B 1 315 ? 12.352 -25.094 -10.273 1 95.94 315 TRP B N 1
ATOM 5719 C CA . TRP B 1 315 ? 11.875 -25.969 -9.203 1 95.94 315 TRP B CA 1
ATOM 5720 C C . TRP B 1 315 ? 12.969 -26.203 -8.164 1 95.94 315 TRP B C 1
ATOM 5722 O O . TRP B 1 315 ? 14.102 -26.531 -8.516 1 95.94 315 TRP B O 1
ATOM 5732 N N . VAL B 1 316 ? 12.57 -26.016 -6.895 1 93.5 316 VAL B N 1
ATOM 5733 C CA . VAL B 1 316 ? 13.508 -26.219 -5.797 1 93.5 316 VAL B CA 1
ATOM 5734 C C . VAL B 1 316 ? 12.875 -27.109 -4.734 1 93.5 316 VAL B C 1
ATOM 5736 O O . VAL B 1 316 ? 11.688 -26.984 -4.43 1 93.5 316 VAL B O 1
ATOM 5739 N N . LYS B 1 317 ? 13.672 -28.047 -4.277 1 91.25 317 LYS B N 1
ATOM 5740 C CA . LYS B 1 317 ? 13.258 -28.812 -3.102 1 91.25 317 LYS B CA 1
ATOM 5741 C C . LYS B 1 317 ? 13.969 -28.297 -1.848 1 91.25 317 LYS B C 1
ATOM 5743 O O . LYS B 1 317 ? 15.18 -28.469 -1.7 1 91.25 317 LYS B O 1
ATOM 5748 N N . LEU B 1 318 ? 13.172 -27.688 -0.988 1 88.25 318 LEU B N 1
ATOM 5749 C CA . LEU B 1 318 ? 13.75 -27.234 0.273 1 88.25 318 LEU B CA 1
ATOM 5750 C C . LEU B 1 318 ? 14.062 -28.422 1.182 1 88.25 318 LEU B C 1
ATOM 5752 O O . LEU B 1 318 ? 13.188 -29.25 1.461 1 88.25 318 LEU B O 1
ATOM 5756 N N . LYS B 1 319 ? 15.273 -28.547 1.602 1 80.38 319 LYS B N 1
ATOM 5757 C CA . LYS B 1 319 ? 15.75 -29.688 2.375 1 80.38 319 LYS B CA 1
ATOM 5758 C C . LYS B 1 319 ? 15.344 -29.578 3.84 1 80.38 319 LYS B C 1
ATOM 5760 O O . LYS B 1 319 ? 15.664 -28.578 4.5 1 80.38 319 LYS B O 1
ATOM 5765 N N . PRO B 1 320 ? 14.57 -30.641 4.211 1 74.25 320 PRO B N 1
ATOM 5766 C CA . PRO B 1 320 ? 14.188 -30.625 5.625 1 74.25 320 PRO B CA 1
ATOM 5767 C C . PRO B 1 320 ? 15.359 -30.906 6.562 1 74.25 320 PRO B C 1
ATOM 5769 O O . PRO B 1 320 ? 16.391 -31.422 6.125 1 74.25 320 PRO B O 1
ATOM 5772 N N . GLY B 1 321 ? 15.281 -30.297 7.805 1 55.34 321 GLY B N 1
ATOM 5773 C CA . GLY B 1 321 ? 16.266 -30.672 8.812 1 55.34 321 GLY B CA 1
ATOM 5774 C C . GLY B 1 321 ? 16.281 -32.156 9.117 1 55.34 321 GLY B C 1
ATOM 5775 O O . GLY B 1 321 ? 15.25 -32.812 9.023 1 55.34 321 GLY B O 1
ATOM 5776 N N . ARG B 1 322 ? 17.344 -32.938 8.859 1 49.28 322 ARG B N 1
ATOM 5777 C CA . ARG B 1 322 ? 17.422 -34.312 9.297 1 49.28 322 ARG B CA 1
ATOM 5778 C C . ARG B 1 322 ? 17.703 -34.406 10.789 1 49.28 322 ARG B C 1
ATOM 5780 O O . ARG B 1 322 ? 18.516 -33.656 11.32 1 49.28 322 ARG B O 1
ATOM 5787 N N . VAL B 1 323 ? 16.797 -34.906 11.672 1 40.84 323 VAL B N 1
ATOM 5788 C CA . VAL B 1 323 ? 16.891 -35.062 13.117 1 40.84 323 VAL B CA 1
ATOM 5789 C C . VAL B 1 323 ? 18.109 -35.938 13.453 1 40.84 323 VAL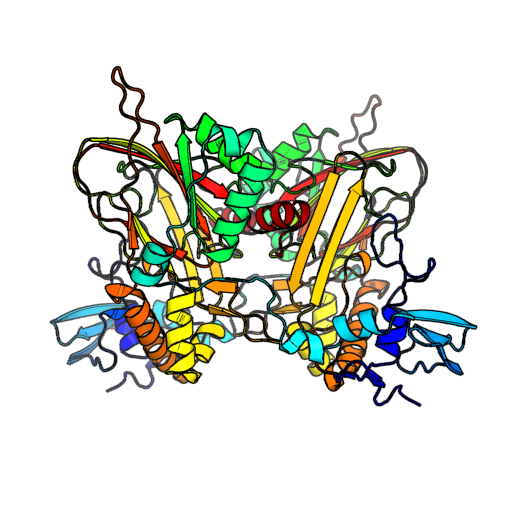 B C 1
ATOM 5791 O O . VAL B 1 323 ? 18.469 -36.094 14.625 1 40.84 323 VAL B O 1
ATOM 5794 N N . GLY B 1 324 ? 18.609 -36.875 12.688 1 39.81 324 GLY B N 1
ATOM 5795 C CA . GLY B 1 324 ? 19.625 -37.781 13.211 1 39.81 324 GLY B CA 1
ATOM 5796 C C . GLY B 1 324 ? 20.953 -37.094 13.43 1 39.81 324 GLY B C 1
ATOM 5797 O O . GLY B 1 324 ? 21.062 -35.875 13.391 1 39.81 324 GLY B O 1
ATOM 5798 N N . ALA B 1 325 ? 22.203 -38.031 13.648 1 42.47 325 ALA B N 1
ATOM 5799 C CA . ALA B 1 325 ? 23.562 -37.656 14.039 1 42.47 325 ALA B CA 1
ATOM 5800 C C . ALA B 1 325 ? 24.047 -36.438 13.227 1 42.47 325 ALA B C 1
ATOM 5802 O O . ALA B 1 325 ? 25.078 -35.844 13.555 1 42.47 325 ALA B O 1
ATOM 5803 N N . LYS B 1 326 ? 24.031 -36.438 11.977 1 43.5 326 LYS B N 1
ATOM 5804 C CA . LYS B 1 326 ? 24.578 -35.344 11.188 1 43.5 326 LYS B CA 1
ATOM 5805 C C . LYS B 1 326 ? 23.531 -34.25 10.969 1 43.5 326 LYS B C 1
ATOM 5807 O O . LYS B 1 326 ? 22.484 -34.5 10.367 1 43.5 326 LYS B O 1
ATOM 5812 N N . LEU B 1 327 ? 23.344 -33.344 11.828 1 45.53 327 LEU B N 1
ATOM 5813 C CA . LEU B 1 327 ? 22.469 -32.188 11.828 1 45.53 327 LEU B CA 1
ATOM 5814 C C . LEU B 1 327 ? 22.375 -31.562 10.438 1 45.53 327 LEU B C 1
ATOM 5816 O O . LEU B 1 327 ? 23.328 -30.938 9.969 1 45.53 327 LEU B O 1
ATOM 5820 N N . LYS B 1 328 ? 21.75 -32.219 9.422 1 52.94 328 LYS B N 1
ATOM 5821 C CA . LYS B 1 328 ? 21.656 -31.641 8.086 1 52.94 328 LYS B CA 1
ATOM 5822 C C . LYS B 1 328 ? 20.938 -30.297 8.117 1 52.94 328 LYS B C 1
ATOM 5824 O O . LYS B 1 328 ? 19.891 -30.156 8.742 1 52.94 328 LYS B O 1
ATOM 5829 N N . ARG B 1 329 ? 21.531 -29.188 7.988 1 63 329 ARG B N 1
ATOM 5830 C CA . ARG B 1 329 ? 21.219 -27.766 7.891 1 63 329 ARG B CA 1
ATOM 5831 C C . ARG B 1 329 ? 20.312 -27.484 6.699 1 63 329 ARG B C 1
ATOM 5833 O O . ARG B 1 329 ? 20.391 -28.156 5.676 1 63 329 ARG B O 1
ATOM 5840 N N . CYS B 1 330 ? 19.188 -26.859 7.09 1 79 330 CYS B N 1
ATOM 5841 C CA . CYS B 1 330 ? 18.078 -26.5 6.215 1 79 330 CYS B CA 1
ATOM 5842 C C . CYS B 1 330 ? 18.406 -25.234 5.422 1 79 330 CYS B C 1
ATOM 5844 O O . CYS B 1 330 ? 19.422 -24.578 5.668 1 79 330 CYS B O 1
ATOM 5846 N N . GLN B 1 331 ? 17.625 -25.188 4.492 1 89.75 331 GLN B N 1
ATOM 5847 C CA . GLN B 1 331 ? 17.641 -23.984 3.666 1 89.75 331 GLN B CA 1
ATOM 5848 C C . GLN B 1 331 ? 16.406 -23.125 3.922 1 89.75 331 GLN B C 1
ATOM 5850 O O . GLN B 1 331 ? 15.305 -23.641 4.09 1 89.75 331 GLN B O 1
ATOM 5855 N N . VAL B 1 332 ? 16.672 -21.828 4.066 1 96.31 332 VAL B N 1
ATOM 5856 C CA . VAL B 1 332 ? 15.578 -20.875 4.133 1 96.31 332 VAL B CA 1
ATOM 5857 C C . VAL B 1 332 ? 15.523 -20.062 2.842 1 96.31 332 VAL B C 1
ATOM 5859 O O . VAL B 1 332 ? 16.547 -19.562 2.371 1 96.31 332 VAL B O 1
ATOM 5862 N N . LEU B 1 333 ? 14.344 -20.016 2.311 1 97.31 333 LEU B N 1
ATOM 5863 C CA . LEU B 1 333 ? 14.125 -19.328 1.049 1 97.31 333 LEU B CA 1
ATOM 5864 C C . LEU B 1 333 ? 13.383 -18.016 1.278 1 97.31 333 LEU B C 1
ATOM 5866 O O . LEU B 1 333 ? 12.359 -17.984 1.959 1 97.31 333 LEU B O 1
ATOM 5870 N N . PHE B 1 334 ? 13.969 -16.891 0.761 1 98.56 334 PHE B N 1
ATOM 5871 C CA . PHE B 1 334 ? 13.305 -15.602 0.71 1 98.56 334 PHE B CA 1
ATOM 5872 C C . PHE B 1 334 ? 12.82 -15.297 -0.703 1 98.56 334 PHE B C 1
ATOM 5874 O O . PHE B 1 334 ? 13.578 -15.43 -1.665 1 98.56 334 PHE B O 1
ATOM 5881 N N . ILE B 1 335 ? 11.562 -14.898 -0.823 1 98.75 335 ILE B N 1
ATOM 5882 C CA . ILE B 1 335 ? 10.961 -14.617 -2.121 1 98.75 335 ILE B CA 1
ATOM 5883 C C . ILE B 1 335 ? 10.414 -13.188 -2.139 1 98.75 335 ILE B C 1
ATOM 5885 O O . ILE B 1 335 ? 9.641 -12.805 -1.26 1 98.75 335 ILE B O 1
ATOM 5889 N N . ASP B 1 336 ? 10.844 -12.375 -3.094 1 98.81 336 ASP B N 1
ATOM 5890 C CA . ASP B 1 336 ? 10.164 -11.109 -3.355 1 98.81 336 ASP B CA 1
ATOM 5891 C C . ASP B 1 336 ? 8.758 -11.344 -3.902 1 98.81 336 ASP B C 1
ATOM 5893 O O . ASP B 1 336 ? 8.578 -11.531 -5.109 1 98.81 336 ASP B O 1
ATOM 5897 N N . ASN B 1 337 ? 7.805 -11.234 -3.053 1 98.81 337 ASN B N 1
ATOM 5898 C CA . ASN B 1 337 ? 6.414 -11.555 -3.35 1 98.81 337 ASN B CA 1
ATOM 5899 C C . ASN B 1 337 ? 5.82 -10.586 -4.363 1 98.81 337 ASN B C 1
ATOM 5901 O O . ASN B 1 337 ? 4.738 -10.828 -4.906 1 98.81 337 ASN B O 1
ATOM 5905 N N . TRP B 1 338 ? 6.578 -9.5 -4.668 1 98.75 338 TRP B N 1
ATOM 5906 C CA . TRP B 1 338 ? 6.113 -8.523 -5.645 1 98.75 338 TRP B CA 1
ATOM 5907 C C . TRP B 1 338 ? 6.641 -8.852 -7.039 1 98.75 338 TRP B C 1
ATOM 5909 O O . TRP B 1 338 ? 6.297 -8.18 -8.016 1 98.75 338 TRP B O 1
ATOM 5919 N N . ARG B 1 339 ? 7.371 -9.898 -7.105 1 98.88 339 ARG B N 1
ATOM 5920 C CA . ARG B 1 339 ? 8.031 -10.148 -8.383 1 98.88 339 ARG B CA 1
ATOM 5921 C C . ARG B 1 339 ? 7.961 -11.625 -8.758 1 98.88 339 ARG B C 1
ATOM 5923 O O . ARG B 1 339 ? 7.523 -11.977 -9.852 1 98.88 339 ARG B O 1
ATOM 5930 N N . VAL B 1 340 ? 8.375 -12.438 -7.809 1 98.94 340 VAL B N 1
ATOM 5931 C CA . VAL B 1 340 ? 8.547 -13.852 -8.125 1 98.94 340 VAL B CA 1
ATOM 5932 C C . VAL B 1 340 ? 7.309 -14.633 -7.684 1 98.94 340 VAL B C 1
ATOM 5934 O O . VAL B 1 340 ? 6.934 -14.602 -6.508 1 98.94 340 VAL B O 1
ATOM 5937 N N . LEU B 1 341 ? 6.699 -15.242 -8.609 1 98.94 341 LEU B N 1
ATOM 5938 C CA . LEU B 1 341 ? 5.586 -16.125 -8.289 1 98.94 341 LEU B CA 1
ATOM 5939 C C . LEU B 1 341 ? 6.094 -17.469 -7.762 1 98.94 341 LEU B C 1
ATOM 5941 O O . LEU B 1 341 ? 7.195 -17.906 -8.102 1 98.94 341 LEU B O 1
ATOM 5945 N N . HIS B 1 342 ? 5.281 -18.031 -6.938 1 98.5 342 HIS B N 1
ATOM 5946 C CA . HIS B 1 342 ? 5.633 -19.344 -6.41 1 98.5 342 HIS B CA 1
ATOM 5947 C C . HIS B 1 342 ? 4.449 -20.297 -6.484 1 98.5 342 HIS B C 1
ATOM 5949 O O . HIS B 1 342 ? 3.301 -19.859 -6.586 1 98.5 342 HIS B O 1
ATOM 5955 N N . GLY B 1 343 ? 4.727 -21.531 -6.602 1 97.19 343 GLY B N 1
ATOM 5956 C CA . GLY B 1 343 ? 3.785 -22.641 -6.555 1 97.19 343 GLY B CA 1
ATOM 5957 C C . GLY B 1 343 ? 4.312 -23.844 -5.789 1 97.19 343 GLY B C 1
ATOM 5958 O O . GLY B 1 343 ? 5.316 -23.734 -5.082 1 97.19 343 GLY B O 1
ATOM 5959 N N . ARG B 1 344 ? 3.527 -24.891 -5.848 1 94.44 344 ARG B N 1
ATOM 5960 C CA . ARG B 1 344 ? 3.912 -26.078 -5.094 1 94.44 344 ARG B CA 1
ATOM 5961 C C . ARG B 1 344 ? 3.504 -27.344 -5.828 1 94.44 344 ARG B C 1
ATOM 5963 O O . ARG B 1 344 ? 2.4 -27.422 -6.375 1 94.44 344 ARG B O 1
ATOM 5970 N N . GLU B 1 345 ? 4.348 -28.234 -5.773 1 93.88 345 GLU B N 1
ATOM 5971 C CA . GLU B 1 345 ? 4.016 -29.578 -6.215 1 93.88 345 GLU B CA 1
ATOM 5972 C C . GLU B 1 345 ? 3.17 -30.312 -5.172 1 93.88 345 GLU B C 1
ATOM 5974 O O . GLU B 1 345 ? 3.344 -30.109 -3.971 1 93.88 345 GLU B O 1
ATOM 5979 N N . SER B 1 346 ? 2.293 -31.125 -5.699 1 93.44 346 SER B N 1
ATOM 5980 C CA . SER B 1 346 ? 1.584 -31.984 -4.754 1 93.44 346 SER B CA 1
ATOM 5981 C C . SER B 1 346 ? 2.553 -32.875 -3.977 1 93.44 346 SER B C 1
ATOM 5983 O O . SER B 1 346 ? 3.674 -33.125 -4.426 1 93.44 346 SER B O 1
ATOM 5985 N N . PHE B 1 347 ? 2.166 -33.312 -2.768 1 91.94 347 PHE B N 1
ATOM 5986 C CA . PHE B 1 347 ? 3.092 -34.094 -1.97 1 91.94 347 PHE B CA 1
ATOM 5987 C C . PHE B 1 347 ? 2.342 -35.125 -1.122 1 91.94 347 PHE B C 1
ATOM 5989 O O . PHE B 1 347 ? 1.112 -35.094 -1.042 1 91.94 347 PHE B O 1
ATOM 5996 N N . THR B 1 348 ? 3.104 -36 -0.655 1 92.81 348 THR B N 1
ATOM 5997 C CA . THR B 1 348 ? 2.578 -37.031 0.24 1 92.81 348 THR B CA 1
ATOM 5998 C C . THR B 1 348 ? 3.25 -36.938 1.608 1 92.81 348 THR B C 1
ATOM 6000 O O . THR B 1 348 ? 4.289 -36.281 1.759 1 92.81 348 THR B O 1
ATOM 6003 N N . GLY B 1 349 ? 2.57 -37.5 2.631 1 90.75 349 GLY B N 1
ATOM 6004 C CA . GLY B 1 349 ? 3.166 -37.594 3.955 1 90.75 349 GLY B CA 1
ATOM 6005 C C . GLY B 1 349 ? 3.062 -36.312 4.746 1 90.75 349 GLY B C 1
ATOM 6006 O O . GLY B 1 349 ? 2.301 -35.406 4.379 1 90.75 349 GLY B O 1
ATOM 6007 N N . TYR B 1 350 ? 3.824 -36.281 5.816 1 90.62 350 TYR B N 1
ATOM 6008 C CA . TYR B 1 350 ? 3.807 -35.125 6.711 1 90.62 350 TYR B CA 1
ATOM 6009 C C . TYR B 1 350 ? 4.832 -34.094 6.277 1 90.62 350 TYR B C 1
ATOM 6011 O O . TYR B 1 350 ? 5.992 -34.438 6.023 1 90.62 350 TYR B O 1
ATOM 6019 N N . ARG B 1 351 ? 4.371 -32.938 6.145 1 89.5 351 ARG B N 1
ATOM 6020 C CA . ARG B 1 351 ? 5.219 -31.797 5.781 1 89.5 351 ARG B CA 1
ATOM 6021 C C . ARG B 1 351 ? 4.926 -30.594 6.664 1 89.5 351 ARG B C 1
ATOM 6023 O O . ARG B 1 351 ? 3.768 -30.234 6.867 1 89.5 351 ARG B O 1
ATOM 6030 N N . GLN B 1 352 ? 6.004 -30.047 7.203 1 91 352 GLN B N 1
ATOM 6031 C CA . GLN B 1 352 ? 5.852 -28.859 8.031 1 91 352 GLN B CA 1
ATOM 6032 C C . GLN B 1 352 ? 6.789 -27.734 7.578 1 91 352 GLN B C 1
ATOM 6034 O O . GLN B 1 352 ? 8.008 -27.922 7.559 1 91 352 GLN B O 1
ATOM 6039 N N . LEU B 1 353 ? 6.18 -26.719 7.191 1 92.56 353 LEU B N 1
ATOM 6040 C CA . LEU B 1 353 ? 6.91 -25.5 6.84 1 92.56 353 LEU B CA 1
ATOM 6041 C C . LEU B 1 353 ? 6.621 -24.391 7.836 1 92.56 353 LEU B C 1
ATOM 6043 O O . LEU B 1 353 ? 5.52 -24.312 8.383 1 92.56 353 LEU B O 1
ATOM 6047 N N . CYS B 1 354 ? 7.57 -23.641 8.094 1 94.31 354 CYS B N 1
ATOM 6048 C CA . CYS B 1 354 ? 7.301 -22.391 8.805 1 94.31 354 CYS B CA 1
ATOM 6049 C C . CYS B 1 354 ? 7.699 -21.188 7.965 1 94.31 354 CYS B C 1
ATOM 6051 O O . CYS B 1 354 ? 8.422 -21.328 6.977 1 94.31 354 CYS B O 1
ATOM 6053 N N . GLY B 1 355 ? 7.16 -20.047 8.289 1 96 355 GLY B N 1
ATOM 6054 C CA . GLY B 1 355 ? 7.465 -18.844 7.52 1 96 355 GLY B CA 1
ATOM 6055 C C . GLY B 1 355 ? 6.863 -17.594 8.109 1 96 355 GLY B C 1
ATOM 6056 O O . GLY B 1 355 ? 6.375 -17.594 9.242 1 96 355 GLY B O 1
ATOM 6057 N N . CYS B 1 356 ? 7.039 -16.562 7.371 1 98.31 356 CYS B N 1
ATOM 6058 C CA . CYS B 1 356 ? 6.496 -15.25 7.711 1 98.31 356 CYS B CA 1
ATOM 6059 C C . CYS B 1 356 ? 6.508 -14.32 6.5 1 98.31 356 CYS B C 1
ATOM 6061 O O . CYS B 1 356 ? 7 -14.695 5.434 1 98.31 356 CYS B O 1
ATOM 6063 N N . TYR B 1 357 ? 5.871 -13.227 6.688 1 98.56 357 TYR B N 1
ATOM 6064 C CA . TYR B 1 357 ? 5.91 -12.156 5.703 1 98.56 357 TYR B CA 1
ATOM 6065 C C . TYR B 1 357 ? 6.719 -10.969 6.223 1 98.56 357 TYR B C 1
ATOM 6067 O O . TYR B 1 357 ? 6.75 -10.711 7.43 1 98.56 357 TYR B O 1
ATOM 6075 N N . LEU B 1 358 ? 7.387 -10.297 5.293 1 98.69 358 LEU B N 1
ATOM 6076 C CA . LEU B 1 358 ? 8.164 -9.125 5.66 1 98.69 358 LEU B CA 1
ATOM 6077 C C . LEU B 1 358 ? 7.676 -7.891 4.902 1 98.69 358 LEU B C 1
ATOM 6079 O O . LEU B 1 358 ? 7.09 -8.008 3.826 1 98.69 358 LEU B O 1
ATOM 6083 N N . THR B 1 359 ? 7.953 -6.734 5.512 1 97.75 359 THR B N 1
ATOM 6084 C CA . THR B 1 359 ? 7.684 -5.473 4.832 1 97.75 359 THR B CA 1
ATOM 6085 C C . THR B 1 359 ? 8.758 -5.18 3.793 1 97.75 359 THR B C 1
ATOM 6087 O O . THR B 1 359 ? 9.953 -5.242 4.094 1 97.75 359 THR B O 1
ATOM 6090 N N . ARG B 1 360 ? 8.344 -4.863 2.674 1 97.56 360 ARG B N 1
ATOM 6091 C CA . ARG B 1 360 ? 9.281 -4.57 1.59 1 97.56 360 ARG B CA 1
ATOM 6092 C C . ARG B 1 360 ? 10.055 -3.285 1.868 1 97.56 360 ARG B C 1
ATOM 6094 O O . ARG B 1 360 ? 11.266 -3.221 1.632 1 97.56 360 ARG B O 1
ATOM 6101 N N . ASP B 1 361 ? 9.422 -2.266 2.375 1 97.62 361 ASP B N 1
ATOM 6102 C CA . ASP B 1 361 ? 10.039 -0.975 2.664 1 97.62 361 ASP B CA 1
ATOM 6103 C C . ASP B 1 361 ? 11.266 -1.141 3.559 1 97.62 361 ASP B C 1
ATOM 6105 O O . ASP B 1 361 ? 12.297 -0.506 3.328 1 97.62 361 ASP B O 1
ATOM 6109 N N . ASP B 1 362 ? 11.141 -2.006 4.477 1 98.12 362 ASP B N 1
ATOM 6110 C CA . ASP B 1 362 ? 12.219 -2.143 5.457 1 98.12 362 ASP B CA 1
ATOM 6111 C C . ASP B 1 362 ? 13.375 -2.961 4.887 1 98.12 362 ASP B C 1
ATOM 6113 O O . ASP B 1 362 ? 14.523 -2.764 5.273 1 98.12 362 ASP B O 1
ATOM 6117 N N . VAL B 1 363 ? 13.062 -3.881 3.998 1 98.38 363 VAL B N 1
ATOM 6118 C CA . VAL B 1 363 ? 14.141 -4.57 3.291 1 98.38 363 VAL B CA 1
ATOM 6119 C C . VAL B 1 363 ? 14.945 -3.57 2.469 1 98.38 363 VAL B C 1
ATOM 6121 O O . VAL B 1 363 ? 16.172 -3.576 2.506 1 98.38 363 VAL B O 1
ATOM 6124 N N . LEU B 1 364 ? 14.25 -2.727 1.771 1 98.12 364 LEU B N 1
ATOM 6125 C CA . LEU B 1 364 ? 14.914 -1.722 0.947 1 98.12 364 LEU B CA 1
ATOM 6126 C C . LEU B 1 364 ? 15.672 -0.719 1.814 1 98.12 364 LEU B C 1
ATOM 6128 O O . LEU B 1 364 ? 16.75 -0.27 1.447 1 98.12 364 LEU B O 1
ATOM 6132 N N . ASN B 1 365 ? 15.062 -0.368 2.934 1 97.88 365 ASN B N 1
ATOM 6133 C CA . ASN B 1 365 ? 15.734 0.495 3.898 1 97.88 365 ASN B CA 1
ATOM 6134 C C . ASN B 1 365 ? 17.078 -0.089 4.336 1 97.88 365 ASN B C 1
ATOM 6136 O O . ASN B 1 365 ? 18.094 0.595 4.289 1 97.88 365 ASN B O 1
ATOM 6140 N N . THR B 1 366 ? 17.062 -1.372 4.691 1 97.88 366 THR B N 1
ATOM 6141 C CA . THR B 1 366 ? 18.281 -2.062 5.109 1 97.88 366 THR B CA 1
ATOM 6142 C C . THR B 1 366 ? 19.297 -2.104 3.971 1 97.88 366 THR B C 1
ATOM 6144 O O . THR B 1 366 ? 20.484 -1.871 4.188 1 97.88 366 THR B O 1
ATOM 6147 N N . ALA B 1 367 ? 18.828 -2.334 2.801 1 98.19 367 ALA B N 1
ATOM 6148 C CA . ALA B 1 367 ? 19.703 -2.383 1.636 1 98.19 367 ALA B CA 1
ATOM 6149 C C . ALA B 1 367 ? 20.375 -1.031 1.392 1 98.19 367 ALA B C 1
ATOM 6151 O O . ALA B 1 367 ? 21.578 -0.961 1.149 1 98.19 367 ALA B O 1
ATOM 6152 N N . ARG B 1 368 ? 19.609 0.012 1.481 1 96.88 368 ARG B N 1
ATOM 6153 C CA . ARG B 1 368 ? 20.156 1.351 1.28 1 96.88 368 ARG B CA 1
ATOM 6154 C C . ARG B 1 368 ? 21.219 1.676 2.334 1 96.88 368 ARG B C 1
ATOM 6156 O O . ARG B 1 368 ? 22.25 2.281 2.025 1 96.88 368 ARG B O 1
ATOM 6163 N N . LEU B 1 369 ? 20.953 1.267 3.547 1 95.62 369 LEU B N 1
ATOM 6164 C CA . LEU B 1 369 ? 21.891 1.523 4.637 1 95.62 369 LEU B CA 1
ATOM 6165 C C . LEU B 1 369 ? 23.203 0.783 4.414 1 95.62 369 LEU B C 1
ATOM 6167 O O . LEU B 1 369 ? 24.25 1.194 4.926 1 95.62 369 LEU B O 1
ATOM 6171 N N . LEU B 1 370 ? 23.125 -0.309 3.594 1 96.56 370 LEU B N 1
ATOM 6172 C CA . LEU B 1 370 ? 24.328 -1.092 3.293 1 96.56 370 LEU B CA 1
ATOM 6173 C C . LEU B 1 370 ? 24.984 -0.603 2.008 1 96.56 370 LEU B C 1
ATOM 6175 O O . LEU B 1 370 ? 25.938 -1.213 1.526 1 96.56 370 LEU B O 1
ATOM 6179 N N . GLY B 1 371 ? 24.422 0.466 1.418 1 95.44 371 GLY B N 1
ATOM 6180 C CA . GLY B 1 371 ? 25.031 1.068 0.242 1 95.44 371 GLY B CA 1
ATOM 6181 C C . GLY B 1 371 ? 24.547 0.458 -1.06 1 95.44 371 GLY B C 1
ATOM 6182 O O . GLY B 1 371 ? 25.172 0.658 -2.111 1 95.44 371 GLY B O 1
ATOM 6183 N N . LEU B 1 372 ? 23.484 -0.309 -1.003 1 96.19 372 LEU B N 1
ATOM 6184 C CA . LEU B 1 372 ? 22.922 -0.901 -2.209 1 96.19 372 LEU B CA 1
ATOM 6185 C C . LEU B 1 372 ? 21.891 0.029 -2.836 1 96.19 372 LEU B C 1
ATOM 6187 O O . LEU B 1 372 ? 21.234 0.804 -2.131 1 96.19 372 LEU B O 1
ATOM 6191 N N . GLN B 1 373 ? 21.781 0.001 -4.113 1 93.25 373 GLN B N 1
ATOM 6192 C CA . GLN B 1 373 ? 20.719 0.741 -4.785 1 93.25 373 GLN B CA 1
ATOM 6193 C C . GLN B 1 373 ? 19.359 0.069 -4.574 1 93.25 373 GLN B C 1
ATOM 6195 O O . GLN B 1 373 ? 19.172 -1.084 -4.965 1 93.25 373 GLN B O 1
ATOM 6200 N N . ALA B 1 374 ? 18.594 0.772 -3.928 1 91.25 374 ALA B N 1
ATOM 6201 C CA . ALA B 1 374 ? 17.266 0.241 -3.596 1 91.25 374 ALA B CA 1
ATOM 6202 C C . ALA B 1 374 ? 16.25 1.366 -3.4 1 91.25 374 ALA B C 1
ATOM 6204 O O . ALA B 1 374 ? 16.625 2.492 -3.064 1 91.25 374 ALA B O 1
#

pLDDT: mean 93.13, std 9.84, range [32.25, 98.94]

Foldseek 3Di:
DQPQWDDDPNDTFGDQPLRQVQPFCPVCQAPPVVRDGNDDSVVGDNPWDFPDWDDDPFKIWGQTPVRDIGIDGNVRRCCPGLVNVQPDDQFAADADAQVRVVVVCQDAAELCCCQPHLVSVLSQLVVCSHYQKHKYKQFQLDQVSQVSSQVSQFQFDQDLQGSKHKAWLPPQWPDPSNHLAWWDWFFPPLLAQDGFFKKKKWWADDDWDFWKKKKFFLVNLLVVCCVPPVPLSVLQQPQKWKFWDAIDGDPRGDIGIYIGGQWHADPSHRHTDFGHGDPVGTDDRDRDDPVSVVSNVVSVVSSVVSRPPPRRIDIGDWDHQDPDDPRRITMMMMGRSRTMIMMTIRIDDIIMMMITTGHNVSSCVSNVVSVHND/DQPAWDDDPNDTFGDQPLRQVQPFCPVCQAPPVVRDGNDDSVVGDNPWDFPDWDDDPFKIWGQTPVRDIGIDGNVRRCCPGLVNVQPDDQFAADADAQVRVVVVCQDAAELCCCQPHLVSVLSQLVVCSHYQKHKYKQFQLDQVSQVSSQVSQFQFDQDLQGSKHKAWLPPQWPDPSNHLAWWDWFFPPLLAQDGFFKKKKWWADDDWDFWKKKKFFLLNLLVVCCVPPVPLSVLQQPQKWKFWDAIDGDPRGDIGIYIGGQWHADPSHRHTDFGHGDPVGTDDRDRDDPVSVVSNVVSVVSSVVSRPPPRRIDIGDWDHQDPDDPRRITMMMMGRSRTMIMMTIRIDDIIMMMITTGHNVSSCVSNVVSVHND

Nearest PDB structures (foldseek):
  6npb-assembly1_A  TM=8.947E-01  e=1.364E-33  Leisingera caerulea
  3o2g-assembly1_A  TM=8.142E-01  e=7.954E-34  Homo sapiens
  6npc-assembly1_B  TM=8.702E-01  e=4.033E-31  Leisingera caerulea
  3n6w-assembly1_A-2  TM=7.940E-01  e=7.587E-30  Homo sapiens
  1y0z-assembly1_B  TM=5.947E-01  e=2.750E-10  Arabidopsis thaliana

Radius of gyration: 27.16 Å; Cα contacts (8 Å, |Δi|>4): 1657; chains: 2; bounding box: 70×77×73 Å

InterPro domains:
  IPR003819 TauD/TfdA-like domain [PF02668] (105-357)
  IPR010376 Gamma-butyrobetaine hydroxylase-like, N-terminal [PF06155] (11-77)
  IPR012776 Trimethyllysine dioxygenase [TIGR02410] (14-371)
  IPR038492 GBBH-like, N-terminal domain superfamily [G3DSA:3.30.2020.30] (4-81)
  IPR042098 Glutarate 2-hydroxylase superfamily [G3DSA:3.60.130.10] (82-374)
  IPR050411 Alpha-ketoglutarate-dependent hydroxylases [PTHR10696] (17-369)

Solvent-accessible surface area (backbone atoms only — not comparable to full-atom values): 38771 Å² total; per-residue (Å²): 128,68,63,60,69,43,77,53,97,92,38,76,41,59,62,55,56,48,55,58,59,64,67,27,66,45,78,78,26,22,37,80,81,33,54,28,46,57,53,59,66,77,72,56,54,87,80,51,60,62,74,45,76,48,76,52,102,56,35,40,38,36,31,35,81,87,63,52,68,37,75,42,48,50,68,58,52,48,66,50,26,33,76,46,38,48,73,52,77,74,61,69,63,52,75,36,38,32,64,55,48,61,71,60,61,74,77,66,31,46,42,65,42,40,75,73,34,70,64,34,37,46,53,42,49,51,44,25,57,29,60,29,42,41,44,36,32,59,32,68,57,45,66,68,56,51,50,54,57,49,52,71,46,25,51,66,38,67,51,99,70,39,50,64,40,75,47,47,68,69,58,76,50,45,46,72,83,24,43,54,61,59,39,69,72,23,30,60,52,53,23,33,72,68,46,52,26,28,40,39,44,32,33,34,36,65,55,64,51,72,51,30,35,34,39,28,41,44,60,34,26,49,49,52,34,42,75,76,35,48,70,38,40,50,46,38,47,63,49,62,38,42,18,35,43,44,29,83,36,93,90,45,72,46,53,37,61,9,62,45,31,42,35,38,58,43,88,59,60,62,46,76,72,32,42,48,44,42,72,41,35,49,46,76,84,24,63,56,54,67,85,47,50,63,54,44,54,52,30,51,39,55,44,50,52,43,55,63,33,72,65,29,51,34,77,42,72,66,44,38,27,45,87,62,94,67,71,42,49,8,38,35,40,41,33,30,26,32,40,30,23,36,25,31,42,41,45,46,71,54,48,34,34,32,34,39,31,25,40,45,65,40,36,37,22,49,36,39,76,70,70,42,81,87,125,65,62,62,70,44,77,54,99,94,37,75,40,58,59,54,55,47,55,57,60,65,67,27,67,45,78,78,27,21,37,78,79,31,52,29,46,56,54,59,66,78,71,55,54,87,79,50,61,61,73,45,76,47,77,52,102,56,34,39,39,36,31,34,81,86,64,52,67,38,74,40,47,51,67,56,51,50,65,50,26,32,77,48,38,46,74,51,75,75,60,68,63,53,75,36,38,30,63,56,48,61,72,61,60,74,78,67,33,46,40,63,43,40,75,75,34,69,63,35,38,48,53,43,49,53,44,24,57,30,60,31,41,42,44,36,32,60,31,69,58,46,67,67,54,52,48,53,58,51,53,72,46,24,51,67,38,67,52,99,70,38,48,63,39,75,46,46,68,68,60,76,50,45,45,72,83,22,44,54,62,59,39,70,71,22,29,61,52,53,23,33,71,69,45,52,24,28,40,38,45,33,32,34,36,64,55,62,49,73,50,30,35,35,37,26,42,42,58,35,27,48,49,51,34,41,74,76,36,48,69,37,40,50,47,37,46,62,48,62,38,40,18,36,43,44,30,82,36,92,90,45,72,46,53,36,62,8,62,45,30,40,33,39,56,42,88,60,59,62,47,75,72,33,41,49,46,41,73,41,36,50,47,76,84,25,61,56,56,70,85,48,52,63,55,45,53,52,28,50,38,55,42,49,52,44,56,61,34,71,64,27,50,34,76,42,72,66,42,38,27,43,86,61,97,65,70,43,48,8,38,33,42,40,34,30,25,31,40,31,23,36,25,32,42,40,46,46,70,54,49,35,34,32,35,39,31,25,40,46,65,40,36,37,22,48,35,39,76,71,72,42,80,88

Organism: Eschrichtius robustus (NCBI:txid9764)

Sequence (748 aa):
MEVDQLQYANTVMRFDYVWLRDHCHSASCYNSKTHQRSLDTASVDLCIQPKTIRLDETTLFFTWPDGHVTRYDLDWLVKNSYEGQKQKVIQPRILWNAEIYQQAQVPSVDFQSFLETKEGLKNFLQNFLLYGIAFVENVPPTQEHTEKLAERISLIRETIYGRMWYFTSDFSRGDTAYTKLALDRHTDTTYFQEPCGIQVFHCLKHEGTGGRTLLVDGFYAAEQVLQKAPEEFELLSKVPLKHEYIENVGECHNHMIGVGPVLNIYPWNKELYMIRYNNYDRAVINTVPYDVVHRWYTAHRTLTIELRKPENEFWVKLKPGRVGAKLKRCQVLFIDNWRVLHGRESFTGYRQLCGCYLTRDDVLNTARLLGLQAMEVDQLQYANTVMRFDYVWLRDHCHSASCYNSKTHQRSLDTASVDLCIQPKTIRLDETTLFFTWPDGHVTRYDLDWLVKNSYEGQKQKVIQPRILWNAEIYQQAQVPSVDFQSFLETKEGLKNFLQNFLLYGIAFVENVPPTQEHTEKLAERISLIRETIYGRMWYFTSDFSRGDTAYTKLALDRHTDTTYFQEPCGIQVFHCLKHEGTGGRTLLVDGFYAAEQVLQKAPEEFELLSKVPLKHEYIENVGECHNHMIGVGPVLNIYPWNKELYMIRYNNYDRAVINTVPYDVVHRWYTAHRTLTIELRKPENEFWVKLKPGRVGAKLKRCQVLFIDNWRVLHGRESFTGYRQLCGCYLTRDDVLNTARLLGLQA

Secondary structure (DSSP, 8-state):
-----EEETTEEE---HHHHHHT--STTTEETTTTEE-S-GGGS-TT---SEEEEETTEEEEE-TTS-EEEEEHHHHHHTSHHHHTT--SS-----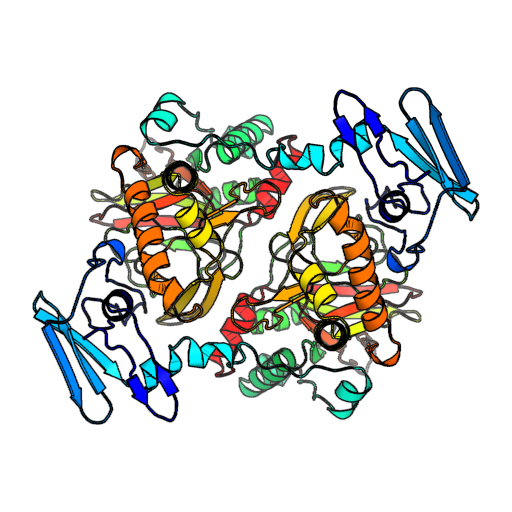-HHHHHHHTPPPEEHHHHHH-HHHHHHHHHHHHHHSEEEEEEE-SSHHHHHHHHHHHS-B--BTTBSEEEE-SS--SSSGGGSSS-EEEE-S-TTSSS--SEEEEEEEEEESSB-PEEEEEHHHHHHHHHHH-HHHHHHHHH--EEEEEEEEETTEEEEEEEEE-SEEE-TTT--EEEE---TTTB----SS-HHHHHHHHHHHHHHHHHHT-GGG-EEE-PPPPB-SSS-B-EEEEEEETTTEEEEE--B-SEEEEEEEEE-HHHHHHHHHHTT---/-----EEETTEEE---HHHHHHT--STTTEETTTTEE-S-GGGS-TT---SEEEEETTEEEEE-TTS-EEEEEHHHHHHTSHHHHTT--SS------HHHHHHHTPPPEEHHHHHH-HHHHHHHHHHHHHHSEEEEEEE-SSHHHHHHHHHHHS-B--BTTBSEEEE-SS--SSSGGGSSS-EEEE-S-TTSSS--SEEEEEEEEEESSB-PEEEEEHHHHHHHHHHH-HHHHHHHHH--EEEEEEEEETTEEEEEEEEE-SEEE-TTT--EEEE---TTTB----SS-HHHHHHHHHHHHHHHHHHT-GGG-EEE-PPP-B-SSS-B-EEEEEEETTTEEEEE--B-SEEEEEEEEE-HHHHHHHHHHTT---